Protein AF-0000000072196802 (afdb_homodimer)

Solvent-accessible surface area (backbone atoms only — not comparable to full-atom values): 38436 Å² total; per-residue (Å²): 121,52,37,38,35,42,34,32,45,41,43,66,57,38,62,74,58,37,48,69,49,50,51,54,40,39,77,70,54,37,45,51,32,42,35,22,28,60,48,72,67,55,45,69,69,40,47,88,79,37,48,68,45,75,45,86,65,63,90,80,52,46,37,64,46,53,50,48,51,20,48,53,46,20,52,50,40,50,73,67,59,40,53,29,42,37,24,23,58,71,68,26,24,45,32,46,27,55,17,33,50,78,38,61,43,76,36,29,36,36,41,42,60,53,66,73,32,72,76,40,87,78,57,69,67,27,53,49,42,43,48,51,49,29,51,32,45,64,50,29,65,33,36,36,28,12,11,64,56,46,41,52,49,38,39,74,68,64,36,48,61,71,89,40,46,51,51,58,81,85,37,46,73,43,48,36,54,59,79,74,34,30,57,87,46,29,64,59,29,25,53,53,41,45,71,74,37,104,53,64,89,81,45,43,26,42,24,35,78,47,65,40,20,41,63,43,22,42,51,36,50,50,54,24,44,55,57,49,50,75,75,38,85,54,45,33,39,38,41,36,27,39,76,39,83,92,40,51,53,53,63,70,60,48,51,49,44,71,71,34,93,45,41,45,78,65,33,72,66,95,63,57,53,40,56,54,40,53,31,59,29,40,50,46,43,34,63,72,51,20,26,57,64,65,59,44,42,32,12,41,51,49,26,19,38,38,32,16,66,40,47,12,46,47,64,72,34,45,79,82,46,23,18,43,66,28,61,56,92,32,33,67,52,45,32,52,53,52,49,50,48,70,73,30,64,66,59,36,53,48,16,6,52,44,18,25,54,49,26,64,72,64,34,29,21,72,60,27,38,52,48,50,48,53,49,52,53,53,58,73,72,105,122,52,35,38,34,40,34,33,46,40,43,66,56,37,65,75,58,37,48,70,49,50,51,54,40,39,78,71,54,36,45,52,32,43,36,22,29,60,46,72,67,56,45,70,70,39,47,86,79,36,50,68,46,76,44,88,65,63,92,79,52,45,36,65,47,52,49,49,51,22,48,52,45,21,54,48,41,49,72,69,58,39,52,29,41,35,24,23,58,72,67,26,24,45,33,45,26,56,16,33,50,77,38,62,42,76,35,29,34,36,42,41,59,55,65,74,31,76,77,40,87,78,56,70,65,26,54,50,42,43,49,51,50,30,52,34,46,64,49,29,64,33,34,37,28,12,12,63,56,47,42,51,49,38,39,75,68,62,38,49,61,72,90,41,47,51,50,58,81,83,38,46,74,43,47,37,54,57,78,73,34,30,56,86,45,29,65,60,29,25,52,53,42,45,72,73,36,105,52,63,89,81,45,44,25,42,24,33,79,46,66,39,19,41,62,40,22,44,51,37,50,51,55,25,44,56,57,49,50,74,76,37,87,55,46,32,38,38,41,35,27,39,76,36,84,92,40,51,54,54,64,71,59,50,52,49,44,72,71,34,92,45,41,45,78,66,33,73,66,94,64,59,53,39,56,53,40,54,31,59,29,40,51,46,42,34,64,71,52,20,25,57,66,64,59,43,44,31,12,39,50,48,24,21,38,37,32,16,68,40,46,13,45,46,64,73,35,46,78,80,46,23,18,43,67,28,63,56,92,33,33,66,53,46,31,52,53,52,50,50,50,70,74,30,63,66,57,37,52,48,17,6,52,43,18,25,55,50,26,63,72,65,36,27,21,72,59,26,38,51,48,49,48,54,50,51,53,52,58,72,73,103

Structure (mmCIF, N/CA/C/O backbone):
data_AF-0000000072196802-model_v1
#
loop_
_entity.id
_entity.type
_entity.pdbx_description
1 polymer 'Glycosyl transferase family 1 domain-containing protein'
#
loop_
_atom_site.group_PDB
_atom_site.id
_atom_site.type_symbol
_atom_site.label_atom_id
_atom_site.label_alt_id
_atom_site.label_comp_id
_atom_site.label_asym_id
_atom_site.label_entity_id
_atom_site.label_seq_id
_atom_site.pdbx_PDB_ins_code
_atom_site.Cartn_x
_atom_site.Cartn_y
_atom_site.Cartn_z
_atom_site.occupancy
_atom_site.B_iso_or_equiv
_atom_site.auth_seq_id
_atom_site.auth_comp_id
_atom_site.auth_asym_id
_atom_site.auth_atom_id
_atom_site.pdbx_PDB_model_num
ATOM 1 N N . MET A 1 1 ? -14.414 -25.812 15.477 1 86.06 1 MET A N 1
ATOM 2 C CA . MET A 1 1 ? -14.375 -25.75 14.016 1 86.06 1 MET A CA 1
ATOM 3 C C . MET A 1 1 ? -13.438 -24.641 13.547 1 86.06 1 MET A C 1
ATOM 5 O O . MET A 1 1 ? -13.477 -23.531 14.07 1 86.06 1 MET A O 1
ATOM 9 N N . THR A 1 2 ? -12.43 -25.047 12.68 1 93.62 2 THR A N 1
ATOM 10 C CA . THR A 1 2 ? -11.453 -24.094 12.172 1 93.62 2 THR A CA 1
ATOM 11 C C . THR A 1 2 ? -12.055 -23.234 11.062 1 93.62 2 THR A C 1
ATOM 13 O O . THR A 1 2 ? -12.555 -23.766 10.062 1 93.62 2 THR A O 1
ATOM 16 N N . ASN A 1 3 ? -12.18 -21.938 11.281 1 98 3 ASN A N 1
ATOM 17 C CA . ASN A 1 3 ? -12.594 -21 10.234 1 98 3 ASN A CA 1
ATOM 18 C C . ASN A 1 3 ? -11.43 -20.672 9.305 1 98 3 ASN A C 1
ATOM 20 O O . ASN A 1 3 ? -10.492 -19.969 9.703 1 98 3 ASN A O 1
ATOM 24 N N . TYR A 1 4 ? -11.57 -21.203 8.094 1 98.38 4 TYR A N 1
ATOM 25 C CA . TYR A 1 4 ? -10.477 -21.172 7.117 1 98.38 4 TYR A CA 1
ATOM 26 C C . TYR A 1 4 ? -10.883 -20.406 5.867 1 98.38 4 TYR A C 1
ATOM 28 O O . TYR A 1 4 ? -11.789 -20.812 5.145 1 98.38 4 TYR A O 1
ATOM 36 N N . CYS A 1 5 ? -10.195 -19.219 5.617 1 98.75 5 CYS A N 1
ATOM 37 C CA . CYS A 1 5 ? -10.492 -18.375 4.461 1 98.75 5 CYS A CA 1
ATOM 38 C C . CYS A 1 5 ? -9.406 -18.516 3.396 1 98.75 5 CYS A C 1
ATOM 40 O O . CYS A 1 5 ? -8.219 -18.516 3.715 1 98.75 5 CYS A O 1
ATOM 42 N N . ILE A 1 6 ? -9.844 -18.609 2.148 1 98.75 6 ILE A N 1
ATOM 43 C CA . ILE A 1 6 ? -8.914 -18.734 1.032 1 98.75 6 ILE A CA 1
ATOM 44 C C . ILE A 1 6 ? -9.18 -17.625 0.019 1 98.75 6 ILE A C 1
ATOM 46 O O . ILE A 1 6 ? -10.305 -17.469 -0.465 1 98.75 6 ILE A O 1
ATOM 50 N N . VAL A 1 7 ? -8.094 -16.875 -0.334 1 98.5 7 VAL A N 1
ATOM 51 C CA . VAL A 1 7 ? -8.234 -15.688 -1.178 1 98.5 7 VAL A CA 1
ATOM 52 C C . VAL A 1 7 ? -7.375 -15.844 -2.432 1 98.5 7 VAL A C 1
ATOM 54 O O . VAL A 1 7 ? -6.188 -16.156 -2.344 1 98.5 7 VAL A O 1
ATOM 57 N N . THR A 1 8 ? -7.941 -15.68 -3.602 1 96.62 8 THR A N 1
ATOM 58 C CA . THR A 1 8 ? -7.234 -15.547 -4.871 1 96.62 8 THR A CA 1
ATOM 59 C C . THR A 1 8 ? -7.758 -14.344 -5.656 1 96.62 8 THR A C 1
ATOM 61 O O . THR A 1 8 ? -8.773 -13.742 -5.281 1 96.62 8 THR A O 1
ATOM 64 N N . THR A 1 9 ? -7.109 -13.977 -6.75 1 93.5 9 THR A N 1
ATOM 65 C CA . THR A 1 9 ? -7.512 -12.789 -7.504 1 93.5 9 THR A CA 1
ATOM 66 C C . THR A 1 9 ? -8.758 -13.078 -8.336 1 93.5 9 THR A C 1
ATOM 68 O O . THR A 1 9 ? -9.719 -12.305 -8.297 1 93.5 9 THR A O 1
ATOM 71 N N . VAL A 1 10 ? -8.727 -14.227 -9.031 1 92.75 10 VAL A N 1
ATOM 72 C CA . VAL A 1 10 ? -9.828 -14.547 -9.938 1 92.75 10 VAL A CA 1
ATOM 73 C C . VAL A 1 10 ? -10.367 -15.938 -9.617 1 92.75 10 VAL A C 1
ATOM 75 O O . VAL A 1 10 ? -9.68 -16.75 -8.992 1 92.75 10 VAL A O 1
ATOM 78 N N . ASP A 1 11 ? -11.555 -16.203 -10.109 1 94.38 11 ASP A N 1
ATOM 79 C CA . ASP A 1 11 ? -12.227 -17.453 -9.781 1 94.38 11 ASP A CA 1
ATOM 80 C C . ASP A 1 11 ? -11.656 -18.625 -10.586 1 94.38 11 ASP A C 1
ATOM 82 O O . ASP A 1 11 ? -11.75 -19.781 -10.164 1 94.38 11 ASP A O 1
ATOM 86 N N . MET A 1 12 ? -10.984 -18.328 -11.695 1 89.56 12 MET A N 1
ATOM 87 C CA . MET A 1 12 ? -10.359 -19.391 -12.477 1 89.56 12 MET A CA 1
ATOM 88 C C . MET A 1 12 ? -9.289 -20.109 -11.664 1 89.56 12 MET A C 1
ATOM 90 O O . MET A 1 12 ? -9.18 -21.328 -11.711 1 89.56 12 MET A O 1
ATOM 94 N N . THR A 1 13 ? -8.547 -19.297 -10.969 1 92.12 13 THR A N 1
ATOM 95 C CA . THR A 1 13 ? -7.516 -19.859 -10.109 1 92.12 13 THR A CA 1
ATOM 96 C C . THR A 1 13 ? -8.141 -20.672 -8.969 1 92.12 13 THR A C 1
ATOM 98 O O . THR A 1 13 ? -7.629 -21.734 -8.602 1 92.12 13 THR A O 1
ATOM 101 N N . MET A 1 14 ? -9.195 -20.203 -8.445 1 95 14 MET A N 1
ATOM 102 C CA . MET A 1 14 ? -9.914 -20.891 -7.383 1 95 14 MET A CA 1
ATOM 103 C C . MET A 1 14 ? -10.391 -22.266 -7.855 1 95 14 MET A C 1
ATOM 105 O O . MET A 1 14 ? -10.18 -23.266 -7.168 1 95 14 MET A O 1
ATOM 109 N N . SER A 1 15 ? -10.914 -22.297 -9 1 93.12 15 SER A N 1
ATOM 110 C CA . SER A 1 15 ? -11.445 -23.547 -9.562 1 93.12 15 SER A CA 1
ATOM 111 C C . SER A 1 15 ? -10.328 -24.547 -9.859 1 93.12 15 SER A C 1
ATOM 113 O O . SER A 1 15 ? -10.484 -25.734 -9.617 1 93.12 15 SER A O 1
ATOM 115 N N . ALA A 1 16 ? -9.227 -24.047 -10.297 1 89.38 16 ALA A N 1
ATOM 116 C CA . ALA A 1 16 ? -8.148 -24.906 -10.789 1 89.38 16 ALA A CA 1
ATOM 117 C C . ALA A 1 16 ? -7.309 -25.438 -9.633 1 89.38 16 ALA A C 1
ATOM 119 O O . ALA A 1 16 ? -6.844 -26.578 -9.664 1 89.38 16 ALA A O 1
ATOM 120 N N . PHE A 1 17 ? -7.23 -24.578 -8.523 1 93.88 17 PHE A N 1
ATOM 121 C CA . PHE A 1 17 ? -6.168 -24.938 -7.594 1 93.88 17 PHE A CA 1
ATOM 122 C C . PHE A 1 17 ? -6.707 -25.031 -6.168 1 93.88 17 PHE A C 1
ATOM 124 O O . PHE A 1 17 ? -6.012 -25.5 -5.266 1 93.88 17 PHE A O 1
ATOM 131 N N . ILE A 1 18 ? -7.926 -24.672 -5.938 1 96.81 18 ILE A N 1
ATOM 132 C CA . ILE A 1 18 ? -8.32 -24.484 -4.543 1 96.81 18 ILE A CA 1
ATOM 133 C C . ILE A 1 18 ? -9.531 -25.359 -4.227 1 96.81 18 ILE A C 1
ATOM 135 O O . ILE A 1 18 ? -9.617 -25.938 -3.146 1 96.81 18 ILE A O 1
ATOM 139 N N . ILE A 1 19 ? -10.469 -25.516 -5.121 1 97.12 19 ILE A N 1
ATOM 140 C CA . ILE A 1 19 ? -11.781 -26.078 -4.84 1 97.12 19 ILE A CA 1
ATOM 141 C C . ILE A 1 19 ? -11.641 -27.5 -4.305 1 97.12 19 ILE A C 1
ATOM 143 O O . ILE A 1 19 ? -12.25 -27.859 -3.297 1 97.12 19 ILE A O 1
ATOM 147 N N . ASP A 1 20 ? -10.805 -28.312 -4.934 1 96.75 20 ASP A N 1
ATOM 148 C CA . ASP A 1 20 ? -10.672 -29.703 -4.504 1 96.75 20 ASP A CA 1
ATOM 149 C C . ASP A 1 20 ? -10.07 -29.781 -3.104 1 96.75 20 ASP A C 1
ATOM 151 O O . ASP A 1 20 ? -10.492 -30.609 -2.289 1 96.75 20 ASP A O 1
ATOM 155 N N . ALA A 1 21 ? -9.117 -29 -2.863 1 97.56 21 ALA A N 1
ATOM 156 C CA . ALA A 1 21 ? -8.539 -28.953 -1.523 1 97.56 21 ALA A CA 1
ATOM 157 C C . ALA A 1 21 ? -9.555 -28.438 -0.502 1 97.56 21 ALA A C 1
ATOM 159 O O . ALA A 1 21 ? -9.633 -28.969 0.615 1 97.56 21 ALA A O 1
ATOM 160 N N . ALA A 1 22 ? -10.312 -27.406 -0.88 1 98.06 22 ALA A N 1
ATOM 161 C CA . ALA A 1 22 ? -11.344 -26.859 -0.01 1 98.06 22 ALA A CA 1
ATOM 162 C C . ALA A 1 22 ? -12.375 -27.906 0.373 1 98.06 22 ALA A C 1
ATOM 164 O O . ALA A 1 22 ? -12.789 -28 1.532 1 98.06 22 ALA A O 1
ATOM 165 N N . ARG A 1 23 ? -12.75 -28.703 -0.602 1 97.81 23 ARG A N 1
ATOM 166 C CA . ARG A 1 23 ? -13.695 -29.797 -0.351 1 97.81 23 ARG A CA 1
ATOM 167 C C . ARG A 1 23 ? -13.117 -30.797 0.639 1 97.81 23 ARG A C 1
ATOM 169 O O . ARG A 1 23 ? -13.812 -31.25 1.547 1 97.81 23 ARG A O 1
ATOM 176 N N . PHE A 1 24 ? -11.891 -31.109 0.406 1 97.56 24 PHE A N 1
ATOM 177 C CA . PHE A 1 24 ? -11.219 -32.062 1.292 1 97.56 24 PHE A CA 1
ATOM 178 C C . PHE A 1 24 ? -11.164 -31.516 2.717 1 97.56 24 PHE A C 1
ATOM 180 O O . PHE A 1 24 ? -11.461 -32.25 3.672 1 97.56 24 PHE A O 1
ATOM 187 N N . HIS A 1 25 ? -10.805 -30.234 2.889 1 97.94 25 HIS A N 1
ATOM 188 C CA . HIS A 1 25 ? -10.758 -29.594 4.195 1 97.94 25 HIS A CA 1
ATOM 189 C C . HIS A 1 25 ? -12.133 -29.594 4.855 1 97.94 25 HIS A C 1
ATOM 191 O O . HIS A 1 25 ? -12.25 -29.891 6.051 1 97.94 25 HIS A O 1
ATOM 197 N N . LYS A 1 26 ? -13.109 -29.234 4.062 1 97.69 26 LYS A N 1
ATOM 198 C CA . LYS A 1 26 ? -14.469 -29.188 4.578 1 97.69 26 LYS A CA 1
ATOM 199 C C . LYS A 1 26 ? -14.93 -30.547 5.09 1 97.69 26 LYS A C 1
ATOM 201 O O . LYS A 1 26 ? -15.523 -30.641 6.168 1 97.69 26 LYS A O 1
ATOM 206 N N . LYS A 1 27 ? -14.648 -31.578 4.352 1 96.88 27 LYS A N 1
ATOM 207 C CA . LYS A 1 27 ? -15 -32.938 4.734 1 96.88 27 LYS A CA 1
ATOM 208 C C . LYS A 1 27 ? -14.336 -33.344 6.047 1 96.88 27 LYS A C 1
ATOM 210 O O . LYS A 1 27 ? -14.836 -34.188 6.766 1 96.88 27 LYS A O 1
ATOM 215 N N . ASN A 1 28 ? -13.281 -32.656 6.316 1 96.81 28 ASN A N 1
ATOM 216 C CA . ASN A 1 28 ? -12.539 -33 7.527 1 96.81 28 ASN A CA 1
ATOM 217 C C . ASN A 1 28 ? -12.781 -31.953 8.625 1 96.81 28 ASN A C 1
ATOM 219 O O . ASN A 1 28 ? -11.938 -31.766 9.5 1 96.81 28 ASN A O 1
ATOM 223 N N . GLY A 1 29 ? -13.789 -31.109 8.508 1 96.06 29 GLY A N 1
ATOM 224 C CA . GLY A 1 29 ? -14.281 -30.359 9.648 1 96.06 29 GLY A CA 1
ATOM 225 C C . GLY A 1 29 ? -13.969 -28.875 9.57 1 96.06 29 GLY A C 1
ATOM 226 O O . GLY A 1 29 ? -14.242 -28.125 10.516 1 96.06 29 GLY A O 1
ATOM 227 N N . PHE A 1 30 ? -13.422 -28.391 8.516 1 97.75 30 PHE A N 1
ATOM 228 C CA . PHE A 1 30 ? -13.141 -26.953 8.391 1 97.75 30 PHE A CA 1
ATOM 229 C C . PHE A 1 30 ? -14.367 -26.203 7.891 1 97.75 30 PHE A C 1
ATOM 231 O O . PHE A 1 30 ? -15.164 -26.75 7.125 1 97.75 30 PHE A O 1
ATOM 238 N N . ASN A 1 31 ? -14.539 -25.016 8.391 1 98.19 31 ASN A N 1
ATOM 239 C CA . ASN A 1 31 ? -15.477 -24.062 7.816 1 98.19 31 ASN A CA 1
ATOM 240 C C . ASN A 1 31 ? -14.797 -23.141 6.801 1 98.19 31 ASN A C 1
ATOM 242 O O . ASN A 1 31 ? -14.016 -22.266 7.176 1 98.19 31 ASN A O 1
ATOM 246 N N . ILE A 1 32 ? -15.195 -23.344 5.488 1 98.44 32 ILE A N 1
ATOM 247 C CA . ILE A 1 32 ? -14.398 -22.75 4.414 1 98.44 32 ILE A CA 1
ATOM 248 C C . ILE A 1 32 ? -15.094 -21.5 3.881 1 98.44 32 ILE A C 1
ATOM 250 O O . ILE A 1 32 ? -16.281 -21.531 3.562 1 98.44 32 ILE A O 1
ATOM 254 N N . THR A 1 33 ? -14.359 -20.406 3.775 1 98.69 33 THR A N 1
ATOM 255 C CA . THR A 1 33 ? -14.773 -19.203 3.074 1 98.69 33 THR A CA 1
ATOM 256 C C . THR A 1 33 ? -13.859 -18.922 1.88 1 98.69 33 THR A C 1
ATOM 258 O O . THR A 1 33 ? -12.633 -18.984 2.002 1 98.69 33 THR A O 1
ATOM 261 N N . LEU A 1 34 ? -14.469 -18.703 0.727 1 98.62 34 LEU A N 1
ATOM 262 C CA . LEU A 1 34 ? -13.727 -18.406 -0.498 1 98.62 34 LEU A CA 1
ATOM 263 C C . LEU A 1 34 ? -13.922 -16.953 -0.909 1 98.62 34 LEU A C 1
ATOM 265 O O . LEU A 1 34 ? -15.047 -16.453 -0.967 1 98.62 34 LEU A O 1
ATOM 269 N N . ILE A 1 35 ? -12.773 -16.234 -1.16 1 98.25 35 ILE A N 1
ATOM 270 C CA . ILE A 1 35 ? -12.844 -14.836 -1.584 1 98.25 35 ILE A CA 1
ATOM 271 C C . ILE A 1 35 ? -12.07 -14.648 -2.885 1 98.25 35 ILE A C 1
ATOM 273 O O . ILE A 1 35 ? -10.891 -15.016 -2.971 1 98.25 35 ILE A O 1
ATOM 277 N N . CYS A 1 36 ? -12.641 -14.094 -3.896 1 96.62 36 CYS A N 1
ATOM 278 C CA . CYS A 1 36 ? -12.016 -13.727 -5.16 1 96.62 36 CYS A CA 1
ATOM 279 C C . CYS A 1 36 ? -12.938 -12.836 -5.988 1 96.62 36 CYS A C 1
ATOM 281 O O . CYS A 1 36 ? -14.016 -12.461 -5.535 1 96.62 36 CYS A O 1
ATOM 283 N N . ASN A 1 37 ? -12.391 -12.305 -7.086 1 94.75 37 ASN A N 1
ATOM 284 C CA . ASN A 1 37 ? -13.289 -11.75 -8.102 1 94.75 37 ASN A CA 1
ATOM 285 C C . ASN A 1 37 ? -14.133 -12.844 -8.75 1 94.75 37 ASN A C 1
ATOM 287 O O . ASN A 1 37 ? -13.672 -13.547 -9.648 1 94.75 37 ASN A O 1
ATOM 291 N N . MET A 1 38 ? -15.367 -12.875 -8.359 1 94.44 38 MET A N 1
ATOM 292 C CA . MET A 1 38 ? -16.203 -14.047 -8.641 1 94.44 38 MET A CA 1
ATOM 293 C C . MET A 1 38 ? -17.156 -13.766 -9.805 1 94.44 38 MET A C 1
ATOM 295 O O . MET A 1 38 ? -17.828 -12.734 -9.82 1 94.44 38 MET A O 1
ATOM 299 N N . SER A 1 39 ? -17.188 -14.711 -10.734 1 93.44 39 SER A N 1
ATOM 300 C CA . SER A 1 39 ? -18.234 -14.672 -11.75 1 93.44 39 SER A CA 1
ATOM 301 C C . SER A 1 39 ? -19.562 -15.211 -11.211 1 93.44 39 SER A C 1
ATOM 303 O O . SER A 1 39 ? -19.578 -15.906 -10.195 1 93.44 39 SER A O 1
ATOM 305 N N . ASP A 1 40 ? -20.609 -14.891 -11.938 1 93.94 40 ASP A N 1
ATOM 306 C CA . ASP A 1 40 ? -21.906 -15.422 -11.562 1 93.94 40 ASP A CA 1
ATOM 307 C C . ASP A 1 40 ? -21.938 -16.938 -11.641 1 93.94 40 ASP A C 1
ATOM 309 O O . ASP A 1 40 ? -22.578 -17.609 -10.82 1 93.94 40 ASP A O 1
ATOM 313 N N . GLY A 1 41 ? -21.281 -17.438 -12.625 1 94.88 41 GLY A N 1
ATOM 314 C CA . GLY A 1 41 ? -21.188 -18.891 -12.781 1 94.88 41 GLY A CA 1
ATOM 315 C C . GLY A 1 41 ? -20.5 -19.578 -11.617 1 94.88 41 GLY A C 1
ATOM 316 O O . GLY A 1 41 ? -20.984 -20.578 -11.109 1 94.88 41 GLY A O 1
ATOM 317 N N . PHE A 1 42 ? -19.438 -19 -11.219 1 95.88 42 PHE A N 1
ATOM 318 C CA . PHE A 1 42 ? -18.703 -19.547 -10.086 1 95.88 42 PHE A CA 1
ATOM 319 C C . PHE A 1 42 ? -19.547 -19.484 -8.82 1 95.88 42 PHE A C 1
ATOM 321 O O . PHE A 1 42 ? -19.641 -20.469 -8.078 1 95.88 42 PHE A O 1
ATOM 328 N N . TYR A 1 43 ? -20.109 -18.391 -8.555 1 96.12 43 TYR A N 1
ATOM 329 C CA . TYR A 1 43 ? -20.938 -18.188 -7.359 1 96.12 43 TYR A CA 1
ATOM 330 C C . TYR A 1 43 ? -22.078 -19.188 -7.32 1 96.12 43 TYR A C 1
ATOM 332 O O . TYR A 1 43 ? -22.344 -19.812 -6.285 1 96.12 43 TYR A O 1
ATOM 340 N N . SER A 1 44 ? -22.734 -19.312 -8.398 1 96.38 44 SER A N 1
ATOM 341 C CA . SER A 1 44 ? -23.875 -20.219 -8.469 1 96.38 44 SER A CA 1
ATOM 342 C C . SER A 1 44 ? -23.453 -21.656 -8.219 1 96.38 44 SER A C 1
ATOM 344 O O . SER A 1 44 ? -24.188 -22.438 -7.609 1 96.38 44 SER A O 1
ATOM 346 N N . GLU A 1 45 ? -22.297 -21.953 -8.672 1 96.44 45 GLU A N 1
ATOM 347 C CA . GLU A 1 45 ? -21.812 -23.328 -8.586 1 96.44 45 GLU A CA 1
ATOM 348 C C . GLU A 1 45 ? -21.406 -23.688 -7.164 1 96.44 45 GLU A C 1
ATOM 350 O O . GLU A 1 45 ? -21.625 -24.812 -6.711 1 96.44 45 GLU A O 1
ATOM 355 N N . TYR A 1 46 ? -20.859 -22.703 -6.441 1 97.44 46 TYR A N 1
ATOM 356 C CA . TYR A 1 46 ? -20.172 -23.109 -5.219 1 97.44 46 TYR A CA 1
ATOM 357 C C . TYR A 1 46 ? -20.797 -22.453 -3.996 1 97.44 46 TYR A C 1
ATOM 359 O O . TYR A 1 46 ? -20.453 -22.781 -2.859 1 97.44 46 TYR A O 1
ATOM 367 N N . ARG A 1 47 ? -21.797 -21.578 -4.125 1 95.81 47 ARG A N 1
ATOM 368 C CA . ARG A 1 47 ? -22.391 -20.828 -3.029 1 95.81 47 ARG A CA 1
ATOM 369 C C . ARG A 1 47 ? -23.062 -21.75 -2.02 1 95.81 47 ARG A C 1
ATOM 371 O O . ARG A 1 47 ? -23.188 -21.406 -0.841 1 95.81 47 ARG A O 1
ATOM 378 N N . ASP A 1 48 ? -23.547 -22.859 -2.418 1 96.69 48 ASP A N 1
ATOM 379 C CA . ASP A 1 48 ? -24.219 -23.781 -1.513 1 96.69 48 ASP A CA 1
ATOM 380 C C . ASP A 1 48 ? -23.219 -24.688 -0.802 1 96.69 48 ASP A C 1
ATOM 382 O O . ASP A 1 48 ? -23.562 -25.328 0.199 1 96.69 48 ASP A O 1
ATOM 386 N N . GLU A 1 49 ? -22.047 -24.781 -1.312 1 97 49 GLU A N 1
ATOM 387 C CA . GLU A 1 49 ? -21.031 -25.672 -0.764 1 97 49 GLU A CA 1
ATOM 388 C C . GLU A 1 49 ? -20.094 -24.922 0.189 1 97 49 GLU A C 1
ATOM 390 O O . GLU A 1 49 ? -19.656 -25.484 1.201 1 97 49 GLU A O 1
ATOM 395 N N . PHE A 1 50 ? -19.766 -23.688 -0.106 1 98.12 50 PHE A N 1
ATOM 396 C CA . PHE A 1 50 ? -18.828 -22.875 0.663 1 98.12 50 PHE A CA 1
ATOM 397 C C . PHE A 1 50 ? -19.406 -21.5 0.941 1 98.12 50 PHE A C 1
ATOM 399 O O . PHE A 1 50 ? -20.422 -21.109 0.339 1 98.12 50 PHE A O 1
ATOM 406 N N . ASN A 1 51 ? -18.859 -20.781 1.983 1 98 51 ASN A N 1
ATOM 407 C CA . ASN A 1 51 ? -19.109 -19.359 2.117 1 98 51 ASN A CA 1
ATOM 408 C C . ASN A 1 51 ? -18.359 -18.547 1.068 1 98 51 ASN A C 1
ATOM 410 O O . ASN A 1 51 ? -17.141 -18.391 1.165 1 98 51 ASN A O 1
ATOM 414 N N . CYS A 1 52 ? -19.125 -18.031 0.072 1 98.06 52 CYS A N 1
ATOM 415 C CA . CYS A 1 52 ? -18.5 -17.328 -1.05 1 98.06 52 CYS A CA 1
ATOM 416 C C . CYS A 1 52 ? -18.688 -15.828 -0.931 1 98.06 52 CYS A C 1
ATOM 418 O O . CYS A 1 52 ? -19.812 -15.352 -0.758 1 98.06 52 CYS A O 1
ATOM 420 N N . ILE A 1 53 ? -17.594 -15.078 -0.994 1 97.81 53 ILE A N 1
ATOM 421 C CA . ILE A 1 53 ? -17.641 -13.617 -0.946 1 97.81 53 ILE A CA 1
ATOM 422 C C . ILE A 1 53 ? -16.969 -13.047 -2.191 1 97.81 53 ILE A C 1
ATOM 424 O O . ILE A 1 53 ? -15.805 -13.344 -2.475 1 97.81 53 ILE A O 1
ATOM 428 N N . ASN A 1 54 ? -17.672 -12.242 -2.941 1 96.5 54 ASN A N 1
ATOM 429 C CA . ASN A 1 54 ? -17.156 -11.617 -4.152 1 96.5 54 ASN A CA 1
ATOM 430 C C . ASN A 1 54 ? -16.5 -10.266 -3.852 1 96.5 54 ASN A C 1
ATOM 432 O O . ASN A 1 54 ? -17.125 -9.406 -3.23 1 96.5 54 ASN A O 1
ATOM 436 N N . ILE A 1 55 ? -15.258 -10.094 -4.215 1 94 55 ILE A N 1
ATOM 437 C CA . ILE A 1 55 ? -14.57 -8.812 -4.172 1 94 55 ILE A CA 1
ATOM 438 C C . ILE A 1 55 ? -14.023 -8.469 -5.559 1 94 55 ILE A C 1
ATOM 440 O O . ILE A 1 55 ? -13.352 -9.297 -6.188 1 94 55 ILE A O 1
ATOM 444 N N . ASP A 1 56 ? -14.25 -7.285 -6.031 1 86.62 56 ASP A N 1
ATOM 445 C CA . ASP A 1 56 ? -13.82 -6.863 -7.363 1 86.62 56 ASP A CA 1
ATOM 446 C C . ASP A 1 56 ? -12.359 -6.441 -7.363 1 86.62 56 ASP A C 1
ATOM 448 O O . ASP A 1 56 ? -12.047 -5.254 -7.258 1 86.62 56 ASP A O 1
ATOM 452 N N . MET A 1 57 ? -11.461 -7.312 -7.488 1 79.19 57 MET A N 1
ATOM 453 C CA . MET A 1 57 ? -10.031 -7.023 -7.516 1 79.19 57 MET A CA 1
ATOM 454 C C . MET A 1 57 ? -9.555 -6.766 -8.945 1 79.19 57 MET A C 1
ATOM 456 O O . MET A 1 57 ? -8.359 -6.828 -9.227 1 79.19 57 MET A O 1
ATOM 460 N N . ASN A 1 58 ? -10.211 -5.844 -9.734 1 62.84 58 ASN A N 1
ATOM 461 C CA . ASN A 1 58 ? -9.883 -5.66 -11.141 1 62.84 58 ASN A CA 1
ATOM 462 C C . ASN A 1 58 ? -8.406 -5.316 -11.336 1 62.84 58 ASN A C 1
ATOM 464 O O . ASN A 1 58 ? -7.789 -4.711 -10.453 1 62.84 58 ASN A O 1
ATOM 468 N N . ARG A 1 59 ? -7.867 -5.875 -12.516 1 54.88 59 ARG A N 1
ATOM 469 C CA . ARG A 1 59 ? -6.516 -5.598 -12.992 1 54.88 59 ARG A CA 1
ATOM 470 C C . ARG A 1 59 ? -6.383 -4.152 -13.461 1 54.88 59 ARG A C 1
ATOM 472 O O . ARG A 1 59 ? -7.309 -3.602 -14.055 1 54.88 59 ARG A O 1
ATOM 479 N N . GLY A 1 60 ? -5.492 -3.328 -13.031 1 53.88 60 GLY A N 1
ATOM 480 C CA . GLY A 1 60 ? -5.094 -1.967 -13.344 1 53.88 60 GLY A CA 1
ATOM 481 C C . GLY A 1 60 ? -5.336 -0.993 -12.211 1 53.88 60 GLY A C 1
ATOM 482 O O . GLY A 1 60 ? -6.285 -0.207 -12.25 1 53.88 60 GLY A O 1
ATOM 483 N N . SER A 1 61 ? -4.891 -1.386 -11.156 1 56.66 61 SER A N 1
ATOM 484 C CA . SER A 1 61 ? -5.387 -0.91 -9.867 1 56.66 61 SER A CA 1
ATOM 485 C C . SER A 1 61 ? -4.797 0.452 -9.516 1 56.66 61 SER A C 1
ATOM 487 O O . SER A 1 61 ? -3.58 0.637 -9.562 1 56.66 61 SER A O 1
ATOM 489 N N . SER A 1 62 ? -5.73 1.533 -9.789 1 63.56 62 SER A N 1
ATOM 490 C CA . SER A 1 62 ? -5.43 2.807 -9.141 1 63.56 62 SER A CA 1
ATOM 491 C C . SER A 1 62 ? -5.121 2.613 -7.66 1 63.56 62 SER A C 1
ATOM 493 O O . SER A 1 62 ? -5.406 1.556 -7.094 1 63.56 62 SER A O 1
ATOM 495 N N . VAL A 1 63 ? -4.316 3.348 -7.148 1 66.88 63 VAL A N 1
ATOM 496 C CA . VAL A 1 63 ? -3.996 3.35 -5.723 1 66.88 63 VAL A CA 1
ATOM 497 C C . VAL A 1 63 ? -5.273 3.18 -4.906 1 66.88 63 VAL A C 1
ATOM 499 O O . VAL A 1 63 ? -5.289 2.449 -3.912 1 66.88 63 VAL A O 1
ATOM 502 N N . LEU A 1 64 ? -6.23 3.75 -5.496 1 73.69 64 LEU A N 1
ATOM 503 C CA . LEU A 1 64 ? -7.5 3.713 -4.785 1 73.69 64 LEU A CA 1
ATOM 504 C C . LEU A 1 64 ? -8.078 2.299 -4.77 1 73.69 64 LEU A C 1
ATOM 506 O O . LEU A 1 64 ? -8.688 1.884 -3.783 1 73.69 64 LEU A O 1
ATOM 510 N N . ASP A 1 65 ? -7.77 1.583 -5.836 1 76.31 65 ASP A N 1
ATOM 511 C CA . ASP A 1 65 ? -8.289 0.222 -5.914 1 76.31 65 ASP A CA 1
ATOM 512 C C . ASP A 1 65 ? -7.551 -0.703 -4.945 1 76.31 65 ASP A C 1
ATOM 514 O O . ASP A 1 65 ? -8.164 -1.567 -4.316 1 76.31 65 ASP A O 1
ATOM 518 N N . VAL A 1 66 ? -6.27 -0.511 -4.887 1 83.5 66 VAL A N 1
ATOM 519 C CA . VAL A 1 66 ? -5.457 -1.304 -3.971 1 83.5 66 VAL A CA 1
ATOM 520 C C . VAL A 1 66 ? -5.918 -1.062 -2.535 1 83.5 66 VAL A C 1
ATOM 522 O O . VAL A 1 66 ? -6.133 -2.012 -1.777 1 83.5 66 VAL A O 1
ATOM 525 N N . LEU A 1 67 ? -6.164 0.134 -2.223 1 86.19 67 LEU A N 1
ATOM 526 C CA . LEU A 1 67 ? -6.574 0.495 -0.87 1 86.19 67 LEU A CA 1
ATOM 527 C C . LEU A 1 67 ? -7.992 0.009 -0.585 1 86.19 67 LEU A C 1
ATOM 529 O O . LEU A 1 67 ? -8.289 -0.443 0.524 1 86.19 67 LEU A O 1
ATOM 533 N N . LYS A 1 68 ? -8.82 0.185 -1.55 1 90 68 LYS A N 1
ATOM 534 C CA . LYS A 1 68 ? -10.211 -0.225 -1.393 1 90 68 LYS A CA 1
ATOM 535 C C . LYS A 1 68 ? -10.32 -1.728 -1.148 1 90 68 LYS A C 1
ATOM 537 O O . LYS A 1 68 ? -11.031 -2.166 -0.24 1 90 68 LYS A O 1
ATOM 542 N N . ASN A 1 69 ? -9.602 -2.475 -1.945 1 92.75 69 ASN A N 1
ATOM 543 C CA . ASN A 1 69 ? -9.656 -3.926 -1.802 1 92.75 69 ASN A CA 1
ATOM 544 C C . ASN A 1 69 ? -9.031 -4.383 -0.486 1 92.75 69 ASN A C 1
ATOM 546 O O . ASN A 1 69 ? -9.555 -5.281 0.175 1 92.75 69 ASN A O 1
ATOM 550 N N . THR A 1 70 ? -7.938 -3.795 -0.161 1 94.75 70 THR A N 1
ATOM 551 C CA . THR A 1 70 ? -7.289 -4.125 1.104 1 94.75 70 THR A CA 1
ATOM 552 C C . THR A 1 70 ? -8.203 -3.803 2.281 1 94.75 70 THR A C 1
ATOM 554 O O . THR A 1 70 ? -8.336 -4.602 3.211 1 94.75 70 THR A O 1
ATOM 557 N N . TYR A 1 71 ? -8.93 -2.709 2.195 1 94.69 71 TYR A N 1
ATOM 558 C CA . TYR A 1 71 ? -9.844 -2.293 3.252 1 94.69 71 TYR A CA 1
ATOM 559 C C . TYR A 1 71 ? -11.039 -3.238 3.342 1 94.69 71 TYR A C 1
ATOM 561 O O . TYR A 1 71 ? -11.477 -3.594 4.441 1 94.69 71 TYR A O 1
ATOM 569 N N . GLU A 1 72 ? -11.539 -3.576 2.225 1 95.56 72 GLU A N 1
ATOM 570 C CA . GLU A 1 72 ? -12.664 -4.504 2.207 1 95.56 72 GLU A CA 1
ATOM 571 C C . GLU A 1 72 ? -12.289 -5.844 2.834 1 95.56 72 GLU A C 1
ATOM 573 O O . GLU A 1 72 ? -13.055 -6.41 3.609 1 95.56 72 GLU A O 1
ATOM 578 N N . LEU A 1 73 ? -11.141 -6.32 2.477 1 97.69 73 LEU A N 1
ATOM 579 C CA . LEU A 1 73 ? -10.648 -7.562 3.062 1 97.69 73 LEU A CA 1
ATOM 580 C C . LEU A 1 73 ? -10.438 -7.41 4.562 1 97.69 73 LEU A C 1
ATOM 582 O O . LEU A 1 73 ? -10.781 -8.305 5.34 1 97.69 73 LEU A O 1
ATOM 586 N N . TYR A 1 74 ? -9.891 -6.316 4.949 1 97.62 74 TYR A N 1
ATOM 587 C CA . TYR A 1 74 ? -9.664 -6.035 6.359 1 97.62 74 TYR A CA 1
ATOM 588 C C . TYR A 1 74 ? -10.961 -6.117 7.152 1 97.62 74 TYR A C 1
ATOM 590 O O . TYR A 1 74 ? -11.016 -6.758 8.203 1 97.62 74 TYR A O 1
ATOM 598 N N . LYS A 1 75 ? -11.977 -5.449 6.645 1 96.75 75 LYS A N 1
ATOM 599 C CA . LYS A 1 75 ? -13.281 -5.453 7.309 1 96.75 75 LYS A CA 1
ATOM 600 C C . LYS A 1 75 ? -13.812 -6.871 7.457 1 96.75 75 LYS A C 1
ATOM 602 O O . LYS A 1 75 ? -14.328 -7.238 8.516 1 96.75 75 LYS A O 1
ATOM 607 N N . ILE A 1 76 ? -13.656 -7.652 6.43 1 97.62 76 ILE A N 1
ATOM 608 C CA . ILE A 1 76 ? -14.156 -9.023 6.43 1 97.62 76 ILE A CA 1
ATOM 609 C C . ILE A 1 76 ? -13.383 -9.852 7.461 1 97.62 76 ILE A C 1
ATOM 611 O O . ILE A 1 76 ? -13.992 -10.562 8.266 1 97.62 76 ILE A O 1
ATOM 615 N N . PHE A 1 77 ? -12.078 -9.75 7.445 1 98.38 77 PHE A N 1
ATOM 616 C CA . PHE A 1 77 ? -11.234 -10.531 8.344 1 98.38 77 PHE A CA 1
ATOM 617 C C . PHE A 1 77 ? -11.492 -10.148 9.797 1 98.38 77 PHE A C 1
ATOM 619 O O . PHE A 1 77 ? -11.508 -11.008 10.68 1 98.38 77 PHE A O 1
ATOM 626 N N . LYS A 1 78 ? -11.648 -8.828 10.023 1 96.25 78 LYS A N 1
ATOM 627 C CA . LYS A 1 78 ? -11.891 -8.344 11.383 1 96.25 78 LYS A CA 1
ATOM 628 C C . LYS A 1 78 ? -13.242 -8.836 11.906 1 96.25 78 LYS A C 1
ATOM 630 O O . LYS A 1 78 ? -13.359 -9.18 13.086 1 96.25 78 LYS A O 1
ATOM 635 N N . ASN A 1 79 ? -14.219 -8.867 11.078 1 96.69 79 ASN A N 1
ATOM 636 C CA . ASN A 1 79 ? -15.57 -9.227 11.477 1 96.69 79 ASN A CA 1
ATOM 637 C C . ASN A 1 79 ? -15.734 -10.734 11.633 1 96.69 79 ASN A C 1
ATOM 639 O O . ASN A 1 79 ? -16.359 -11.203 12.586 1 96.69 79 ASN A O 1
ATOM 643 N N . LYS A 1 80 ? -15.156 -11.547 10.742 1 96.62 80 LYS A N 1
ATOM 644 C CA . LYS A 1 80 ? -15.398 -12.992 10.711 1 96.62 80 LYS A CA 1
ATOM 645 C C . LYS A 1 80 ? -14.414 -13.727 11.609 1 96.62 80 LYS A C 1
ATOM 647 O O . LYS A 1 80 ? -14.656 -14.883 11.977 1 96.62 80 LYS A O 1
ATOM 652 N N . LYS A 1 81 ? -13.344 -13.133 11.93 1 95.5 81 LYS A N 1
ATOM 653 C CA . LYS A 1 81 ? -12.359 -13.664 12.867 1 95.5 81 LYS A CA 1
ATOM 654 C C . LYS A 1 81 ? -11.875 -15.047 12.445 1 95.5 81 LYS A C 1
ATOM 656 O O . LYS A 1 81 ? -11.992 -16.016 13.203 1 95.5 81 LYS A O 1
ATOM 661 N N . PHE A 1 82 ? -11.258 -15.188 11.391 1 98.06 82 PHE A N 1
ATOM 662 C CA . PHE A 1 82 ? -10.727 -16.438 10.852 1 98.06 82 PHE A CA 1
ATOM 663 C C . PHE A 1 82 ? -9.555 -16.922 11.68 1 98.06 82 PHE A C 1
ATOM 665 O O . PHE A 1 82 ? -8.758 -16.125 12.18 1 98.06 82 PHE A O 1
ATOM 672 N N . ASP A 1 83 ? -9.492 -18.234 11.773 1 98.19 83 ASP A N 1
ATOM 673 C CA . ASP A 1 83 ? -8.32 -18.844 12.398 1 98.19 83 ASP A CA 1
ATOM 674 C C . ASP A 1 83 ? -7.121 -18.812 11.453 1 98.19 83 ASP A C 1
ATOM 676 O O . ASP A 1 83 ? -5.977 -18.719 11.898 1 98.19 83 ASP A O 1
ATOM 680 N N . MET A 1 84 ? -7.457 -18.922 10.188 1 98.5 84 MET A N 1
ATOM 681 C CA . MET A 1 84 ? -6.414 -18.953 9.164 1 98.5 84 MET A CA 1
ATOM 682 C C . MET A 1 84 ? -6.91 -18.328 7.863 1 98.5 84 MET A C 1
ATOM 684 O O . MET A 1 84 ? -8.055 -18.547 7.457 1 98.5 84 MET A O 1
ATOM 688 N N . VAL A 1 85 ? -6.07 -17.516 7.262 1 98.81 85 VAL A N 1
ATOM 689 C CA . VAL A 1 85 ? -6.305 -16.969 5.934 1 98.81 85 VAL A CA 1
ATOM 690 C C . VAL A 1 85 ? -5.172 -17.375 4.996 1 98.81 85 VAL A C 1
ATOM 692 O O . VAL A 1 85 ? -4 -17.109 5.277 1 98.81 85 VAL A O 1
ATOM 695 N N . GLN A 1 86 ? -5.566 -18 3.943 1 98.81 86 GLN A N 1
ATOM 696 C CA . GLN A 1 86 ? -4.633 -18.375 2.887 1 98.81 86 GLN A CA 1
ATOM 697 C C . GLN A 1 86 ? -4.781 -17.469 1.671 1 98.81 86 GLN A C 1
ATOM 699 O O . GLN A 1 86 ? -5.898 -17.125 1.273 1 98.81 86 GLN A O 1
ATOM 704 N N . TYR A 1 87 ? -3.73 -17.047 1.156 1 98.38 87 TYR A N 1
ATOM 705 C CA . TYR A 1 87 ? -3.789 -16.25 -0.063 1 98.38 87 TYR A CA 1
ATOM 706 C C . TYR A 1 87 ? -2.684 -16.656 -1.032 1 98.38 87 TYR A C 1
ATOM 708 O O . TYR A 1 87 ? -1.646 -17.172 -0.618 1 98.38 87 TYR A O 1
ATOM 716 N N . ALA A 1 88 ? -3.111 -16.406 -2.273 1 95.75 88 ALA A N 1
ATOM 717 C CA . ALA A 1 88 ? -2.217 -16.703 -3.389 1 95.75 88 ALA A CA 1
ATOM 718 C C . ALA A 1 88 ? -2.426 -15.727 -4.539 1 95.75 88 ALA A C 1
ATOM 720 O O . ALA A 1 88 ? -3.311 -14.867 -4.48 1 95.75 88 ALA A O 1
ATOM 721 N N . THR A 1 89 ? -1.594 -15.781 -5.574 1 91.94 89 THR A N 1
ATOM 722 C CA . THR A 1 89 ? -1.595 -14.883 -6.723 1 91.94 89 THR A CA 1
ATOM 723 C C . THR A 1 89 ? -1.164 -13.477 -6.312 1 91.94 89 THR A C 1
ATOM 725 O O . THR A 1 89 ? -1.382 -13.062 -5.172 1 91.94 89 THR A O 1
ATOM 728 N N . PRO A 1 90 ? -0.625 -12.781 -7.109 1 87.69 90 PRO A N 1
ATOM 729 C CA . PRO A 1 90 ? 0.092 -11.562 -6.727 1 87.69 90 PRO A CA 1
ATOM 730 C C . PRO A 1 90 ? -0.818 -10.516 -6.078 1 87.69 90 PRO A C 1
ATOM 732 O O . PRO A 1 90 ? -0.549 -10.062 -4.961 1 87.69 90 PRO A O 1
ATOM 735 N N . ASN A 1 91 ? -1.954 -10.141 -6.719 1 89.88 91 ASN A N 1
ATOM 736 C CA . ASN A 1 91 ? -2.814 -9.086 -6.195 1 89.88 91 ASN A CA 1
ATOM 737 C C . ASN A 1 91 ? -3.484 -9.5 -4.887 1 89.88 91 ASN A C 1
ATOM 739 O O . ASN A 1 91 ? -3.414 -8.781 -3.891 1 89.88 91 ASN A O 1
ATOM 743 N N . ALA A 1 92 ? -4.047 -10.633 -4.945 1 94.56 92 ALA A N 1
ATOM 744 C CA . ALA A 1 92 ? -4.766 -11.133 -3.775 1 94.56 92 ALA A CA 1
ATOM 745 C C . ALA A 1 92 ? -3.822 -11.305 -2.586 1 94.56 92 ALA A C 1
ATOM 747 O O . ALA A 1 92 ? -4.168 -10.961 -1.455 1 94.56 92 ALA A O 1
ATOM 748 N N . ALA A 1 93 ? -2.666 -11.82 -2.9 1 96.31 93 ALA A N 1
ATOM 749 C CA . ALA A 1 93 ? -1.706 -12.062 -1.827 1 96.31 93 ALA A CA 1
ATOM 750 C C . ALA A 1 93 ? -1.263 -10.75 -1.183 1 96.31 93 ALA A C 1
ATOM 752 O O . ALA A 1 93 ? -1.14 -10.664 0.042 1 96.31 93 ALA A O 1
ATOM 753 N N . PHE A 1 94 ? -1.073 -9.797 -2.023 1 94.12 94 PHE A N 1
ATOM 754 C CA . PHE A 1 94 ? -0.616 -8.508 -1.521 1 94.12 94 PHE A CA 1
ATOM 755 C C . PHE A 1 94 ? -1.685 -7.855 -0.653 1 94.12 94 PHE A C 1
ATOM 757 O O . PHE A 1 94 ? -1.417 -7.469 0.486 1 94.12 94 PHE A O 1
ATOM 764 N N . TYR A 1 95 ? -2.91 -7.793 -1.149 1 95.38 95 TYR A N 1
ATOM 765 C CA . TYR A 1 95 ? -4.012 -7.176 -0.422 1 95.38 95 TYR A CA 1
ATOM 766 C C . TYR A 1 95 ? -4.32 -7.945 0.858 1 95.38 95 TYR A C 1
ATOM 768 O O . TYR A 1 95 ? -4.461 -7.348 1.929 1 95.38 95 TYR A O 1
ATOM 776 N N . ALA A 1 96 ? -4.359 -9.234 0.76 1 98 96 ALA A N 1
ATOM 777 C CA . ALA A 1 96 ? -4.824 -10.07 1.863 1 98 96 ALA A CA 1
ATOM 778 C C . ALA A 1 96 ? -3.777 -10.141 2.973 1 98 96 ALA A C 1
ATOM 780 O O . ALA A 1 96 ? -4.121 -10.227 4.152 1 98 96 ALA A O 1
ATOM 781 N N . SER A 1 97 ? -2.475 -10.125 2.59 1 98.31 97 SER A N 1
ATOM 782 C CA . SER A 1 97 ? -1.433 -10.164 3.611 1 98.31 97 SER A CA 1
ATOM 783 C C . SER A 1 97 ? -1.488 -8.922 4.504 1 98.31 97 SER A C 1
ATOM 785 O O . SER A 1 97 ? -1.432 -9.039 5.73 1 98.31 97 SER A O 1
ATOM 787 N N . ILE A 1 98 ? -1.705 -7.789 3.902 1 97.12 98 ILE A N 1
ATOM 788 C CA . ILE A 1 98 ? -1.797 -6.543 4.652 1 97.12 98 ILE A CA 1
ATOM 789 C C . ILE A 1 98 ? -3.074 -6.539 5.488 1 97.12 98 ILE A C 1
ATOM 791 O O . ILE A 1 98 ? -3.037 -6.262 6.691 1 97.12 98 ILE A O 1
ATOM 795 N N . ALA A 1 99 ? -4.176 -6.871 4.879 1 98 99 ALA A N 1
ATOM 796 C CA . ALA A 1 99 ? -5.477 -6.855 5.539 1 98 99 ALA A CA 1
ATOM 797 C C . ALA A 1 99 ? -5.496 -7.805 6.734 1 98 99 ALA A C 1
ATOM 799 O O . ALA A 1 99 ? -5.977 -7.449 7.812 1 98 99 ALA A O 1
ATOM 800 N N . SER A 1 100 ? -4.945 -8.984 6.52 1 98.62 100 SER A N 1
ATOM 801 C CA . SER A 1 100 ? -4.992 -9.984 7.578 1 98.62 100 SER A CA 1
ATOM 802 C C . SER A 1 100 ? -4.043 -9.625 8.719 1 98.62 100 SER A C 1
ATOM 804 O O . SER A 1 100 ? -4.316 -9.93 9.883 1 98.62 100 SER A O 1
ATOM 806 N N . TYR A 1 101 ? -2.908 -9.031 8.406 1 98.19 101 TYR A N 1
ATOM 807 C CA . TYR A 1 101 ? -1.979 -8.578 9.438 1 98.19 101 TYR A CA 1
ATOM 808 C C . TYR A 1 101 ? -2.652 -7.59 10.375 1 98.19 101 TYR A C 1
ATOM 810 O O . TYR A 1 101 ? -2.623 -7.77 11.602 1 98.19 101 TYR A O 1
ATOM 818 N N . PHE A 1 102 ? -3.367 -6.613 9.844 1 97.12 102 PHE A N 1
ATOM 819 C CA . PHE A 1 102 ? -3.959 -5.551 10.648 1 97.12 102 PHE A CA 1
ATOM 820 C C . PHE A 1 102 ? -5.25 -6.027 11.305 1 97.12 102 PHE A C 1
ATOM 822 O O . PHE A 1 102 ? -5.695 -5.453 12.297 1 97.12 102 PHE A O 1
ATOM 829 N N . ALA A 1 103 ? -5.84 -7.07 10.727 1 97.62 103 ALA A N 1
ATOM 830 C CA . ALA A 1 103 ? -7.02 -7.66 11.352 1 97.62 103 ALA A CA 1
ATOM 831 C C . ALA A 1 103 ? -6.625 -8.641 12.453 1 97.62 103 ALA A C 1
ATOM 833 O O . ALA A 1 103 ? -7.488 -9.234 13.109 1 97.62 103 ALA A O 1
ATOM 834 N N . LEU A 1 104 ? -5.297 -8.859 12.602 1 97.19 104 LEU A N 1
ATOM 835 C CA . LEU A 1 104 ? -4.715 -9.695 13.648 1 97.19 104 LEU A CA 1
ATOM 836 C C . LEU A 1 104 ? -5.145 -11.148 13.484 1 97.19 104 LEU A C 1
ATOM 838 O O . LEU A 1 104 ? -5.465 -11.82 14.469 1 97.19 104 LEU A O 1
ATOM 842 N N . VAL A 1 105 ? -5.219 -11.609 12.25 1 98.19 105 VAL A N 1
ATOM 843 C CA . VAL A 1 105 ? -5.465 -13.023 11.984 1 98.19 105 VAL A CA 1
ATOM 844 C C . VAL A 1 105 ? -4.297 -13.859 12.516 1 98.19 105 VAL A C 1
ATOM 846 O O . VAL A 1 105 ? -3.139 -13.57 12.211 1 98.19 105 VAL A O 1
ATOM 849 N N . PRO A 1 106 ? -4.578 -14.844 13.234 1 98.19 106 PRO A N 1
ATOM 850 C CA . PRO A 1 106 ? -3.494 -15.586 13.883 1 98.19 106 PRO A CA 1
ATOM 851 C C . PRO A 1 106 ? -2.572 -16.281 12.891 1 98.19 106 PRO A C 1
ATOM 853 O O . PRO A 1 106 ? -1.348 -16.234 13.039 1 98.19 106 PRO A O 1
ATOM 856 N N . LYS A 1 107 ? -3.146 -17.016 11.898 1 98.69 107 LYS A N 1
ATOM 857 C CA . LYS A 1 107 ? -2.354 -17.719 10.898 1 98.69 107 LYS A CA 1
ATOM 858 C C . LYS A 1 107 ? -2.572 -17.141 9.5 1 98.69 107 LYS A C 1
ATOM 860 O O . LYS A 1 107 ? -3.684 -17.188 8.969 1 98.69 107 LYS A O 1
ATOM 865 N N . ARG A 1 108 ? -1.55 -16.562 8.945 1 98.75 108 ARG A N 1
ATOM 866 C CA . ARG A 1 108 ? -1.536 -15.961 7.613 1 98.75 108 ARG A CA 1
ATOM 867 C C . ARG A 1 108 ? -0.624 -16.734 6.672 1 98.75 108 ARG A C 1
ATOM 869 O O . ARG A 1 108 ? 0.6 -16.594 6.727 1 98.75 108 ARG A O 1
ATOM 876 N N . LEU A 1 109 ? -1.284 -17.531 5.816 1 98.81 109 LEU A N 1
ATOM 877 C CA . LEU A 1 109 ? -0.565 -18.5 4.988 1 98.81 109 LEU A CA 1
ATOM 878 C C . LEU A 1 109 ? -0.444 -18 3.553 1 98.81 109 LEU A C 1
ATOM 880 O O . LEU A 1 109 ? -1.451 -17.828 2.861 1 98.81 109 LEU A O 1
ATOM 884 N N . TYR A 1 110 ? 0.781 -17.766 3.152 1 98.75 110 TYR A N 1
ATOM 885 C CA . TYR A 1 110 ? 1.049 -17.391 1.769 1 98.75 110 TYR A CA 1
ATOM 886 C C . TYR A 1 110 ? 1.455 -18.594 0.94 1 98.75 110 TYR A C 1
ATOM 888 O O . TYR A 1 110 ? 2.514 -19.188 1.169 1 98.75 110 TYR A O 1
ATOM 896 N N . CYS A 1 111 ? 0.57 -18.938 0.019 1 98.25 111 CYS A N 1
ATOM 897 C CA . CYS A 1 111 ? 0.944 -19.938 -0.972 1 98.25 111 CYS A CA 1
ATOM 898 C C . CYS A 1 111 ? 1.645 -19.297 -2.162 1 98.25 111 CYS A C 1
ATOM 900 O O . CYS A 1 111 ? 0.988 -18.766 -3.062 1 98.25 111 CYS A O 1
ATOM 902 N N . GLN A 1 112 ? 2.947 -19.406 -2.193 1 96.94 112 GLN A N 1
ATOM 903 C CA . GLN A 1 112 ? 3.781 -18.766 -3.201 1 96.94 112 GLN A CA 1
ATOM 904 C C . GLN A 1 112 ? 3.893 -19.625 -4.457 1 96.94 112 GLN A C 1
ATOM 906 O O . GLN A 1 112 ? 4.855 -20.375 -4.617 1 96.94 112 GLN A O 1
ATOM 911 N N . TRP A 1 113 ? 2.943 -19.469 -5.352 1 94.06 113 TRP A N 1
ATOM 912 C CA . TRP A 1 113 ? 2.836 -20.328 -6.535 1 94.06 113 TRP A CA 1
ATOM 913 C C . TRP A 1 113 ? 3.568 -19.703 -7.719 1 94.06 113 TRP A C 1
ATOM 915 O O . TRP A 1 113 ? 3.471 -20.188 -8.844 1 94.06 113 TRP A O 1
ATOM 925 N N . GLY A 1 114 ? 4.27 -18.75 -7.492 1 89.56 114 GLY A N 1
ATOM 926 C CA . GLY A 1 114 ? 5.074 -18.047 -8.469 1 89.56 114 GLY A CA 1
ATOM 927 C C . GLY A 1 114 ? 5.684 -16.766 -7.934 1 89.56 114 GLY A C 1
ATOM 928 O O . GLY A 1 114 ? 5.156 -16.172 -6.996 1 89.56 114 GLY A O 1
ATOM 929 N N . ILE A 1 115 ? 6.812 -16.438 -8.531 1 91.25 115 ILE A N 1
ATOM 930 C CA . ILE A 1 115 ? 7.504 -15.211 -8.141 1 91.25 115 ILE A CA 1
ATOM 931 C C . ILE A 1 115 ? 7.539 -14.234 -9.312 1 91.25 115 ILE A C 1
ATOM 933 O O . ILE A 1 115 ? 8.359 -14.383 -10.227 1 91.25 115 ILE A O 1
ATOM 937 N N . ARG A 1 116 ? 6.754 -13.289 -9.281 1 85.06 116 ARG A N 1
ATOM 938 C CA . ARG A 1 116 ? 6.453 -12.406 -10.406 1 85.06 116 ARG A CA 1
ATOM 939 C C . ARG A 1 116 ? 7.699 -11.656 -10.867 1 85.06 116 ARG A C 1
ATOM 941 O O . ARG A 1 116 ? 7.91 -11.461 -12.062 1 85.06 116 ARG A O 1
ATOM 948 N N . TYR A 1 117 ? 8.523 -11.164 -9.914 1 88.5 117 TYR A N 1
ATOM 949 C CA . TYR A 1 117 ? 9.602 -10.258 -10.289 1 88.5 117 TYR A CA 1
ATOM 950 C C . TYR A 1 117 ? 10.711 -11.008 -11.031 1 88.5 117 TYR A C 1
ATOM 952 O O . TYR A 1 117 ? 11.562 -10.391 -11.672 1 88.5 117 TYR A O 1
ATOM 960 N N . VAL A 1 118 ? 10.641 -12.336 -10.953 1 86.88 118 VAL A N 1
ATOM 961 C CA . VAL A 1 118 ? 11.617 -13.156 -11.664 1 86.88 118 VAL A CA 1
ATOM 962 C C . VAL A 1 118 ? 11.398 -13.023 -13.172 1 86.88 118 VAL A C 1
ATOM 964 O O . VAL A 1 118 ? 12.32 -13.258 -13.961 1 86.88 118 VAL A O 1
ATOM 967 N N . GLY A 1 119 ? 10.273 -12.641 -13.531 1 81.06 119 GLY A N 1
ATOM 968 C CA . GLY A 1 119 ? 9.953 -12.477 -14.938 1 81.06 119 GLY A CA 1
ATOM 969 C C . GLY A 1 119 ? 10.523 -11.203 -15.539 1 81.06 119 GLY A C 1
ATOM 970 O O . GLY A 1 119 ? 10.523 -11.031 -16.75 1 81.06 119 GLY A O 1
ATOM 971 N N . PHE A 1 120 ? 11.023 -10.305 -14.656 1 81.31 120 PHE A N 1
ATOM 972 C CA . PHE A 1 120 ? 11.625 -9.062 -15.109 1 81.31 120 PHE A CA 1
ATOM 973 C C . PHE A 1 120 ? 13.141 -9.164 -15.125 1 81.31 120 PHE A C 1
ATOM 975 O O . PHE A 1 120 ? 13.742 -9.656 -14.164 1 81.31 120 PHE A O 1
ATOM 982 N N . ASP A 1 121 ? 13.688 -8.891 -16.234 1 77.06 121 ASP A N 1
ATOM 983 C CA . ASP A 1 121 ? 15.133 -9 -16.344 1 77.06 121 ASP A CA 1
ATOM 984 C C . ASP A 1 121 ? 15.836 -7.992 -15.43 1 77.06 121 ASP A C 1
ATOM 986 O O . ASP A 1 121 ? 16.578 -8.375 -14.523 1 77.06 121 ASP A O 1
ATOM 990 N N . VAL A 1 122 ? 15.859 -6.676 -15.773 1 75.5 122 VAL A N 1
ATOM 991 C CA . VAL A 1 122 ? 16.5 -5.645 -14.969 1 75.5 122 VAL A CA 1
ATOM 992 C C . VAL A 1 122 ? 15.633 -4.391 -14.938 1 75.5 122 VAL A C 1
ATOM 994 O O . VAL A 1 122 ? 14.688 -4.266 -15.719 1 75.5 122 VAL A O 1
ATOM 997 N N . GLY A 1 123 ? 15.781 -3.646 -13.789 1 84.12 123 GLY A N 1
ATOM 998 C CA . GLY A 1 123 ? 15.109 -2.355 -13.805 1 84.12 123 GLY A CA 1
ATOM 999 C C . GLY A 1 123 ? 14.32 -2.084 -12.539 1 84.12 123 GLY A C 1
ATOM 1000 O O . GLY A 1 123 ? 14.328 -2.891 -11.609 1 84.12 123 GLY A O 1
ATOM 1001 N N . ILE A 1 124 ? 13.656 -1.012 -12.523 1 83.31 124 ILE A N 1
ATOM 1002 C CA . ILE A 1 124 ? 12.945 -0.512 -11.352 1 83.31 124 ILE A CA 1
ATOM 1003 C C . ILE A 1 124 ? 11.695 -1.361 -11.102 1 83.31 124 ILE A C 1
ATOM 1005 O O . ILE A 1 124 ? 11.305 -1.581 -9.953 1 83.31 124 ILE A O 1
ATOM 1009 N N . LYS A 1 125 ? 11.188 -1.889 -12.203 1 86.12 125 LYS A N 1
ATOM 1010 C CA . LYS A 1 125 ? 10.008 -2.732 -12.055 1 86.12 125 LYS A CA 1
ATOM 1011 C C . LYS A 1 125 ? 10.328 -4 -11.273 1 86.12 125 LYS A C 1
ATOM 1013 O O . LYS A 1 125 ? 9.555 -4.422 -10.414 1 86.12 125 LYS A O 1
ATOM 1018 N N . ARG A 1 126 ? 11.453 -4.637 -11.57 1 90.06 126 ARG A N 1
ATOM 1019 C CA . ARG A 1 126 ? 11.875 -5.832 -10.852 1 90.06 126 ARG A CA 1
ATOM 1020 C C . ARG A 1 126 ? 12.055 -5.539 -9.359 1 90.06 126 ARG A C 1
ATOM 1022 O O . ARG A 1 126 ? 11.609 -6.316 -8.516 1 90.06 126 ARG A O 1
ATOM 1029 N N . LYS A 1 127 ? 12.664 -4.414 -9.102 1 91.25 127 LYS A N 1
ATOM 1030 C CA . LYS A 1 127 ? 12.914 -4.043 -7.711 1 91.25 127 LYS A CA 1
ATOM 1031 C C . LYS A 1 127 ? 11.609 -3.797 -6.965 1 91.25 127 LYS A C 1
ATOM 1033 O O . LYS A 1 127 ? 11.461 -4.203 -5.809 1 91.25 127 LYS A O 1
ATOM 1038 N N . LEU A 1 128 ? 10.656 -3.182 -7.59 1 89.75 128 LEU A N 1
ATOM 1039 C CA . LEU A 1 128 ? 9.383 -2.857 -6.973 1 89.75 128 LEU A CA 1
ATOM 1040 C C . LEU A 1 128 ? 8.57 -4.121 -6.703 1 89.75 128 LEU A C 1
ATOM 1042 O O . LEU A 1 128 ? 7.992 -4.273 -5.621 1 89.75 128 LEU A O 1
ATOM 1046 N N . PHE A 1 129 ? 8.57 -5 -7.625 1 91.62 129 PHE A N 1
ATOM 1047 C CA . PHE A 1 129 ? 7.809 -6.23 -7.449 1 91.62 129 PHE A CA 1
ATOM 1048 C C . PHE A 1 129 ? 8.477 -7.141 -6.426 1 91.62 129 PHE A C 1
ATOM 1050 O O . PHE A 1 129 ? 7.797 -7.875 -5.703 1 91.62 129 PHE A O 1
ATOM 1057 N N . LYS A 1 130 ? 9.797 -7.059 -6.414 1 94.25 130 LYS A N 1
ATOM 1058 C CA . LYS A 1 130 ? 10.484 -7.781 -5.355 1 94.25 130 LYS A CA 1
ATOM 1059 C C . LYS A 1 130 ? 10.117 -7.227 -3.98 1 94.25 130 LYS A C 1
ATOM 1061 O O . LYS A 1 130 ? 9.961 -7.984 -3.021 1 94.25 130 LYS A O 1
ATOM 1066 N N . PHE A 1 131 ? 9.992 -5.945 -3.902 1 93.69 131 PHE A N 1
ATOM 1067 C CA . PHE A 1 131 ? 9.617 -5.297 -2.652 1 93.69 131 PHE A CA 1
ATOM 1068 C C . PHE A 1 131 ? 8.203 -5.703 -2.236 1 93.69 131 PHE A C 1
ATOM 1070 O O . PHE A 1 131 ? 7.949 -5.957 -1.059 1 93.69 131 PHE A O 1
ATOM 1077 N N . ILE A 1 132 ? 7.301 -5.754 -3.188 1 93.81 132 ILE A N 1
ATOM 1078 C CA . ILE A 1 132 ? 5.938 -6.207 -2.93 1 93.81 132 ILE A CA 1
ATOM 1079 C C . ILE A 1 132 ? 5.965 -7.637 -2.389 1 93.81 132 ILE A C 1
ATOM 1081 O O . ILE A 1 132 ? 5.301 -7.941 -1.397 1 93.81 132 ILE A O 1
ATOM 1085 N N . GLU A 1 133 ? 6.77 -8.43 -3.039 1 96.25 133 GLU A N 1
ATOM 1086 C CA . GLU A 1 133 ? 6.934 -9.812 -2.604 1 96.25 133 GLU A CA 1
ATOM 1087 C C . GLU A 1 133 ? 7.5 -9.883 -1.188 1 96.25 133 GLU A C 1
ATOM 1089 O O . GLU A 1 133 ? 7.051 -10.695 -0.375 1 96.25 133 GLU A O 1
ATOM 1094 N N . PHE A 1 134 ? 8.438 -9.055 -0.937 1 96.81 134 PHE A N 1
ATOM 1095 C CA . PHE A 1 134 ? 9.07 -8.992 0.376 1 96.81 134 PHE A CA 1
ATOM 1096 C C . PHE A 1 134 ? 8.047 -8.625 1.449 1 96.81 134 PHE A C 1
ATOM 1098 O O . PHE A 1 134 ? 8.016 -9.242 2.516 1 96.81 134 PHE A O 1
ATOM 1105 N N . ILE A 1 135 ? 7.203 -7.68 1.198 1 96.5 135 ILE A N 1
ATOM 1106 C CA . ILE A 1 135 ? 6.18 -7.246 2.145 1 96.5 135 ILE A CA 1
ATOM 1107 C C . ILE A 1 135 ? 5.203 -8.391 2.408 1 96.5 135 ILE A C 1
ATOM 1109 O O . ILE A 1 135 ? 4.895 -8.695 3.562 1 96.5 135 ILE A O 1
ATOM 1113 N N . THR A 1 136 ? 4.738 -9.039 1.33 1 97.81 136 THR A N 1
ATOM 1114 C CA . THR A 1 136 ? 3.801 -10.148 1.442 1 97.81 136 THR A CA 1
ATOM 1115 C C . THR A 1 136 ? 4.387 -11.266 2.297 1 97.81 136 THR A C 1
ATOM 1117 O O . THR A 1 136 ? 3.721 -11.781 3.201 1 97.81 136 THR A O 1
ATOM 1120 N N . CYS A 1 137 ? 5.641 -11.578 2.012 1 98.44 137 CYS A N 1
ATOM 1121 C CA . CYS A 1 137 ? 6.328 -12.625 2.752 1 98.44 137 CYS A CA 1
ATOM 1122 C C . CYS A 1 137 ? 6.504 -12.234 4.215 1 98.44 137 CYS A C 1
ATOM 1124 O O . CYS A 1 137 ? 6.277 -13.047 5.113 1 98.44 137 CYS A O 1
ATOM 1126 N N . SER A 1 138 ? 6.848 -10.992 4.469 1 97.75 138 SER A N 1
ATOM 1127 C CA . SER A 1 138 ? 7.141 -10.523 5.82 1 97.75 138 SER A CA 1
ATOM 1128 C C . SER A 1 138 ? 5.887 -10.539 6.691 1 97.75 138 SER A C 1
ATOM 1130 O O . SER A 1 138 ? 5.961 -10.82 7.891 1 97.75 138 SER A O 1
ATOM 1132 N N . LEU A 1 139 ? 4.738 -10.281 6.105 1 98 139 LEU A N 1
ATOM 1133 C CA . LEU A 1 139 ? 3.498 -10.164 6.863 1 98 139 LEU A CA 1
ATOM 1134 C C . LEU A 1 139 ? 2.824 -11.523 7.02 1 98 139 LEU A C 1
ATOM 1136 O O . LEU A 1 139 ? 1.821 -11.648 7.727 1 98 139 LEU A O 1
ATOM 1140 N N . SER A 1 140 ? 3.359 -12.531 6.359 1 98.56 140 SER A N 1
ATOM 1141 C CA . SER A 1 140 ? 2.828 -13.883 6.461 1 98.56 140 SER A CA 1
ATOM 1142 C C . SER A 1 140 ? 3.473 -14.641 7.617 1 98.56 140 SER A C 1
ATOM 1144 O O . SER A 1 140 ? 4.664 -14.477 7.887 1 98.56 140 SER A O 1
ATOM 1146 N N . THR A 1 141 ? 2.66 -15.445 8.32 1 98.38 141 THR A N 1
ATOM 1147 C CA . THR A 1 141 ? 3.203 -16.266 9.391 1 98.38 141 THR A CA 1
ATOM 1148 C C . THR A 1 141 ? 3.842 -17.531 8.828 1 98.38 141 THR A C 1
ATOM 1150 O O . THR A 1 141 ? 4.793 -18.062 9.406 1 98.38 141 THR A O 1
ATOM 1153 N N . ASP A 1 142 ? 3.258 -18 7.711 1 98.56 142 ASP A N 1
ATOM 1154 C CA . ASP A 1 142 ? 3.693 -19.219 7.051 1 98.56 142 ASP A CA 1
ATOM 1155 C C . ASP A 1 142 ? 3.717 -19.047 5.535 1 98.56 142 ASP A C 1
ATOM 1157 O O . ASP A 1 142 ? 2.838 -18.406 4.961 1 98.56 142 ASP A O 1
ATOM 1161 N N . ILE A 1 143 ? 4.707 -19.656 4.934 1 98.69 143 ILE A N 1
ATOM 1162 C CA . ILE A 1 143 ? 4.84 -19.578 3.482 1 98.69 143 ILE A CA 1
ATOM 1163 C C . ILE A 1 143 ? 5.039 -20.969 2.9 1 98.69 143 ILE A C 1
ATOM 1165 O O . ILE A 1 143 ? 5.836 -21.75 3.418 1 98.69 143 ILE A O 1
ATOM 1169 N N . ARG A 1 144 ? 4.305 -21.25 1.888 1 98.38 144 ARG A N 1
ATOM 1170 C CA . ARG A 1 144 ? 4.414 -22.531 1.191 1 98.38 144 ARG A CA 1
ATOM 1171 C C . ARG A 1 144 ? 4.691 -22.328 -0.294 1 98.38 144 ARG A C 1
ATOM 1173 O O . ARG A 1 144 ? 3.762 -22.266 -1.102 1 98.38 144 ARG A O 1
ATOM 1180 N N . PRO A 1 145 ? 5.988 -22.297 -0.651 1 97.69 145 PRO A N 1
ATOM 1181 C CA . PRO A 1 145 ? 6.336 -22.25 -2.072 1 97.69 145 PRO A CA 1
ATOM 1182 C C . PRO A 1 145 ? 5.973 -23.531 -2.814 1 97.69 145 PRO A C 1
ATOM 1184 O O . PRO A 1 145 ? 5.914 -24.609 -2.209 1 97.69 145 PRO A O 1
ATOM 1187 N N . ALA A 1 146 ? 5.836 -23.375 -4.094 1 96.19 146 ALA A N 1
ATOM 1188 C CA . ALA A 1 146 ? 5.371 -24.5 -4.914 1 96.19 146 ALA A CA 1
ATOM 1189 C C . ALA A 1 146 ? 6.488 -25.516 -5.133 1 96.19 146 ALA A C 1
ATOM 1191 O O . ALA A 1 146 ? 6.227 -26.641 -5.551 1 96.19 146 ALA A O 1
ATOM 1192 N N . SER A 1 147 ? 7.746 -25.141 -4.883 1 97 147 SER A N 1
ATOM 1193 C CA . SER A 1 147 ? 8.859 -26.062 -5.102 1 97 147 SER A CA 1
ATOM 1194 C C . SER A 1 147 ? 10.039 -25.734 -4.188 1 97 147 SER A C 1
ATOM 1196 O O . SER A 1 147 ? 10.133 -24.609 -3.666 1 97 147 SER A O 1
ATOM 1198 N N . GLU A 1 148 ? 10.875 -26.719 -3.98 1 97.44 148 GLU A N 1
ATOM 1199 C CA . GLU A 1 148 ? 12.031 -26.531 -3.111 1 97.44 148 GLU A CA 1
ATOM 1200 C C . GLU A 1 148 ? 13.023 -25.547 -3.717 1 97.44 148 GLU A C 1
ATOM 1202 O O . GLU A 1 148 ? 13.609 -24.734 -3.002 1 97.44 148 GLU A O 1
ATOM 1207 N N . LYS A 1 149 ? 13.227 -25.656 -4.969 1 97.06 149 LYS A N 1
ATOM 1208 C CA . LYS A 1 149 ? 14.148 -24.719 -5.605 1 97.06 149 LYS A CA 1
ATOM 1209 C C . LYS A 1 149 ? 13.641 -23.281 -5.508 1 97.06 149 LYS A C 1
ATOM 1211 O O . LYS A 1 149 ? 14.43 -22.359 -5.336 1 97.06 149 LYS A O 1
ATOM 1216 N N . ASN A 1 150 ? 12.344 -23.094 -5.672 1 97 150 ASN A N 1
ATOM 1217 C CA . ASN A 1 150 ? 11.781 -21.766 -5.453 1 97 150 ASN A CA 1
ATOM 1218 C C . ASN A 1 150 ? 11.961 -21.312 -4.004 1 97 150 ASN A C 1
ATOM 1220 O O . ASN A 1 150 ? 12.195 -20.141 -3.744 1 97 150 ASN A O 1
ATOM 1224 N N . ARG A 1 151 ? 11.781 -22.219 -3.08 1 97.75 151 ARG A N 1
ATOM 1225 C CA . ARG A 1 151 ? 11.992 -21.922 -1.668 1 97.75 151 ARG A CA 1
ATOM 1226 C C . ARG A 1 151 ? 13.422 -21.453 -1.422 1 97.75 151 ARG A C 1
ATOM 1228 O O . ARG A 1 151 ? 13.641 -20.406 -0.798 1 97.75 151 ARG A O 1
ATOM 1235 N N . GLN A 1 152 ? 14.352 -22.219 -1.938 1 97.5 152 GLN A N 1
ATOM 1236 C CA . GLN A 1 152 ? 15.766 -21.875 -1.761 1 97.5 152 GLN A CA 1
ATOM 1237 C C . GLN A 1 152 ? 16.094 -20.531 -2.406 1 97.5 152 GLN A C 1
ATOM 1239 O O . GLN A 1 152 ? 16.844 -19.734 -1.844 1 97.5 152 GLN A O 1
ATOM 1244 N N . PHE A 1 153 ? 15.57 -20.359 -3.551 1 96.38 153 PHE A N 1
ATOM 1245 C CA . PHE A 1 153 ? 15.758 -19.094 -4.242 1 96.38 153 PHE A CA 1
ATOM 1246 C C . PHE A 1 153 ? 15.258 -17.938 -3.391 1 96.38 153 PHE A C 1
ATOM 1248 O O . PHE A 1 153 ? 15.961 -16.938 -3.213 1 96.38 153 PHE A O 1
ATOM 1255 N N . SER A 1 154 ? 14.078 -18.062 -2.891 1 97.56 154 SER A N 1
ATOM 1256 C CA . SER A 1 154 ? 13.453 -17 -2.098 1 97.56 154 SER A CA 1
ATOM 1257 C C . SER A 1 154 ? 14.258 -16.719 -0.832 1 97.56 154 SER A C 1
ATOM 1259 O O . SER A 1 154 ? 14.406 -15.562 -0.431 1 97.56 154 SER A O 1
ATOM 1261 N N . ILE A 1 155 ? 14.766 -17.75 -0.185 1 97.69 155 ILE A N 1
ATOM 1262 C CA . ILE A 1 155 ? 15.594 -17.594 1.006 1 97.69 155 ILE A CA 1
ATOM 1263 C C . ILE A 1 155 ? 16.875 -16.859 0.648 1 97.69 155 ILE A C 1
ATOM 1265 O O . ILE A 1 155 ? 17.297 -15.945 1.359 1 97.69 155 ILE A O 1
ATOM 1269 N N . SER A 1 156 ? 17.484 -17.281 -0.452 1 97.19 156 SER A N 1
ATOM 1270 C CA . SER A 1 156 ? 18.734 -16.641 -0.89 1 97.19 156 SER A CA 1
ATOM 1271 C C . SER A 1 156 ? 18.5 -15.164 -1.193 1 97.19 156 SER A C 1
ATOM 1273 O O . SER A 1 156 ? 19.406 -14.344 -0.996 1 97.19 156 SER A O 1
ATOM 1275 N N . GLU A 1 157 ? 17.328 -14.875 -1.66 1 96.25 157 GLU A N 1
ATOM 1276 C CA . GLU A 1 157 ? 16.969 -13.5 -1.982 1 96.25 157 GLU A CA 1
ATOM 1277 C C . GLU A 1 157 ? 16.547 -12.734 -0.733 1 96.25 157 GLU A C 1
ATOM 1279 O O . GLU A 1 157 ? 16.141 -11.57 -0.818 1 96.25 157 GLU A O 1
ATOM 1284 N N . LYS A 1 158 ? 16.5 -13.391 0.374 1 95.94 158 LYS A N 1
ATOM 1285 C CA . LYS A 1 158 ? 16.188 -12.805 1.677 1 95.94 158 LYS A CA 1
ATOM 1286 C C . LYS A 1 158 ? 14.742 -12.344 1.741 1 95.94 158 LYS A C 1
ATOM 1288 O O . LYS A 1 158 ? 14.438 -11.32 2.355 1 95.94 158 LYS A O 1
ATOM 1293 N N . LEU A 1 159 ? 13.867 -13.055 1.018 1 96.88 159 LEU A N 1
ATOM 1294 C CA . LEU A 1 159 ? 12.445 -12.742 1.085 1 96.88 159 LEU A CA 1
ATOM 1295 C C . LEU A 1 159 ? 11.852 -13.195 2.414 1 96.88 159 LEU A C 1
ATOM 1297 O O . LEU A 1 159 ? 10.906 -12.586 2.918 1 96.88 159 LEU A O 1
ATOM 1301 N N . TYR A 1 160 ? 12.328 -14.281 2.936 1 97.25 160 TYR A N 1
ATOM 1302 C CA . TYR A 1 160 ? 11.914 -14.797 4.234 1 97.25 160 TYR A CA 1
ATOM 1303 C C . TYR A 1 160 ? 12.953 -15.758 4.797 1 97.25 160 TYR A C 1
ATOM 1305 O O . TYR A 1 160 ? 13.828 -16.234 4.066 1 97.25 160 TYR A O 1
ATOM 1313 N N . LYS A 1 161 ? 12.883 -16.109 6.078 1 95.44 161 LYS A N 1
ATOM 1314 C CA . LYS A 1 161 ? 13.781 -17.047 6.746 1 95.44 161 LYS A CA 1
ATOM 1315 C C . LYS A 1 161 ? 13.352 -18.484 6.492 1 95.44 161 LYS A C 1
ATOM 1317 O O . LYS A 1 161 ? 12.18 -18.75 6.215 1 95.44 161 LYS A O 1
ATOM 1322 N N . LYS A 1 162 ? 14.219 -19.375 6.613 1 96.12 162 LYS A N 1
ATOM 1323 C CA . LYS A 1 162 ? 14 -20.797 6.355 1 96.12 162 LYS A CA 1
ATOM 1324 C C . LYS A 1 162 ? 12.883 -21.344 7.234 1 96.12 162 LYS A C 1
ATOM 1326 O O . LYS A 1 162 ? 12.062 -22.141 6.773 1 96.12 162 LYS A O 1
ATOM 1331 N N . GLU A 1 163 ? 12.719 -20.859 8.438 1 95.81 163 GLU A N 1
ATOM 1332 C CA . GLU A 1 163 ? 11.781 -21.406 9.414 1 95.81 163 GLU A CA 1
ATOM 1333 C C . GLU A 1 163 ? 10.344 -21.047 9.062 1 95.81 163 GLU A C 1
ATOM 1335 O O . GLU A 1 163 ? 9.406 -21.719 9.508 1 95.81 163 GLU A O 1
ATOM 1340 N N . LYS A 1 164 ? 10.164 -20.078 8.219 1 95.75 164 LYS A N 1
ATOM 1341 C CA . LYS A 1 164 ? 8.828 -19.578 7.875 1 95.75 164 LYS A CA 1
ATOM 1342 C C . LYS A 1 164 ? 8.25 -20.344 6.688 1 95.75 164 LYS A C 1
ATOM 1344 O O . LYS A 1 164 ? 7.07 -20.203 6.367 1 95.75 164 LYS A O 1
ATOM 1349 N N . SER A 1 165 ? 9.07 -21.172 6.051 1 97.88 165 SER A N 1
ATOM 1350 C CA . SER A 1 165 ? 8.625 -21.75 4.789 1 97.88 165 SER A CA 1
ATOM 1351 C C . SER A 1 165 ? 8.867 -23.266 4.754 1 97.88 165 SER A C 1
ATOM 1353 O O . SER A 1 165 ? 9.773 -23.766 5.422 1 97.88 165 SER A O 1
ATOM 1355 N N . ASP A 1 166 ? 8.016 -23.859 4.059 1 97.69 166 ASP A N 1
ATOM 1356 C CA . ASP A 1 166 ? 8.133 -25.281 3.768 1 97.69 166 ASP A CA 1
ATOM 1357 C C . ASP A 1 166 ? 7.441 -25.641 2.451 1 97.69 166 ASP A C 1
ATOM 1359 O O . ASP A 1 166 ? 6.664 -24.844 1.92 1 97.69 166 ASP A O 1
ATOM 1363 N N . VAL A 1 167 ? 7.809 -26.797 1.902 1 97.94 167 VAL A N 1
ATOM 1364 C CA . VAL A 1 167 ? 7.184 -27.266 0.671 1 97.94 167 VAL A CA 1
ATOM 1365 C C . VAL A 1 167 ? 6.32 -28.5 0.966 1 97.94 167 VAL A C 1
ATOM 1367 O O . VAL A 1 167 ? 6.742 -29.391 1.696 1 97.94 167 VAL A O 1
ATOM 1370 N N . VAL A 1 168 ? 5.121 -28.516 0.467 1 97.31 168 VAL A N 1
ATOM 1371 C CA . VAL A 1 168 ? 4.227 -29.641 0.663 1 97.31 168 VAL A CA 1
ATOM 1372 C C . VAL A 1 168 ? 4.609 -30.781 -0.288 1 97.31 168 VAL A C 1
ATOM 1374 O O . VAL A 1 168 ? 4.641 -30.594 -1.506 1 97.31 168 VAL A O 1
ATOM 1377 N N . GLY A 1 169 ? 4.891 -31.938 0.282 1 95.94 169 GLY A N 1
ATOM 1378 C CA . GLY A 1 169 ? 5.328 -33.062 -0.55 1 95.94 169 GLY A CA 1
ATOM 1379 C C . GLY A 1 169 ? 6.578 -32.75 -1.353 1 95.94 169 GLY A C 1
ATOM 1380 O O . GLY A 1 169 ? 7.535 -32.156 -0.824 1 95.94 169 GLY A O 1
ATOM 1381 N N . LYS A 1 170 ? 6.605 -33.156 -2.639 1 95.69 170 LYS A N 1
ATOM 1382 C CA . LYS A 1 170 ? 7.738 -32.875 -3.52 1 95.69 170 LYS A CA 1
ATOM 1383 C C . LYS A 1 170 ? 7.52 -31.594 -4.301 1 95.69 170 LYS A C 1
ATOM 1385 O O . LYS A 1 170 ? 8.297 -31.266 -5.199 1 95.69 170 LYS A O 1
ATOM 1390 N N . GLY A 1 171 ? 6.477 -30.938 -3.918 1 94.94 171 GLY A N 1
ATOM 1391 C CA . GLY A 1 171 ? 6.133 -29.703 -4.605 1 94.94 171 GLY A CA 1
ATOM 139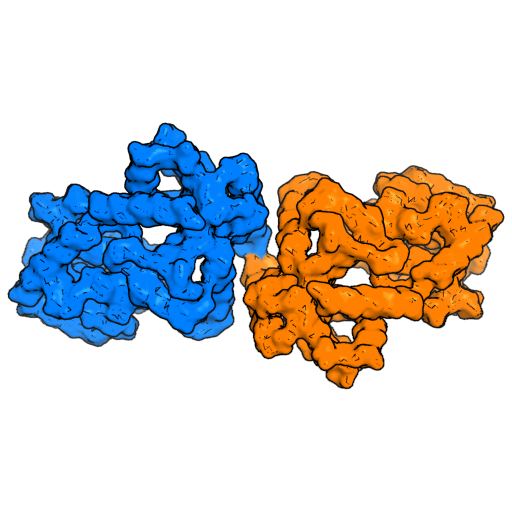2 C C . GLY A 1 171 ? 4.789 -29.766 -5.312 1 94.94 171 GLY A C 1
ATOM 1393 O O . GLY A 1 171 ? 4.129 -30.812 -5.305 1 94.94 171 GLY A O 1
ATOM 1394 N N . GLY A 1 172 ? 4.379 -28.531 -5.738 1 92.81 172 GLY A N 1
ATOM 1395 C CA . GLY A 1 172 ? 3.105 -28.438 -6.438 1 92.81 172 GLY A CA 1
ATOM 1396 C C . GLY A 1 172 ? 2.018 -27.781 -5.617 1 92.81 172 GLY A C 1
ATOM 1397 O O . GLY A 1 172 ? 2.311 -27.047 -4.664 1 92.81 172 GLY A O 1
ATOM 1398 N N . THR A 1 173 ? 0.776 -27.984 -6.105 1 91.88 173 THR A N 1
ATOM 1399 C CA . THR A 1 173 ? -0.386 -27.422 -5.426 1 91.88 173 THR A CA 1
ATOM 1400 C C . THR A 1 173 ? -1.356 -28.516 -5.012 1 91.88 173 THR A C 1
ATOM 1402 O O . THR A 1 173 ? -1.172 -29.156 -3.971 1 91.88 173 THR A O 1
ATOM 1405 N N . ILE A 1 174 ? -2.24 -28.938 -5.98 1 92.56 174 ILE A N 1
ATOM 1406 C CA . ILE A 1 174 ? -3.25 -29.906 -5.582 1 92.56 174 ILE A CA 1
ATOM 1407 C C . ILE A 1 174 ? -3.025 -31.219 -6.336 1 92.56 174 ILE A C 1
ATOM 1409 O O . ILE A 1 174 ? -3.787 -32.188 -6.172 1 92.56 174 ILE A O 1
ATOM 1413 N N . GLY A 1 175 ? -1.979 -31.25 -7.109 1 94.62 175 GLY A N 1
ATOM 1414 C CA . GLY A 1 175 ? -1.646 -32.469 -7.832 1 94.62 175 GLY A CA 1
ATOM 1415 C C . GLY A 1 175 ? -2.508 -32.688 -9.055 1 94.62 175 GLY A C 1
ATOM 1416 O O . GLY A 1 175 ? -3.473 -31.969 -9.289 1 94.62 175 GLY A O 1
ATOM 1417 N N . VAL A 1 176 ? -2.176 -33.75 -9.82 1 96.12 176 VAL A N 1
ATOM 1418 C CA . VAL A 1 176 ? -2.869 -34.062 -11.07 1 96.12 176 VAL A CA 1
ATOM 1419 C C . VAL A 1 176 ? -4.027 -35 -10.812 1 96.12 176 VAL A C 1
ATOM 1421 O O . VAL A 1 176 ? -3.904 -35.938 -10 1 96.12 176 VAL A O 1
ATOM 1424 N N . ASP A 1 177 ? -5.164 -34.75 -11.445 1 96 177 ASP A N 1
ATOM 1425 C CA . ASP A 1 177 ? -6.328 -35.625 -11.391 1 96 177 ASP A CA 1
ATOM 1426 C C . ASP A 1 177 ? -6.148 -36.844 -12.297 1 96 177 ASP A C 1
ATOM 1428 O O . ASP A 1 177 ? -6.469 -36.781 -13.484 1 96 177 ASP A O 1
ATOM 1432 N N . LEU A 1 178 ? -5.848 -37.906 -11.703 1 96 178 LEU A N 1
ATOM 1433 C CA . LEU A 1 178 ? -5.523 -39.094 -12.469 1 96 178 LEU A CA 1
ATOM 1434 C C . LEU A 1 178 ? -6.781 -39.719 -13.078 1 96 178 LEU A C 1
ATOM 1436 O O . LEU A 1 178 ? -6.695 -40.562 -13.992 1 96 178 LEU A O 1
ATOM 1440 N N . GLU A 1 179 ? -7.902 -39.312 -12.555 1 94.56 179 GLU A N 1
ATOM 1441 C CA . GLU A 1 179 ? -9.148 -39.75 -13.164 1 94.56 179 GLU A CA 1
ATOM 1442 C C . GLU A 1 179 ? -9.461 -38.969 -14.438 1 94.56 179 GLU A C 1
ATOM 1444 O O . GLU A 1 179 ? -10.008 -39.531 -15.391 1 94.56 179 GLU A O 1
ATOM 1449 N N . LYS A 1 180 ? -9.133 -37.719 -14.375 1 94.25 180 LYS A N 1
ATOM 1450 C CA . LYS A 1 180 ? -9.328 -36.906 -15.562 1 94.25 180 LYS A CA 1
ATOM 1451 C C . LYS A 1 180 ? -8.266 -37.188 -16.625 1 94.25 180 LYS A C 1
ATOM 1453 O O . LYS A 1 180 ? -8.586 -37.344 -17.797 1 94.25 180 LYS A O 1
ATOM 1458 N N . PHE A 1 181 ? -7.043 -37.25 -16.156 1 96.81 181 PHE A N 1
ATOM 1459 C CA . PHE A 1 181 ? -5.934 -37.625 -17.016 1 96.81 181 PHE A CA 1
ATOM 1460 C C . PHE A 1 181 ? -5.625 -39.125 -16.891 1 96.81 181 PHE A C 1
ATOM 1462 O O . PHE A 1 181 ? -4.551 -39.5 -16.422 1 96.81 181 PHE A O 1
ATOM 1469 N N . ASN A 1 182 ? -6.57 -39.844 -17.453 1 95.75 182 ASN A N 1
ATOM 1470 C CA . ASN A 1 182 ? -6.613 -41.281 -17.297 1 95.75 182 ASN A CA 1
ATOM 1471 C C . ASN A 1 182 ? -5.91 -42 -18.438 1 95.75 182 ASN A C 1
ATOM 1473 O O . ASN A 1 182 ? -6.359 -41.938 -19.594 1 95.75 182 ASN A O 1
ATOM 1477 N N . ILE A 1 183 ? -4.918 -42.781 -18.109 1 95.5 183 ILE A N 1
ATOM 1478 C CA . ILE A 1 183 ? -4.102 -43.5 -19.094 1 95.5 183 ILE A CA 1
ATOM 1479 C C . ILE A 1 183 ? -4.961 -44.469 -19.891 1 95.5 183 ILE A C 1
ATOM 1481 O O . ILE A 1 183 ? -4.715 -44.719 -21.062 1 95.5 183 ILE A O 1
ATOM 1485 N N . GLU A 1 184 ? -5.996 -44.938 -19.297 1 95.56 184 GLU A N 1
ATOM 1486 C CA . GLU A 1 184 ? -6.867 -45.906 -19.953 1 95.56 184 GLU A CA 1
ATOM 1487 C C . GLU A 1 184 ? -7.703 -45.25 -21.047 1 95.56 184 GLU A C 1
ATOM 1489 O O . GLU A 1 184 ? -8.18 -45.938 -21.969 1 95.56 184 GLU A O 1
ATOM 1494 N N . MET A 1 185 ? -7.859 -43.969 -20.953 1 95.62 185 MET A N 1
ATOM 1495 C CA . MET A 1 185 ? -8.68 -43.25 -21.922 1 95.62 185 MET A CA 1
ATOM 1496 C C . MET A 1 185 ? -7.82 -42.625 -23.016 1 95.62 185 MET A C 1
ATOM 1498 O O . MET A 1 185 ? -8.336 -42 -23.938 1 95.62 185 MET A O 1
ATOM 1502 N N . LYS A 1 186 ? -6.578 -42.781 -22.906 1 95.88 186 LYS A N 1
ATOM 1503 C CA . LYS A 1 186 ? -5.641 -42.094 -23.797 1 95.88 186 LYS A CA 1
ATOM 1504 C C . LYS A 1 186 ? -5.945 -42.406 -25.266 1 95.88 186 LYS A C 1
ATOM 1506 O O . LYS A 1 186 ? -6.047 -41.5 -26.094 1 95.88 186 LYS A O 1
ATOM 1511 N N . GLU A 1 187 ? -6.16 -43.656 -25.562 1 94.44 187 GLU A N 1
ATOM 1512 C CA . GLU A 1 187 ? -6.367 -44.062 -26.953 1 94.44 187 GLU A CA 1
ATOM 1513 C C . GLU A 1 187 ? -7.691 -43.531 -27.484 1 94.44 187 GLU A C 1
ATOM 1515 O O . GLU A 1 187 ? -7.777 -43.125 -28.656 1 94.44 187 GLU A O 1
ATOM 1520 N N . SER A 1 188 ? -8.672 -43.562 -26.656 1 95 188 SER A N 1
ATOM 1521 C CA . SER A 1 188 ? -9.969 -43.031 -27.078 1 95 188 SER A CA 1
ATOM 1522 C C . SER A 1 188 ? -9.891 -41.5 -27.312 1 95 188 SER A C 1
ATOM 1524 O O . SER A 1 188 ? -10.469 -41 -28.266 1 95 188 SER A O 1
ATOM 1526 N N . HIS A 1 189 ? -9.234 -40.844 -26.453 1 94.38 189 HIS A N 1
ATOM 1527 C CA . HIS A 1 189 ? -9.047 -39.406 -26.609 1 94.38 189 HIS A CA 1
ATOM 1528 C C . HIS A 1 189 ? -8.258 -39.094 -27.859 1 94.38 189 HIS A C 1
ATOM 1530 O O . HIS A 1 189 ? -8.594 -38.156 -28.594 1 94.38 189 HIS A O 1
ATOM 1536 N N . LYS A 1 190 ? -7.219 -39.875 -28.062 1 93.44 190 LYS A N 1
ATOM 1537 C CA . LYS A 1 190 ? -6.398 -39.719 -29.266 1 93.44 190 LYS A CA 1
ATOM 1538 C C . LYS A 1 190 ? -7.238 -39.875 -30.531 1 93.44 190 LYS A C 1
ATOM 1540 O O . LYS A 1 190 ? -7.113 -39.094 -31.469 1 93.44 190 LYS A O 1
ATOM 1545 N N . ALA A 1 191 ? -8.047 -40.844 -30.547 1 91.81 191 ALA A N 1
ATOM 1546 C CA . ALA A 1 191 ? -8.922 -41.094 -31.688 1 91.81 191 ALA A CA 1
ATOM 1547 C C . ALA A 1 191 ? -9.859 -39.906 -31.922 1 91.81 191 ALA A C 1
ATOM 1549 O O . ALA A 1 191 ? -10.062 -39.469 -33.062 1 91.81 191 ALA A O 1
ATOM 1550 N N . SER A 1 192 ? -10.453 -39.438 -30.875 1 92.12 192 SER A N 1
ATOM 1551 C CA . SER A 1 192 ? -11.352 -38.281 -30.953 1 92.12 192 SER A CA 1
ATOM 1552 C C . SER A 1 192 ? -10.641 -37.062 -31.484 1 92.12 192 SER A C 1
ATOM 1554 O O . SER A 1 192 ? -11.219 -36.281 -32.25 1 92.12 192 SER A O 1
ATOM 1556 N N . PHE A 1 193 ? -9.391 -36.844 -31.078 1 93.12 193 PHE A N 1
ATOM 1557 C CA . PHE A 1 193 ? -8.586 -35.719 -31.531 1 93.12 193 PHE A CA 1
ATOM 1558 C C . PHE A 1 193 ? -8.391 -35.781 -33.031 1 93.12 193 PHE A C 1
ATOM 1560 O O . PHE A 1 193 ? -8.609 -34.781 -33.75 1 93.12 193 PHE A O 1
ATOM 1567 N N . TYR A 1 194 ? -8.07 -36.938 -33.562 1 91.5 194 TYR A N 1
ATOM 1568 C CA . TYR A 1 194 ? -7.781 -37.094 -34.969 1 91.5 194 TYR A CA 1
ATOM 1569 C C . TYR A 1 194 ? -9.047 -36.938 -35.812 1 91.5 194 TYR A C 1
ATOM 1571 O O . TYR A 1 194 ? -8.992 -36.5 -36.969 1 91.5 194 TYR A O 1
ATOM 1579 N N . GLU A 1 195 ? -10.148 -37.219 -35.219 1 89.06 195 GLU A N 1
ATOM 1580 C CA . GLU A 1 195 ? -11.43 -37.062 -35.906 1 89.06 195 GLU A CA 1
ATOM 1581 C C . GLU A 1 195 ? -11.82 -35.594 -36 1 89.06 195 GLU A C 1
ATOM 1583 O O . GLU A 1 195 ? -12.438 -35.188 -36.969 1 89.06 195 GLU A O 1
ATOM 1588 N N . ASN A 1 196 ? -11.445 -34.875 -35.062 1 89.88 196 ASN A N 1
ATOM 1589 C CA . ASN A 1 196 ? -11.914 -33.5 -34.969 1 89.88 196 ASN A CA 1
ATOM 1590 C C . ASN A 1 196 ? -10.93 -32.531 -35.625 1 89.88 196 ASN A C 1
ATOM 1592 O O . ASN A 1 196 ? -11.305 -31.422 -36 1 89.88 196 ASN A O 1
ATOM 1596 N N . TYR A 1 197 ? -9.625 -33.031 -35.531 1 88.12 197 TYR A N 1
ATOM 1597 C CA . TYR A 1 197 ? -8.609 -32.125 -36.062 1 88.12 197 TYR A CA 1
ATOM 1598 C C . TYR A 1 197 ? -7.898 -32.719 -37.25 1 88.12 197 TYR A C 1
ATOM 1600 O O . TYR A 1 197 ? -7.812 -33.938 -37.406 1 88.12 197 TYR A O 1
ATOM 1608 N N . ARG A 1 198 ? -7.988 -32.156 -38.5 1 75.5 198 ARG A N 1
ATOM 1609 C CA . ARG A 1 198 ? -7.434 -32.594 -39.781 1 75.5 198 ARG A CA 1
ATOM 1610 C C . ARG A 1 198 ? -5.93 -32.844 -39.688 1 75.5 198 ARG A C 1
ATOM 1612 O O . ARG A 1 198 ? -5.152 -32.188 -40.375 1 75.5 198 ARG A O 1
ATOM 1619 N N . ILE A 1 199 ? -5.559 -33.812 -38.594 1 84.75 199 ILE A N 1
ATOM 1620 C CA . ILE A 1 199 ? -4.168 -34.25 -38.438 1 84.75 199 ILE A CA 1
ATOM 1621 C C . ILE A 1 199 ? -4.035 -35.719 -38.781 1 84.75 199 ILE A C 1
ATOM 1623 O O . ILE A 1 199 ? -4.914 -36.531 -38.469 1 84.75 199 ILE A O 1
ATOM 1627 N N . ASN A 1 200 ? -2.975 -36 -39.5 1 87.69 200 ASN A N 1
ATOM 1628 C CA . ASN A 1 200 ? -2.734 -37.375 -39.906 1 87.69 200 ASN A CA 1
ATOM 1629 C C . ASN A 1 200 ? -2.258 -38.219 -38.719 1 87.69 200 ASN A C 1
ATOM 1631 O O . ASN A 1 200 ? -1.418 -37.781 -37.938 1 87.69 200 ASN A O 1
ATOM 1635 N N . LYS A 1 201 ? -2.717 -39.406 -38.594 1 88.44 201 LYS A N 1
ATOM 1636 C CA . LYS A 1 201 ? -2.396 -40.312 -37.5 1 88.44 201 LYS A CA 1
ATOM 1637 C C . LYS A 1 201 ? -0.903 -40.625 -37.438 1 88.44 201 LYS A C 1
ATOM 1639 O O . LYS A 1 201 ? -0.367 -41 -36.406 1 88.44 201 LYS A O 1
ATOM 1644 N N . ASN A 1 202 ? -0.277 -40.469 -38.594 1 90 202 ASN A N 1
ATOM 1645 C CA . ASN A 1 202 ? 1.144 -40.781 -38.656 1 90 202 ASN A CA 1
ATOM 1646 C C . ASN A 1 202 ? 2.014 -39.594 -38.344 1 90 202 ASN A C 1
ATOM 1648 O O . ASN A 1 202 ? 3.238 -39.688 -38.281 1 90 202 ASN A O 1
ATOM 1652 N N . ASP A 1 203 ? 1.367 -38.5 -38.062 1 95.06 203 ASP A N 1
ATOM 1653 C CA . ASP A 1 203 ? 2.135 -37.281 -37.781 1 95.06 203 ASP A CA 1
ATOM 1654 C C . ASP A 1 203 ? 2.742 -37.375 -36.375 1 95.06 203 ASP A C 1
ATOM 1656 O O . ASP A 1 203 ? 2.127 -37.906 -35.438 1 95.06 203 ASP A O 1
ATOM 1660 N N . PHE A 1 204 ? 3.988 -36.875 -36.281 1 97.88 204 PHE A N 1
ATOM 1661 C CA . PHE A 1 204 ? 4.637 -36.688 -34.969 1 97.88 204 PHE A CA 1
ATOM 1662 C C . PHE A 1 204 ? 4.258 -35.312 -34.406 1 97.88 204 PHE A C 1
ATOM 1664 O O . PHE A 1 204 ? 4.613 -34.281 -34.938 1 97.88 204 PHE A O 1
ATOM 1671 N N . ILE A 1 205 ? 3.613 -35.312 -33.25 1 98.31 205 ILE A N 1
ATOM 1672 C CA . ILE A 1 205 ? 3.023 -34.062 -32.75 1 98.31 205 ILE A CA 1
ATOM 1673 C C . ILE A 1 205 ? 3.844 -33.531 -31.594 1 98.31 205 ILE A C 1
ATOM 1675 O O . ILE A 1 205 ? 3.947 -34.188 -30.547 1 98.31 205 ILE A O 1
ATOM 1679 N N . PHE A 1 206 ? 4.465 -32.406 -31.781 1 98.75 206 PHE A N 1
ATOM 1680 C CA . PHE A 1 206 ? 4.938 -31.609 -30.656 1 98.75 206 PHE A CA 1
ATOM 1681 C C . PHE A 1 206 ? 3.809 -30.75 -30.078 1 98.75 206 PHE A C 1
ATOM 1683 O O . PHE A 1 206 ? 3.195 -29.969 -30.812 1 98.75 206 PHE A O 1
ATOM 1690 N N . GLY A 1 207 ? 3.551 -30.938 -28.781 1 98.62 207 GLY A N 1
ATOM 1691 C CA . GLY A 1 207 ? 2.412 -30.25 -28.203 1 98.62 207 GLY A CA 1
ATOM 1692 C C . GLY A 1 207 ? 2.797 -29.281 -27.094 1 98.62 207 GLY A C 1
ATOM 1693 O O . GLY A 1 207 ? 3.742 -29.547 -26.344 1 98.62 207 GLY A O 1
ATOM 1694 N N . TYR A 1 208 ? 2.082 -28.234 -27.016 1 98.44 208 TYR A N 1
ATOM 1695 C CA . TYR A 1 208 ? 2.195 -27.234 -25.953 1 98.44 208 TYR A CA 1
ATOM 1696 C C . TYR A 1 208 ? 0.828 -26.891 -25.391 1 98.44 208 TYR A C 1
ATOM 1698 O O . TYR A 1 208 ? -0.153 -26.781 -26.125 1 98.44 208 TYR A O 1
ATOM 1706 N N . VAL A 1 209 ? 0.78 -26.797 -24.031 1 97.62 209 VAL A N 1
ATOM 1707 C CA . VAL A 1 209 ? -0.443 -26.391 -23.359 1 97.62 209 VAL A CA 1
ATOM 1708 C C . VAL A 1 209 ? -0.139 -25.219 -22.422 1 97.62 209 VAL A C 1
ATOM 1710 O O . VAL A 1 209 ? 0.714 -25.344 -21.531 1 97.62 209 VAL A O 1
ATOM 1713 N N . GLY A 1 210 ? -0.81 -24.109 -22.578 1 94.81 210 GLY A N 1
ATOM 1714 C CA . GLY A 1 210 ? -0.659 -22.922 -21.734 1 94.81 210 GLY A CA 1
ATOM 1715 C C . GLY A 1 210 ? -0.892 -21.625 -22.5 1 94.81 210 GLY A C 1
ATOM 1716 O O . GLY A 1 210 ? -1.127 -21.641 -23.703 1 94.81 210 GLY A O 1
ATOM 1717 N N . SER A 1 211 ? -0.843 -20.562 -21.781 1 93.31 211 SER A N 1
ATOM 1718 C CA . SER A 1 211 ? -0.942 -19.266 -22.438 1 93.31 211 SER A CA 1
ATOM 1719 C C . SER A 1 211 ? 0.211 -19.047 -23.406 1 93.31 211 SER A C 1
ATOM 1721 O O . SER A 1 211 ? 1.357 -19.391 -23.109 1 93.31 211 SER A O 1
ATOM 1723 N N . LEU A 1 212 ? -0.177 -18.547 -24.516 1 95.5 212 LEU A N 1
ATOM 1724 C CA . LEU A 1 212 ? 0.83 -18.25 -25.531 1 95.5 212 LEU A CA 1
ATOM 1725 C C . LEU A 1 212 ? 1.438 -16.875 -25.328 1 95.5 212 LEU A C 1
ATOM 1727 O O . LEU A 1 212 ? 0.875 -15.867 -25.766 1 95.5 212 LEU A O 1
ATOM 1731 N N . ARG A 1 213 ? 2.566 -16.875 -24.641 1 93.44 213 ARG A N 1
ATOM 1732 C CA . ARG A 1 213 ? 3.207 -15.609 -24.312 1 93.44 213 ARG A CA 1
ATOM 1733 C C . ARG A 1 213 ? 4.727 -15.758 -24.281 1 93.44 213 ARG A C 1
ATOM 1735 O O . ARG A 1 213 ? 5.246 -16.875 -24.312 1 93.44 213 ARG A O 1
ATOM 1742 N N . GLY A 1 214 ? 5.332 -14.648 -24.234 1 91.5 214 GLY A N 1
ATOM 1743 C CA . GLY A 1 214 ? 6.785 -14.625 -24.281 1 91.5 214 GLY A CA 1
ATOM 1744 C C . GLY A 1 214 ? 7.438 -15.383 -23.141 1 91.5 214 GLY A C 1
ATOM 1745 O O . GLY A 1 214 ? 8.312 -16.219 -23.375 1 91.5 214 GLY A O 1
ATOM 1746 N N . ASP A 1 215 ? 7.035 -15.203 -21.922 1 91.69 215 ASP A N 1
ATOM 1747 C CA . ASP A 1 215 ? 7.699 -15.789 -20.75 1 91.69 215 ASP A CA 1
ATOM 1748 C C . ASP A 1 215 ? 7.391 -17.281 -20.641 1 91.69 215 ASP A C 1
ATOM 1750 O O . ASP A 1 215 ? 7.98 -17.984 -19.812 1 91.69 215 ASP A O 1
ATOM 1754 N N . LYS A 1 216 ? 6.547 -17.75 -21.484 1 95.25 216 LYS A N 1
ATOM 1755 C CA . LYS A 1 216 ? 6.246 -19.188 -21.516 1 95.25 216 LYS A CA 1
ATOM 1756 C C . LYS A 1 216 ? 7.105 -19.891 -22.562 1 95.25 216 LYS A C 1
ATOM 1758 O O . LYS A 1 216 ? 7.047 -21.125 -22.688 1 95.25 216 LYS A O 1
ATOM 1763 N N . GLY A 1 217 ? 7.895 -19.109 -23.266 1 96.5 217 GLY A N 1
ATOM 1764 C CA . GLY A 1 217 ? 8.867 -19.688 -24.172 1 96.5 217 GLY A CA 1
ATOM 1765 C C . GLY A 1 217 ? 8.289 -20.047 -25.531 1 96.5 217 GLY A C 1
ATOM 1766 O O . GLY A 1 217 ? 8.836 -20.891 -26.234 1 96.5 217 GLY A O 1
ATOM 1767 N N . THR A 1 218 ? 7.184 -19.422 -25.812 1 97.56 218 THR A N 1
ATOM 1768 C CA . THR A 1 218 ? 6.496 -19.734 -27.047 1 97.56 218 THR A CA 1
ATOM 1769 C C . THR A 1 218 ? 7.328 -19.297 -28.25 1 97.56 218 THR A C 1
ATOM 1771 O O . THR A 1 218 ? 7.301 -19.953 -29.297 1 97.56 218 THR A O 1
ATOM 1774 N N . ASN A 1 219 ? 8.078 -18.219 -28.156 1 97.75 219 ASN A N 1
ATOM 1775 C CA . ASN A 1 219 ? 8.969 -17.797 -29.219 1 97.75 219 ASN A CA 1
ATOM 1776 C C . ASN A 1 219 ? 10.008 -18.859 -29.547 1 97.75 219 ASN A C 1
ATOM 1778 O O . ASN A 1 219 ? 10.195 -19.219 -30.719 1 97.75 219 ASN A O 1
ATOM 1782 N N . GLU A 1 220 ? 10.656 -19.328 -28.5 1 98.38 220 GLU A N 1
ATOM 1783 C CA . GLU A 1 220 ? 11.672 -20.359 -28.688 1 98.38 220 GLU A CA 1
ATOM 1784 C C . GLU A 1 220 ? 11.07 -21.625 -29.297 1 98.38 220 GLU A C 1
ATOM 1786 O O . GLU A 1 220 ? 11.688 -22.266 -30.156 1 98.38 220 GLU A O 1
ATOM 1791 N N . LEU A 1 221 ? 9.859 -21.969 -28.891 1 98.69 221 LEU A N 1
ATOM 1792 C CA . LEU A 1 221 ? 9.188 -23.172 -29.375 1 98.69 221 LEU A CA 1
ATOM 1793 C C . LEU A 1 221 ? 8.875 -23.062 -30.859 1 98.69 221 LEU A C 1
ATOM 1795 O O . LEU A 1 221 ? 9.164 -23.984 -31.641 1 98.69 221 LEU A O 1
ATOM 1799 N N . ILE A 1 222 ? 8.281 -21.922 -31.234 1 98.56 222 ILE A N 1
ATOM 1800 C CA . ILE A 1 222 ? 7.906 -21.719 -32.625 1 98.56 222 ILE A CA 1
ATOM 1801 C C . ILE A 1 222 ? 9.164 -21.656 -33.5 1 98.56 222 ILE A C 1
ATOM 1803 O O . ILE A 1 222 ? 9.211 -22.234 -34.562 1 98.56 222 ILE A O 1
ATOM 1807 N N . ASP A 1 223 ? 10.125 -20.969 -33 1 98.56 223 ASP A N 1
ATOM 1808 C CA . ASP A 1 223 ? 11.383 -20.859 -33.75 1 98.56 223 ASP A CA 1
ATOM 1809 C C . ASP A 1 223 ? 12.008 -22.234 -33.969 1 98.56 223 ASP A C 1
ATOM 1811 O O . ASP A 1 223 ? 12.438 -22.547 -35.062 1 98.56 223 ASP A O 1
ATOM 1815 N N . ALA A 1 224 ? 12.117 -23 -32.906 1 98.75 224 ALA A N 1
ATOM 1816 C CA . ALA A 1 224 ? 12.664 -24.359 -33 1 98.75 224 ALA A CA 1
ATOM 1817 C C . ALA A 1 224 ? 11.867 -25.203 -33.969 1 98.75 224 ALA A C 1
ATOM 1819 O O . ALA A 1 224 ? 12.445 -25.891 -34.812 1 98.75 224 ALA A O 1
ATOM 1820 N N . PHE A 1 225 ? 10.562 -25.141 -33.938 1 98.75 225 PHE A N 1
ATOM 1821 C CA . PHE A 1 225 ? 9.711 -25.969 -34.781 1 98.75 225 PHE A CA 1
ATOM 1822 C C . PHE A 1 225 ? 9.82 -25.547 -36.219 1 98.75 225 PHE A C 1
ATOM 1824 O O . PHE A 1 225 ? 9.758 -26.391 -37.125 1 98.75 225 PHE A O 1
ATOM 1831 N N . LYS A 1 226 ? 9.883 -24.219 -36.406 1 98.44 226 LYS A N 1
ATOM 1832 C CA . LYS A 1 226 ? 10.039 -23.719 -37.781 1 98.44 226 LYS A CA 1
ATOM 1833 C C . LYS A 1 226 ? 11.203 -24.406 -38.5 1 98.44 226 LYS A C 1
ATOM 1835 O O . LYS A 1 226 ? 11.062 -24.844 -39.625 1 98.44 226 LYS A O 1
ATOM 1840 N N . THR A 1 227 ? 12.258 -24.5 -37.844 1 98.25 227 THR A N 1
ATOM 1841 C CA . THR A 1 227 ? 13.43 -25.172 -38.375 1 98.25 227 THR A CA 1
ATOM 1842 C C . THR A 1 227 ? 13.172 -26.656 -38.562 1 98.25 227 THR A C 1
ATOM 1844 O O . THR A 1 227 ? 13.484 -27.234 -39.625 1 98.25 227 THR A O 1
ATOM 1847 N N . ILE A 1 228 ? 12.594 -27.312 -37.594 1 98.56 228 ILE A N 1
ATOM 1848 C CA . ILE A 1 228 ? 12.336 -28.75 -37.625 1 98.56 228 ILE A CA 1
ATOM 1849 C C . ILE A 1 228 ? 11.391 -29.094 -38.781 1 98.56 228 ILE A C 1
ATOM 1851 O O . ILE A 1 228 ? 11.602 -30.062 -39.5 1 98.56 228 ILE A O 1
ATOM 1855 N N . SER A 1 229 ? 10.375 -28.266 -38.906 1 97.88 229 SER A N 1
ATOM 1856 C CA . SER A 1 229 ? 9.344 -28.531 -39.906 1 97.88 229 SER A CA 1
ATOM 1857 C C . SER A 1 229 ? 9.891 -28.375 -41.344 1 97.88 229 SER A C 1
ATOM 1859 O O . SER A 1 229 ? 9.32 -28.906 -42.281 1 97.88 229 SER A O 1
ATOM 1861 N N . SER A 1 230 ? 10.914 -27.625 -41.5 1 97.44 230 SER A N 1
ATOM 1862 C CA . SER A 1 230 ? 11.555 -27.5 -42.812 1 97.44 230 SER A CA 1
ATOM 1863 C C . SER A 1 230 ? 12.359 -28.75 -43.156 1 97.44 230 SER A C 1
ATOM 1865 O O . SER A 1 230 ? 12.609 -29.016 -44.344 1 97.44 230 SER A O 1
ATOM 1867 N N . LEU A 1 231 ? 12.688 -29.547 -42.188 1 97.44 231 LEU A N 1
ATOM 1868 C CA . LEU A 1 231 ? 13.555 -30.703 -42.406 1 97.44 231 LEU A CA 1
ATOM 1869 C C . LEU A 1 231 ? 12.734 -32 -42.438 1 97.44 231 LEU A C 1
ATOM 1871 O O . LEU A 1 231 ? 13.164 -33 -43.031 1 97.44 231 LEU A O 1
ATOM 1875 N N . TYR A 1 232 ? 11.648 -31.984 -41.75 1 96.81 232 TYR A N 1
ATOM 1876 C CA . TYR A 1 232 ? 10.82 -33.188 -41.625 1 96.81 232 TYR A CA 1
ATOM 1877 C C . TYR A 1 232 ? 9.383 -32.906 -42.031 1 96.81 232 TYR A C 1
ATOM 1879 O O . TYR A 1 232 ? 8.773 -31.938 -41.531 1 96.81 232 TYR A O 1
ATOM 1887 N N . ASP A 1 233 ? 8.805 -33.781 -42.75 1 94.5 233 ASP A N 1
ATOM 1888 C CA . ASP A 1 233 ? 7.492 -33.531 -43.344 1 94.5 233 ASP A CA 1
ATOM 1889 C C . ASP A 1 233 ? 6.375 -34.031 -42.438 1 94.5 233 ASP A C 1
ATOM 1891 O O . ASP A 1 233 ? 5.238 -33.562 -42.5 1 94.5 233 ASP A O 1
ATOM 1895 N N . ASN A 1 234 ? 6.684 -34.938 -41.594 1 96.81 234 ASN A N 1
ATOM 1896 C CA . ASN A 1 234 ? 5.641 -35.625 -40.812 1 96.81 234 ASN A CA 1
ATOM 1897 C C . ASN A 1 234 ? 5.547 -35.062 -39.406 1 96.81 234 ASN A C 1
ATOM 1899 O O . ASN A 1 234 ? 5.246 -35.781 -38.469 1 96.81 234 ASN A O 1
ATOM 1903 N N . VAL A 1 235 ? 5.902 -33.812 -39.188 1 97.88 235 VAL A N 1
ATOM 1904 C CA . VAL A 1 235 ? 5.863 -33.219 -37.875 1 97.88 235 VAL A CA 1
ATOM 1905 C C . VAL A 1 235 ? 4.766 -32.156 -37.812 1 97.88 235 VAL A C 1
ATOM 1907 O O . VAL A 1 235 ? 4.496 -31.469 -38.812 1 97.88 235 VAL A O 1
ATOM 1910 N N . LYS A 1 236 ? 4.113 -31.984 -36.656 1 98.12 236 LYS A N 1
ATOM 1911 C CA . LYS A 1 236 ? 3.107 -30.969 -36.375 1 98.12 236 LYS A CA 1
ATOM 1912 C C . LYS A 1 236 ? 3.35 -30.312 -35.031 1 98.12 236 LYS A C 1
ATOM 1914 O O . LYS A 1 236 ? 3.893 -30.938 -34.094 1 98.12 236 LYS A O 1
ATOM 1919 N N . LEU A 1 237 ? 3.041 -29.094 -34.969 1 98.5 237 LEU A N 1
ATOM 1920 C CA . LEU A 1 237 ? 3.031 -28.359 -33.688 1 98.5 237 LEU A CA 1
ATOM 1921 C C . LEU A 1 237 ? 1.607 -27.984 -33.281 1 98.5 237 LEU A C 1
ATOM 1923 O O . LEU A 1 237 ? 0.895 -27.328 -34.062 1 98.5 237 LEU A O 1
ATOM 1927 N N . VAL A 1 238 ? 1.174 -28.469 -32.156 1 98.06 238 VAL A N 1
ATOM 1928 C CA . VAL A 1 238 ? -0.151 -28.141 -31.641 1 98.06 238 VAL A CA 1
ATOM 1929 C C . VAL A 1 238 ? -0.019 -27.203 -30.438 1 98.06 238 VAL A C 1
ATOM 1931 O O . VAL A 1 238 ? 0.594 -27.562 -29.438 1 98.06 238 VAL A O 1
ATOM 1934 N N . LEU A 1 239 ? -0.534 -26.031 -30.578 1 97.94 239 LEU A N 1
ATOM 1935 C CA . LEU A 1 239 ? -0.514 -25.016 -29.531 1 97.94 239 LEU A CA 1
ATOM 1936 C C . LEU A 1 239 ? -1.894 -24.875 -28.906 1 97.94 239 LEU A C 1
ATOM 1938 O O . LEU A 1 239 ? -2.793 -24.281 -29.5 1 97.94 239 LEU A O 1
ATOM 1942 N N . VAL A 1 240 ? -1.979 -25.359 -27.625 1 97.38 240 VAL A N 1
ATOM 1943 C CA . VAL A 1 240 ? -3.244 -25.297 -26.906 1 97.38 240 VAL A CA 1
ATOM 1944 C C . VAL A 1 240 ? -3.223 -24.125 -25.922 1 97.38 240 VAL A C 1
ATOM 1946 O O . VAL A 1 240 ? -2.453 -24.125 -24.969 1 97.38 240 VAL A O 1
ATOM 1949 N N . GLY A 1 241 ? -4.098 -23.141 -26.125 1 95.12 241 GLY A N 1
ATOM 1950 C CA . GLY A 1 241 ? -4.152 -21.938 -25.297 1 95.12 241 GLY A CA 1
ATOM 1951 C C . GLY A 1 241 ? -4.328 -20.672 -26.109 1 95.12 241 GLY A C 1
ATOM 1952 O O . GLY A 1 241 ? -4.34 -20.703 -27.328 1 95.12 241 GLY A O 1
ATOM 1953 N N . SER A 1 242 ? -4.457 -19.531 -25.391 1 92.62 242 SER A N 1
ATOM 1954 C CA . SER A 1 242 ? -4.699 -18.266 -26.047 1 92.62 242 SER A CA 1
ATOM 1955 C C . SER A 1 242 ? -3.482 -17.344 -25.953 1 92.62 242 SER A C 1
ATOM 1957 O O . SER A 1 242 ? -2.664 -17.484 -25.047 1 92.62 242 SER A O 1
ATOM 1959 N N . THR A 1 243 ? -3.477 -16.438 -26.875 1 89 243 THR A N 1
ATOM 1960 C CA . THR A 1 243 ? -2.432 -15.414 -26.844 1 89 243 THR A CA 1
ATOM 1961 C C . THR A 1 243 ? -2.711 -14.391 -25.734 1 89 243 THR A C 1
ATOM 1963 O O . THR A 1 243 ? -3.838 -14.289 -25.25 1 89 243 THR A O 1
ATOM 1966 N N . PHE A 1 244 ? -1.672 -13.766 -25.422 1 85.19 244 PHE A N 1
ATOM 1967 C CA . PHE A 1 244 ? -1.758 -12.742 -24.375 1 85.19 244 PHE A CA 1
ATOM 1968 C C . PHE A 1 244 ? -1.086 -11.453 -24.828 1 85.19 244 PHE A C 1
ATOM 1970 O O . PHE A 1 244 ? 0.108 -11.445 -25.141 1 85.19 244 PHE A O 1
ATOM 1977 N N . ASP A 1 245 ? -1.769 -10.352 -24.703 1 82.88 245 ASP A N 1
ATOM 1978 C CA . ASP A 1 245 ? -1.299 -9.086 -25.234 1 82.88 245 ASP A CA 1
ATOM 1979 C C . ASP A 1 245 ? -0.225 -8.469 -24.344 1 82.88 245 ASP A C 1
ATOM 1981 O O . ASP A 1 245 ? 0.617 -7.699 -24.812 1 82.88 245 ASP A O 1
ATOM 1985 N N . GLY A 1 246 ? -0.217 -8.797 -23.125 1 79.56 246 GLY A N 1
ATOM 1986 C CA . GLY A 1 246 ? 0.713 -8.172 -22.188 1 79.56 246 GLY A CA 1
ATOM 1987 C C . GLY A 1 246 ? 2.145 -8.641 -22.375 1 79.56 246 GLY A C 1
ATOM 1988 O O . GLY A 1 246 ? 3.082 -7.984 -21.922 1 79.56 246 GLY A O 1
ATOM 1989 N N . ASP A 1 247 ? 2.318 -9.719 -22.969 1 85.31 247 ASP A N 1
ATOM 1990 C CA . ASP A 1 247 ? 3.607 -10.297 -23.312 1 85.31 247 ASP A CA 1
ATOM 1991 C C . ASP A 1 247 ? 3.508 -11.102 -24.609 1 85.31 247 ASP A C 1
ATOM 1993 O O . ASP A 1 247 ? 3.592 -12.336 -24.594 1 85.31 247 ASP A O 1
ATOM 1997 N N . PRO A 1 248 ? 3.461 -10.406 -25.641 1 87.69 248 PRO A N 1
ATOM 1998 C CA . PRO A 1 248 ? 3.111 -11.039 -26.906 1 87.69 248 PRO A CA 1
ATOM 1999 C C . PRO A 1 248 ? 4.277 -11.82 -27.516 1 87.69 248 PRO A C 1
ATOM 2001 O O . PRO A 1 248 ? 5.441 -11.516 -27.25 1 87.69 248 PRO A O 1
ATOM 2004 N N . ILE A 1 249 ? 3.873 -12.766 -28.328 1 93.19 249 ILE A N 1
ATOM 2005 C CA . ILE A 1 249 ? 4.809 -13.477 -29.203 1 93.19 249 ILE A CA 1
ATOM 2006 C C . ILE A 1 249 ? 5.32 -12.539 -30.281 1 93.19 249 ILE A C 1
ATOM 2008 O O . ILE A 1 249 ? 4.602 -11.641 -30.734 1 93.19 249 ILE A O 1
ATOM 2012 N N . GLN A 1 250 ? 6.586 -12.781 -30.672 1 95.62 250 GLN A N 1
ATOM 2013 C CA . GLN A 1 250 ? 7.141 -12 -31.766 1 95.62 250 GLN A CA 1
ATOM 2014 C C . GLN A 1 250 ? 6.277 -12.117 -33.031 1 95.62 250 GLN A C 1
ATOM 2016 O O . GLN A 1 250 ? 5.902 -13.227 -33.406 1 95.62 250 GLN A O 1
ATOM 2021 N N . LYS A 1 251 ? 6.02 -10.961 -33.625 1 95.31 251 LYS A N 1
ATOM 2022 C CA . LYS A 1 251 ? 5.07 -10.883 -34.719 1 95.31 251 LYS A CA 1
ATOM 2023 C C . LYS A 1 251 ? 5.5 -11.781 -35.875 1 95.31 251 LYS A C 1
ATOM 2025 O O . LYS A 1 251 ? 4.676 -12.492 -36.469 1 95.31 251 LYS A O 1
ATOM 2030 N N . ASP A 1 252 ? 6.723 -11.797 -36.25 1 96.88 252 ASP A N 1
ATOM 2031 C CA . ASP A 1 252 ? 7.219 -12.57 -37.375 1 96.88 252 ASP A CA 1
ATOM 2032 C C . ASP A 1 252 ? 7.027 -14.062 -37.156 1 96.88 252 ASP A C 1
ATOM 2034 O O . ASP A 1 252 ? 6.648 -14.797 -38.062 1 96.88 252 ASP A O 1
ATOM 2038 N N . LEU A 1 253 ? 7.293 -14.492 -35.969 1 97.25 253 LEU A N 1
ATOM 2039 C CA . LEU A 1 253 ? 7.129 -15.898 -35.625 1 97.25 253 LEU A CA 1
ATOM 2040 C C . LEU A 1 253 ? 5.652 -16.281 -35.594 1 97.25 253 LEU A C 1
ATOM 2042 O O . LEU A 1 253 ? 5.285 -17.359 -36.094 1 97.25 253 LEU A O 1
ATOM 2046 N N . LEU A 1 254 ? 4.914 -15.43 -35.031 1 96.31 254 LEU A N 1
ATOM 2047 C CA . LEU A 1 254 ? 3.479 -15.672 -34.969 1 96.31 254 LEU A CA 1
ATOM 2048 C C . LEU A 1 254 ? 2.881 -15.75 -36.375 1 96.31 254 LEU A C 1
ATOM 2050 O O . LEU A 1 254 ? 2.057 -16.625 -36.656 1 96.31 254 LEU A O 1
ATOM 2054 N N . ASP A 1 255 ? 3.25 -14.805 -37.188 1 96.81 255 ASP A N 1
ATOM 2055 C CA . ASP A 1 255 ? 2.764 -14.789 -38.562 1 96.81 255 ASP A CA 1
ATOM 2056 C C . ASP A 1 255 ? 3.152 -16.062 -39.312 1 96.81 255 ASP A C 1
ATOM 2058 O O . ASP A 1 255 ? 2.336 -16.641 -40.031 1 96.81 255 ASP A O 1
ATOM 2062 N N . TRP A 1 256 ? 4.312 -16.422 -39.156 1 97.69 256 TRP A N 1
ATOM 2063 C CA . TRP A 1 256 ? 4.758 -17.656 -39.781 1 97.69 256 TRP A CA 1
ATOM 2064 C C . TRP A 1 256 ? 3.926 -18.844 -39.312 1 97.69 256 TRP A C 1
ATOM 2066 O O . TRP A 1 256 ? 3.461 -19.656 -40.125 1 97.69 256 TRP A O 1
ATOM 2076 N N . ALA A 1 257 ? 3.803 -18.984 -38 1 97.88 257 ALA A N 1
ATOM 2077 C CA . ALA A 1 257 ? 3.084 -20.109 -37.406 1 97.88 257 ALA A CA 1
ATOM 2078 C C . ALA A 1 257 ? 1.642 -20.156 -37.906 1 97.88 257 ALA A C 1
ATOM 2080 O O . ALA A 1 257 ? 1.113 -21.234 -38.188 1 97.88 257 ALA A O 1
ATOM 2081 N N . LYS A 1 258 ? 1.046 -19.047 -38 1 96.62 258 LYS A N 1
ATOM 2082 C CA . LYS A 1 258 ? -0.347 -18.969 -38.438 1 96.62 258 LYS A CA 1
ATOM 2083 C C . LYS A 1 258 ? -0.492 -19.344 -39.906 1 96.62 258 LYS A C 1
ATOM 2085 O O . LYS A 1 258 ? -1.543 -19.828 -40.312 1 96.62 258 LYS A O 1
ATOM 2090 N N . SER A 1 259 ? 0.521 -19.109 -40.656 1 97.06 259 SER A N 1
ATOM 2091 C CA . SER A 1 259 ? 0.466 -19.375 -42.094 1 97.06 259 SER A CA 1
ATOM 2092 C C . SER A 1 259 ? 0.899 -20.812 -42.406 1 97.06 259 SER A C 1
ATOM 2094 O O . SER A 1 259 ? 0.664 -21.312 -43.5 1 97.06 259 SER A O 1
ATOM 2096 N N . SER A 1 260 ? 1.454 -21.453 -41.469 1 96.75 260 SER A N 1
ATOM 2097 C CA . SER A 1 260 ? 1.972 -22.797 -41.688 1 96.75 260 SER A CA 1
ATOM 2098 C C . SER A 1 260 ? 0.871 -23.844 -41.531 1 96.75 260 SER A C 1
ATOM 2100 O O . SER A 1 260 ? 0.09 -23.812 -40.594 1 96.75 260 SER A O 1
ATOM 2102 N N . ASP A 1 261 ? 0.808 -24.812 -42.406 1 95.12 261 ASP A N 1
ATOM 2103 C CA . ASP A 1 261 ? -0.161 -25.891 -42.344 1 95.12 261 ASP A CA 1
ATOM 2104 C C . ASP A 1 261 ? 0.287 -26.953 -41.344 1 95.12 261 ASP A C 1
ATOM 2106 O O . ASP A 1 261 ? -0.45 -27.906 -41.031 1 95.12 261 ASP A O 1
ATOM 2110 N N . LYS A 1 262 ? 1.456 -26.75 -40.719 1 97.25 262 LYS A N 1
ATOM 2111 C CA . LYS A 1 262 ? 1.994 -27.719 -39.781 1 97.25 262 LYS A CA 1
ATOM 2112 C C . LYS A 1 262 ? 1.787 -27.25 -38.344 1 97.25 262 LYS A C 1
ATOM 2114 O O . LYS A 1 262 ? 2.193 -27.938 -37.406 1 97.25 262 LYS A O 1
ATOM 2119 N N . VAL A 1 263 ? 1.239 -26.094 -38.188 1 97.88 263 VAL A N 1
ATOM 2120 C CA . VAL A 1 263 ? 0.981 -25.562 -36.875 1 97.88 263 VAL A CA 1
ATOM 2121 C C . VAL A 1 263 ? -0.524 -25.422 -36.625 1 97.88 263 VAL A C 1
ATOM 2123 O O . VAL A 1 263 ? -1.233 -24.844 -37.469 1 97.88 263 VAL A O 1
ATOM 2126 N N . LEU A 1 264 ? -1.005 -25.969 -35.562 1 96.88 264 LEU A N 1
ATOM 2127 C CA . LEU A 1 264 ? -2.416 -25.891 -35.219 1 96.88 264 LEU A CA 1
ATOM 2128 C C . LEU A 1 264 ? -2.602 -25.047 -33.938 1 96.88 264 LEU A C 1
ATOM 2130 O O . LEU A 1 264 ? -2.045 -25.359 -32.906 1 96.88 264 LEU A O 1
ATOM 2134 N N . PHE A 1 265 ? -3.352 -24 -34.062 1 96.38 265 PHE A N 1
ATOM 2135 C CA . PHE A 1 265 ? -3.797 -23.203 -32.938 1 96.38 265 PHE A CA 1
ATOM 2136 C C . PHE A 1 265 ? -5.199 -23.609 -32.5 1 96.38 265 PHE A C 1
ATOM 2138 O O . PHE A 1 265 ? -6.148 -23.531 -33.281 1 96.38 265 PHE A O 1
ATOM 2145 N N . THR A 1 266 ? -5.309 -24.016 -31.234 1 95.12 266 THR A N 1
ATOM 2146 C CA . THR A 1 266 ? -6.621 -24.5 -30.812 1 95.12 266 THR A CA 1
ATOM 2147 C C . THR A 1 266 ? -7.355 -23.422 -30.016 1 95.12 266 THR A C 1
ATOM 2149 O O . THR A 1 266 ? -8.562 -23.516 -29.797 1 95.12 266 THR A O 1
ATOM 2152 N N . GLY A 1 267 ? -6.609 -22.375 -29.609 1 94.12 267 GLY A N 1
ATOM 2153 C CA . GLY A 1 267 ? -7.18 -21.453 -28.641 1 94.12 267 GLY A CA 1
ATOM 2154 C C . GLY A 1 267 ? -7.383 -22.094 -27.281 1 94.12 267 GLY A C 1
ATOM 2155 O O . GLY A 1 267 ? -6.793 -23.141 -26.969 1 94.12 267 GLY A O 1
ATOM 2156 N N . ARG A 1 268 ? -8.258 -21.469 -26.5 1 90 268 ARG A N 1
ATOM 2157 C CA . ARG A 1 268 ? -8.547 -21.969 -25.156 1 90 268 ARG A CA 1
ATOM 2158 C C . ARG A 1 268 ? -9.461 -23.188 -25.219 1 90 268 ARG A C 1
ATOM 2160 O O . ARG A 1 268 ? -10.469 -23.172 -25.938 1 90 268 ARG A O 1
ATOM 2167 N N . GLN A 1 269 ? -8.938 -24.156 -24.391 1 90.94 269 GLN A N 1
ATOM 2168 C CA . GLN A 1 269 ? -9.734 -25.391 -24.344 1 90.94 269 GLN A CA 1
ATOM 2169 C C . GLN A 1 269 ? -10.148 -25.719 -22.922 1 90.94 269 GLN A C 1
ATOM 2171 O O . GLN A 1 269 ? -9.375 -25.531 -21.984 1 90.94 269 GLN A O 1
ATOM 2176 N N . LYS A 1 270 ? -11.359 -26.234 -22.75 1 82.88 270 LYS A N 1
ATOM 2177 C CA . LYS A 1 270 ? -11.883 -26.609 -21.438 1 82.88 270 LYS A CA 1
ATOM 2178 C C . LYS A 1 270 ? -11.242 -27.906 -20.953 1 82.88 270 LYS A C 1
ATOM 2180 O O . LYS A 1 270 ? -10.945 -28.047 -19.75 1 82.88 270 LYS A O 1
ATOM 2185 N N . ASP A 1 271 ? -11.055 -28.828 -21.922 1 89.88 271 ASP A N 1
ATOM 2186 C CA . ASP A 1 271 ? -10.461 -30.109 -21.594 1 89.88 271 ASP A CA 1
ATOM 2187 C C . ASP A 1 271 ? -9.148 -30.328 -22.344 1 89.88 271 ASP A C 1
ATOM 2189 O O . ASP A 1 271 ? -9.148 -30.625 -23.547 1 89.88 271 ASP A O 1
ATOM 2193 N N . THR A 1 272 ? -8.078 -30.297 -21.594 1 94.5 272 THR A N 1
ATOM 2194 C CA . THR A 1 272 ? -6.766 -30.391 -22.219 1 94.5 272 THR A CA 1
ATOM 2195 C C . THR A 1 272 ? -6.324 -31.844 -22.344 1 94.5 272 THR A C 1
ATOM 2197 O O . THR A 1 272 ? -5.379 -32.156 -23.062 1 94.5 272 THR A O 1
ATOM 2200 N N . SER A 1 273 ? -7.047 -32.781 -21.609 1 95.25 273 SER A N 1
ATOM 2201 C CA . SER A 1 273 ? -6.656 -34.188 -21.641 1 95.25 273 SER A CA 1
ATOM 2202 C C . SER A 1 273 ? -6.77 -34.75 -23.047 1 95.25 273 SER A C 1
ATOM 2204 O O . SER A 1 273 ? -5.957 -35.594 -23.453 1 95.25 273 SER A O 1
ATOM 2206 N N . LEU A 1 274 ? -7.742 -34.25 -23.766 1 93.75 274 LEU A N 1
ATOM 2207 C CA . LEU A 1 274 ? -7.941 -34.688 -25.156 1 93.75 274 LEU A CA 1
ATOM 2208 C C . LEU A 1 274 ? -6.727 -34.344 -26 1 93.75 274 LEU A C 1
ATOM 2210 O O . LEU A 1 274 ? -6.262 -35.188 -26.781 1 93.75 274 LEU A O 1
ATOM 2214 N N . PHE A 1 275 ? -6.227 -33.25 -25.812 1 96.25 275 PHE A N 1
ATOM 2215 C CA . PHE A 1 275 ? -5.113 -32.75 -26.625 1 96.25 275 PHE A CA 1
ATOM 2216 C C . PHE A 1 275 ? -3.805 -33.406 -26.188 1 96.25 275 PHE A C 1
ATOM 2218 O O . PHE A 1 275 ? -3.039 -33.906 -27 1 96.25 275 PHE A O 1
ATOM 2225 N N . ILE A 1 276 ? -3.574 -33.469 -24.938 1 98 276 ILE A N 1
ATOM 2226 C CA . ILE A 1 276 ? -2.318 -34 -24.406 1 98 276 ILE A CA 1
ATOM 2227 C C . ILE A 1 276 ? -2.176 -35.469 -24.812 1 98 276 ILE A C 1
ATOM 2229 O O . ILE A 1 276 ? -1.075 -35.938 -25.125 1 98 276 ILE A O 1
ATOM 2233 N N . SER A 1 277 ? -3.303 -36.156 -24.859 1 96.88 277 SER A N 1
ATOM 2234 C CA . SER A 1 277 ? -3.303 -37.562 -25.219 1 96.88 277 SER A CA 1
ATOM 2235 C C . SER A 1 277 ? -2.783 -37.781 -26.641 1 96.88 277 SER A C 1
ATOM 2237 O O . SER A 1 277 ? -2.318 -38.875 -26.984 1 96.88 277 SER A O 1
ATOM 2239 N N . SER A 1 278 ? -2.871 -36.781 -27.438 1 95.75 278 SER A N 1
ATOM 2240 C CA . SER A 1 278 ? -2.52 -36.906 -28.859 1 95.75 278 SER A CA 1
ATOM 2241 C C . SER A 1 278 ? -1.066 -36.531 -29.094 1 95.75 278 SER A C 1
ATOM 2243 O O . SER A 1 278 ? -0.526 -36.781 -30.172 1 95.75 278 SER A O 1
ATOM 2245 N N . PHE A 1 279 ? -0.404 -35.969 -28.156 1 98.12 279 PHE A N 1
ATOM 2246 C CA . PHE A 1 279 ? 0.96 -35.5 -28.328 1 98.12 279 PHE A CA 1
ATOM 2247 C C . PHE A 1 279 ? 1.938 -36.656 -28.422 1 98.12 279 PHE A C 1
ATOM 2249 O O . PHE A 1 279 ? 1.762 -37.688 -27.75 1 98.12 279 PHE A O 1
ATOM 2256 N N . SER A 1 280 ? 2.936 -36.469 -29.297 1 98.19 280 SER A N 1
ATOM 2257 C CA . SER A 1 280 ? 4.09 -37.375 -29.25 1 98.19 280 SER A CA 1
ATOM 2258 C C . SER A 1 280 ? 5.086 -36.906 -28.188 1 98.19 280 SER A C 1
ATOM 2260 O O . SER A 1 280 ? 5.758 -37.75 -27.562 1 98.19 280 SER A O 1
ATOM 2262 N N . VAL A 1 281 ? 5.223 -35.688 -28.047 1 98.75 281 VAL A N 1
ATOM 2263 C CA . VAL A 1 281 ? 6.074 -35.031 -27.062 1 98.75 281 VAL A CA 1
ATOM 2264 C C . VAL A 1 281 ? 5.414 -33.75 -26.562 1 98.75 281 VAL A C 1
ATOM 2266 O O . VAL A 1 281 ? 4.852 -33 -27.344 1 98.75 281 VAL A O 1
ATOM 2269 N N . HIS A 1 282 ? 5.371 -33.594 -25.234 1 98.81 282 HIS A N 1
ATOM 2270 C CA . HIS A 1 282 ? 4.934 -32.344 -24.656 1 98.81 282 HIS A CA 1
ATOM 2271 C C . HIS A 1 282 ? 6.117 -31.391 -24.422 1 98.81 282 HIS A C 1
ATOM 2273 O O . HIS A 1 282 ? 7.082 -31.766 -23.75 1 98.81 282 HIS A O 1
ATOM 2279 N N . VAL A 1 283 ? 6.078 -30.203 -25 1 98.81 283 VAL A N 1
ATOM 2280 C CA . VAL A 1 283 ? 7.172 -29.25 -24.906 1 98.81 283 VAL A CA 1
ATOM 2281 C C . VAL A 1 283 ? 6.75 -28.047 -24.047 1 98.81 283 VAL A C 1
ATOM 2283 O O . VAL A 1 283 ? 5.766 -27.375 -24.359 1 98.81 283 VAL A O 1
ATOM 2286 N N . HIS A 1 284 ? 7.488 -27.797 -23 1 98.31 284 HIS A N 1
ATOM 2287 C CA . HIS A 1 284 ? 7.184 -26.781 -21.984 1 98.31 284 HIS A CA 1
ATOM 2288 C C . HIS A 1 284 ? 8.391 -25.891 -21.719 1 98.31 284 HIS A C 1
ATOM 2290 O O . HIS A 1 284 ? 9.023 -26 -20.656 1 98.31 284 HIS A O 1
ATOM 2296 N N . PRO A 1 285 ? 8.695 -24.922 -22.562 1 97.94 285 PRO A N 1
ATOM 2297 C CA . PRO A 1 285 ? 9.938 -24.156 -22.484 1 97.94 285 PRO A CA 1
ATOM 2298 C C . PRO A 1 285 ? 9.789 -22.875 -21.672 1 97.94 285 PRO A C 1
ATOM 2300 O O . PRO A 1 285 ? 10.336 -21.828 -22.047 1 97.94 285 PRO A O 1
ATOM 2303 N N . SER A 1 286 ? 9.141 -22.844 -20.578 1 96.12 286 SER A N 1
ATOM 2304 C CA . SER A 1 286 ? 8.797 -21.672 -19.781 1 96.12 286 SER A CA 1
ATOM 2305 C C . SER A 1 286 ? 10.031 -21.062 -19.141 1 96.12 286 SER A C 1
ATOM 2307 O O . SER A 1 286 ? 10.992 -21.766 -18.828 1 96.12 286 SER A O 1
ATOM 2309 N N . TYR A 1 287 ? 9.953 -19.672 -18.938 1 93.69 287 TYR A N 1
ATOM 2310 C CA . TYR A 1 287 ? 11.031 -18.922 -18.297 1 93.69 287 TYR A CA 1
ATOM 2311 C C . TYR A 1 287 ? 10.914 -19 -16.781 1 93.69 287 TYR A C 1
ATOM 2313 O O . TYR A 1 287 ? 11.914 -18.859 -16.062 1 93.69 287 TYR A O 1
ATOM 2321 N N . ARG A 1 288 ? 9.727 -19.109 -16.297 1 92.25 288 ARG A N 1
ATOM 2322 C CA . ARG A 1 288 ? 9.438 -19.078 -14.867 1 92.25 288 ARG A CA 1
ATOM 2323 C C . ARG A 1 288 ? 8.133 -19.797 -14.555 1 92.25 288 ARG A C 1
ATOM 2325 O O . ARG A 1 288 ? 7.156 -19.688 -15.297 1 92.25 288 ARG A O 1
ATOM 2332 N N . GLU A 1 289 ? 8.219 -20.594 -13.477 1 93.19 289 GLU A N 1
ATOM 2333 C CA . GLU A 1 289 ? 7.055 -21.344 -13.023 1 93.19 289 GLU A CA 1
ATOM 2334 C C . GLU A 1 289 ? 7.082 -21.531 -11.508 1 93.19 289 GLU A C 1
ATOM 2336 O O . GLU A 1 289 ? 8.109 -21.312 -10.867 1 93.19 289 GLU A O 1
ATOM 2341 N N . GLY A 1 290 ? 5.934 -21.891 -11.031 1 93.25 290 GLY A N 1
ATOM 2342 C CA . GLY A 1 290 ? 5.902 -22.438 -9.688 1 93.25 290 GLY A CA 1
ATOM 2343 C C . GLY A 1 290 ? 6.297 -23.906 -9.633 1 93.25 290 GLY A C 1
ATOM 2344 O O . GLY A 1 290 ? 7.328 -24.25 -9.055 1 93.25 290 GLY A O 1
ATOM 2345 N N . PHE A 1 291 ? 5.57 -24.672 -10.258 1 93.5 291 PHE A N 1
ATOM 2346 C CA . PHE A 1 291 ? 5.836 -26.109 -10.328 1 93.5 291 PHE A CA 1
ATOM 2347 C C . PHE A 1 291 ? 5.449 -26.656 -11.695 1 93.5 291 PHE A C 1
ATOM 2349 O O . PHE A 1 291 ? 6.195 -27.438 -12.289 1 93.5 291 PHE A O 1
ATOM 2356 N N . SER A 1 292 ? 4.293 -26.234 -12.281 1 92.12 292 SER A N 1
ATOM 2357 C CA . SER A 1 292 ? 3.781 -26.562 -13.609 1 92.12 292 SER A CA 1
ATOM 2358 C C . SER A 1 292 ? 2.979 -27.859 -13.586 1 92.12 292 SER A C 1
ATOM 2360 O O . SER A 1 292 ? 3.508 -28.938 -13.898 1 92.12 292 SER A O 1
ATOM 2362 N N . MET A 1 293 ? 1.798 -27.734 -13.523 1 92.56 293 MET A N 1
ATOM 2363 C CA . MET A 1 293 ? 0.898 -28.891 -13.438 1 92.56 293 MET A CA 1
ATOM 2364 C C . MET A 1 293 ? 0.779 -29.578 -14.789 1 92.56 293 MET A C 1
ATOM 2366 O O . MET A 1 293 ? 0.559 -30.797 -14.844 1 92.56 293 MET A O 1
ATOM 2370 N N . VAL A 1 294 ? 0.974 -28.859 -15.812 1 95.56 294 VAL A N 1
ATOM 2371 C CA . VAL A 1 294 ? 0.794 -29.391 -17.156 1 95.56 294 VAL A CA 1
ATOM 2372 C C . VAL A 1 294 ? 1.82 -30.484 -17.422 1 95.56 294 VAL A C 1
ATOM 2374 O O . VAL A 1 294 ? 1.539 -31.453 -18.141 1 95.56 294 VAL A O 1
ATOM 2377 N N . LEU A 1 295 ? 2.957 -30.344 -16.844 1 97.56 295 LEU A N 1
ATOM 2378 C CA . LEU A 1 295 ? 3.969 -31.391 -16.953 1 97.56 295 LEU A CA 1
ATOM 2379 C C . LEU A 1 295 ? 3.49 -32.688 -16.312 1 97.56 295 LEU A C 1
ATOM 2381 O O . LEU A 1 295 ? 3.662 -33.781 -16.891 1 97.56 295 LEU A O 1
ATOM 2385 N N . GLN A 1 296 ? 2.9 -32.531 -15.164 1 97.19 296 GLN A N 1
ATOM 2386 C CA . GLN A 1 296 ? 2.367 -33.688 -14.469 1 97.19 296 GLN A CA 1
ATOM 2387 C C . GLN A 1 296 ? 1.229 -34.344 -15.25 1 97.19 296 GLN A C 1
ATOM 2389 O O . GLN A 1 296 ? 1.108 -35.562 -15.289 1 97.19 296 GLN A O 1
ATOM 2394 N N . GLU A 1 297 ? 0.442 -33.531 -15.867 1 97.31 297 GLU A N 1
ATOM 2395 C CA . GLU A 1 297 ? -0.658 -34.031 -16.688 1 97.31 297 GLU A CA 1
ATOM 2396 C C . GLU A 1 297 ? -0.142 -34.844 -17.875 1 97.31 297 GLU A C 1
ATOM 2398 O O . GLU A 1 297 ? -0.675 -35.938 -18.172 1 97.31 297 GLU A O 1
ATOM 2403 N N . ALA A 1 298 ? 0.86 -34.375 -18.5 1 98.25 298 ALA A N 1
ATOM 2404 C CA . ALA A 1 298 ? 1.478 -35.094 -19.609 1 98.25 298 ALA A CA 1
ATOM 2405 C C . ALA A 1 298 ? 2.068 -36.438 -19.125 1 98.25 298 ALA A C 1
ATOM 2407 O O . ALA A 1 298 ? 1.897 -37.469 -19.766 1 98.25 298 ALA A O 1
ATOM 2408 N N . MET A 1 299 ? 2.727 -36.375 -18 1 98.31 299 MET A N 1
ATOM 2409 C CA . MET A 1 299 ? 3.328 -37.562 -17.422 1 98.31 299 MET A CA 1
ATOM 2410 C C . MET A 1 299 ? 2.26 -38.594 -17.078 1 98.31 299 MET A C 1
ATOM 2412 O O . MET A 1 299 ? 2.465 -39.812 -17.266 1 98.31 299 MET A O 1
ATOM 2416 N N . ALA A 1 300 ? 1.121 -38.125 -16.609 1 98.06 300 ALA A N 1
ATOM 2417 C CA . ALA A 1 300 ? 0.017 -39 -16.234 1 98.06 300 ALA A CA 1
ATOM 2418 C C . ALA A 1 300 ? -0.502 -39.781 -17.438 1 98.06 300 ALA A C 1
ATOM 2420 O O . ALA A 1 300 ? -1.094 -40.844 -17.297 1 98.06 300 ALA A O 1
ATOM 2421 N N . LEU A 1 301 ? -0.296 -39.281 -18.625 1 98.25 301 LEU A N 1
ATOM 2422 C CA . LEU A 1 301 ? -0.785 -39.875 -19.859 1 98.25 301 LEU A CA 1
ATOM 2423 C C . LEU A 1 301 ? 0.356 -40.531 -20.625 1 98.25 301 LEU A C 1
ATOM 2425 O O . LEU A 1 301 ? 0.206 -40.844 -21.812 1 98.25 301 LEU A O 1
ATOM 2429 N N . LYS A 1 302 ? 1.525 -40.625 -20.016 1 98.31 302 LYS A N 1
ATOM 2430 C CA . LYS A 1 302 ? 2.715 -41.281 -20.578 1 98.31 302 LYS A CA 1
ATOM 2431 C C . LYS A 1 302 ? 3.188 -40.531 -21.828 1 98.31 302 LYS A C 1
ATOM 2433 O O . LYS A 1 302 ? 3.498 -41.188 -22.844 1 98.31 302 LYS A O 1
ATOM 2438 N N . ILE A 1 303 ? 3.143 -39.281 -21.75 1 98.5 303 ILE A N 1
ATOM 2439 C CA . ILE A 1 303 ? 3.713 -38.469 -22.797 1 98.5 303 ILE A CA 1
ATOM 2440 C C . ILE A 1 303 ? 5.082 -37.938 -22.375 1 98.5 303 ILE A C 1
ATOM 2442 O O . ILE A 1 303 ? 5.211 -37.312 -21.312 1 98.5 303 ILE A O 1
ATOM 2446 N N . PRO A 1 304 ? 6.168 -38.25 -23.141 1 98.56 304 PRO A N 1
ATOM 2447 C CA . PRO A 1 304 ? 7.465 -37.688 -22.766 1 98.56 304 PRO A CA 1
ATOM 2448 C C . PRO A 1 304 ? 7.469 -36.156 -22.797 1 98.56 304 PRO A C 1
ATOM 2450 O O . PRO A 1 304 ? 6.785 -35.562 -23.609 1 98.56 304 PRO A O 1
ATOM 2453 N N . VAL A 1 305 ? 8.312 -35.531 -21.906 1 98.75 305 VAL A N 1
ATOM 2454 C CA . VAL A 1 305 ? 8.242 -34.094 -21.75 1 98.75 305 VAL A CA 1
ATOM 2455 C C . VAL A 1 305 ? 9.625 -33.469 -21.922 1 98.75 305 VAL A C 1
ATOM 2457 O O . VAL A 1 305 ? 10.633 -34.094 -21.578 1 98.75 305 VAL A O 1
ATOM 2460 N N . ILE A 1 306 ? 9.672 -32.344 -22.547 1 98.81 306 ILE A N 1
ATOM 2461 C CA . ILE A 1 306 ? 10.805 -31.438 -22.562 1 98.81 306 ILE A CA 1
ATOM 2462 C C . ILE A 1 306 ? 10.461 -30.172 -21.812 1 98.81 306 ILE A C 1
ATOM 2464 O O . ILE A 1 306 ? 9.438 -29.531 -22.078 1 98.81 306 ILE A O 1
ATOM 2468 N N . THR A 1 307 ? 11.227 -29.812 -20.844 1 98.5 307 THR A N 1
ATOM 2469 C CA . THR A 1 307 ? 10.992 -28.578 -20.109 1 98.5 307 THR A CA 1
ATOM 2470 C C . THR A 1 307 ? 12.305 -27.875 -19.797 1 98.5 307 THR A C 1
ATOM 2472 O O . THR A 1 307 ? 13.367 -28.312 -20.234 1 98.5 307 THR A O 1
ATOM 2475 N N . THR A 1 308 ? 12.211 -26.688 -19.188 1 97.81 308 THR A N 1
ATOM 2476 C CA . THR A 1 308 ? 13.398 -25.875 -18.922 1 97.81 308 THR A CA 1
ATOM 2477 C C . THR A 1 308 ? 13.969 -26.172 -17.547 1 97.81 308 THR A C 1
ATOM 2479 O O . THR A 1 308 ? 13.227 -26.516 -16.625 1 97.81 308 THR A O 1
ATOM 2482 N N . ASP A 1 309 ? 15.258 -25.969 -17.406 1 97.38 309 ASP A N 1
ATOM 2483 C CA . ASP A 1 309 ? 15.945 -26.141 -16.125 1 97.38 309 ASP A CA 1
ATOM 2484 C C . ASP A 1 309 ? 15.781 -24.922 -15.242 1 97.38 309 ASP A C 1
ATOM 2486 O O . ASP A 1 309 ? 16.75 -24.203 -14.961 1 97.38 309 ASP A O 1
ATOM 2490 N N . ILE A 1 310 ? 14.633 -24.703 -14.766 1 95.56 310 ILE A N 1
ATOM 2491 C CA . ILE A 1 310 ? 14.266 -23.594 -13.883 1 95.56 310 ILE A CA 1
ATOM 2492 C C . ILE A 1 310 ? 13.562 -24.141 -12.641 1 95.56 310 ILE A C 1
ATOM 2494 O O . ILE A 1 310 ? 13.141 -25.312 -12.625 1 95.56 310 ILE A O 1
ATOM 2498 N N . PRO A 1 311 ? 13.477 -23.359 -11.602 1 95.56 311 PRO A N 1
ATOM 2499 C CA . PRO A 1 311 ? 12.742 -23.812 -10.414 1 95.56 311 PRO A CA 1
ATOM 2500 C C . PRO A 1 311 ? 11.305 -24.234 -10.734 1 95.56 311 PRO A C 1
ATOM 2502 O O . PRO A 1 311 ? 10.602 -23.547 -11.469 1 95.56 311 PRO A O 1
ATOM 2505 N N . GLY A 1 312 ? 10.914 -25.359 -10.172 1 96.06 312 GLY A N 1
ATOM 2506 C CA . GLY A 1 312 ? 9.586 -25.875 -10.438 1 96.06 312 GLY A CA 1
ATOM 2507 C C . GLY A 1 312 ? 9.578 -26.984 -11.469 1 96.06 312 GLY A C 1
ATOM 2508 O O . GLY A 1 312 ? 9.648 -28.172 -11.117 1 96.06 312 GLY A O 1
ATOM 2509 N N . PRO A 1 313 ? 9.688 -26.594 -12.719 1 96.5 313 PRO A N 1
ATOM 2510 C CA . PRO A 1 313 ? 9.656 -27.594 -13.797 1 96.5 313 PRO A CA 1
ATOM 2511 C C . PRO A 1 313 ? 10.805 -28.594 -13.703 1 96.5 313 PRO A C 1
ATOM 2513 O O . PRO A 1 313 ? 10.602 -29.781 -13.953 1 96.5 313 PRO A O 1
ATOM 2516 N N . SER A 1 314 ? 11.953 -28.172 -13.32 1 97 314 SER A N 1
ATOM 2517 C CA . SER A 1 314 ? 13.109 -29.047 -13.234 1 97 314 SER A CA 1
ATOM 2518 C C . SER A 1 314 ? 12.992 -30.016 -12.062 1 97 314 SER A C 1
ATOM 2520 O O . SER A 1 314 ? 13.766 -30.969 -11.953 1 97 314 SER A O 1
ATOM 2522 N N . GLU A 1 315 ? 12.008 -29.75 -11.234 1 97.19 315 GLU A N 1
ATOM 2523 C CA . GLU A 1 315 ? 11.789 -30.625 -10.078 1 97.19 315 GLU A CA 1
ATOM 2524 C C . GLU A 1 315 ? 10.656 -31.625 -10.352 1 97.19 315 GLU A C 1
ATOM 2526 O O . GLU A 1 315 ? 10.477 -32.594 -9.594 1 97.19 315 GLU A O 1
ATOM 2531 N N . VAL A 1 316 ? 9.922 -31.391 -11.367 1 97.06 316 VAL A N 1
ATOM 2532 C CA . VAL A 1 316 ? 8.867 -32.312 -11.789 1 97.06 316 VAL A CA 1
ATOM 2533 C C . VAL A 1 316 ? 9.492 -33.531 -12.453 1 97.06 316 VAL A C 1
ATOM 2535 O O . VAL A 1 316 ? 9.016 -34.656 -12.266 1 97.06 316 VAL A O 1
ATOM 2538 N N . VAL A 1 317 ? 10.578 -33.312 -13.164 1 96.12 317 VAL A N 1
ATOM 2539 C CA . VAL A 1 317 ? 11.211 -34.406 -13.906 1 96.12 317 VAL A CA 1
ATOM 2540 C C . VAL A 1 317 ? 12.578 -34.719 -13.305 1 96.12 317 VAL A C 1
ATOM 2542 O O . VAL A 1 317 ? 13.133 -33.906 -12.562 1 96.12 317 VAL A O 1
ATOM 2545 N N . VAL A 1 318 ? 13.016 -35.906 -13.523 1 96.56 318 VAL A N 1
ATOM 2546 C CA . VAL A 1 318 ? 14.406 -36.281 -13.312 1 96.56 318 VAL A CA 1
ATOM 2547 C C . VAL A 1 318 ? 15.156 -36.25 -14.641 1 96.56 318 VAL A C 1
ATOM 2549 O O . VAL A 1 318 ? 14.781 -36.938 -15.578 1 96.56 318 VAL A O 1
ATOM 2552 N N . LYS A 1 319 ? 16.172 -35.438 -14.672 1 96.94 319 LYS A N 1
ATOM 2553 C CA . LYS A 1 319 ? 16.891 -35.188 -15.914 1 96.94 319 LYS A CA 1
ATOM 2554 C C . LYS A 1 319 ? 17.281 -36.469 -16.594 1 96.94 319 LYS A C 1
ATOM 2556 O O . LYS A 1 319 ? 17.953 -37.312 -16 1 96.94 319 LYS A O 1
ATOM 2561 N N . ASP A 1 320 ? 16.859 -36.656 -17.812 1 96.69 320 ASP A N 1
ATOM 2562 C CA . ASP A 1 320 ? 17.219 -37.75 -18.719 1 96.69 320 ASP A CA 1
ATOM 2563 C C . ASP A 1 320 ? 16.656 -39.094 -18.234 1 96.69 320 ASP A C 1
ATOM 2565 O O . ASP A 1 320 ? 17.031 -40.156 -18.734 1 96.69 320 ASP A O 1
ATOM 2569 N N . ILE A 1 321 ? 15.875 -39 -17.281 1 97.62 321 ILE A N 1
ATOM 2570 C CA . ILE A 1 321 ? 15.25 -40.219 -16.75 1 97.62 321 ILE A CA 1
ATOM 2571 C C . ILE A 1 321 ? 13.734 -40.156 -16.969 1 97.62 321 ILE A C 1
ATOM 2573 O O . ILE A 1 321 ? 13.141 -41.094 -17.5 1 97.62 321 ILE A O 1
ATOM 2577 N N . SER A 1 322 ? 13.125 -39.031 -16.609 1 98.25 322 SER A N 1
ATOM 2578 C CA . SER A 1 322 ? 11.672 -38.906 -16.75 1 98.25 322 SER A CA 1
ATOM 2579 C C . SER A 1 322 ? 11.312 -37.719 -17.609 1 98.25 322 SER A C 1
ATOM 2581 O O . SER A 1 322 ? 10.133 -37.375 -17.781 1 98.25 322 SER A O 1
ATOM 2583 N N . GLY A 1 323 ? 12.289 -37.031 -18.141 1 98 323 GLY A N 1
ATOM 2584 C CA . GLY A 1 323 ? 12.117 -35.906 -19.031 1 98 323 GLY A CA 1
ATOM 2585 C C . GLY A 1 323 ? 13.43 -35.25 -19.438 1 98 323 GLY A C 1
ATOM 2586 O O . GLY A 1 323 ? 14.477 -35.562 -18.859 1 98 323 GLY A O 1
ATOM 2587 N N . LEU A 1 324 ? 13.359 -34.406 -20.406 1 98.62 324 LEU A N 1
ATOM 2588 C CA . LEU A 1 324 ? 14.547 -33.688 -20.828 1 98.62 324 LEU A CA 1
ATOM 2589 C C . LEU A 1 324 ? 14.5 -32.25 -20.328 1 98.62 324 LEU A C 1
ATOM 2591 O O . LEU A 1 324 ? 13.438 -31.625 -20.297 1 98.62 324 LEU A O 1
ATOM 2595 N N . LEU A 1 325 ? 15.688 -31.781 -19.938 1 98.44 325 LEU A N 1
ATOM 2596 C CA . LEU A 1 325 ? 15.828 -30.391 -19.5 1 98.44 325 LEU A CA 1
ATOM 2597 C C . LEU A 1 325 ? 16.672 -29.594 -20.484 1 98.44 325 LEU A C 1
ATOM 2599 O O . LEU A 1 325 ? 17.672 -30.094 -21 1 98.44 325 LEU A O 1
ATOM 2603 N N . VAL A 1 326 ? 16.219 -28.406 -20.828 1 98.44 326 VAL A N 1
ATOM 2604 C CA . VAL A 1 326 ? 16.969 -27.469 -21.656 1 98.44 326 VAL A CA 1
ATOM 2605 C C . VAL A 1 326 ? 17.109 -26.125 -20.953 1 98.44 326 VAL A C 1
ATOM 2607 O O . VAL A 1 326 ? 16.391 -25.859 -19.984 1 98.44 326 VAL A O 1
ATOM 2610 N N . ALA A 1 327 ? 18.062 -25.312 -21.391 1 97.88 327 ALA A N 1
ATOM 2611 C CA . ALA A 1 327 ? 18.203 -23.969 -20.812 1 97.88 327 ALA A CA 1
ATOM 2612 C C . ALA A 1 327 ? 17.031 -23.078 -21.219 1 97.88 327 ALA A C 1
ATOM 2614 O O . ALA A 1 327 ? 16.531 -23.172 -22.359 1 97.88 327 ALA A O 1
ATOM 2615 N N . PRO A 1 328 ? 16.562 -22.219 -20.297 1 96.25 328 PRO A N 1
ATOM 2616 C CA . PRO A 1 328 ? 15.531 -21.266 -20.703 1 96.25 328 PRO A CA 1
ATOM 2617 C C . PRO A 1 328 ? 16.016 -20.281 -21.766 1 96.25 328 PRO A C 1
ATOM 2619 O O . PRO A 1 328 ? 17.203 -19.938 -21.797 1 96.25 328 PRO A O 1
ATOM 2622 N N . ARG A 1 329 ? 15.133 -19.812 -22.625 1 94.5 329 ARG A N 1
ATOM 2623 C CA . ARG A 1 329 ? 15.406 -18.812 -23.641 1 94.5 329 ARG A CA 1
ATOM 2624 C C . ARG A 1 329 ? 16.453 -19.312 -24.641 1 94.5 329 ARG A C 1
ATOM 2626 O O . ARG A 1 329 ? 17.297 -18.547 -25.094 1 94.5 329 ARG A O 1
ATOM 2633 N N . ASP A 1 330 ? 16.438 -20.625 -24.844 1 97.81 330 ASP A N 1
ATOM 2634 C CA . ASP A 1 330 ? 17.422 -21.219 -25.734 1 97.81 330 ASP A CA 1
ATOM 2635 C C . ASP A 1 330 ? 16.75 -22.062 -26.812 1 97.81 330 ASP A C 1
ATOM 2637 O O . ASP A 1 330 ? 16.578 -23.266 -26.656 1 97.81 330 ASP A O 1
ATOM 2641 N N . SER A 1 331 ? 16.531 -21.406 -27.938 1 98.06 331 SER A N 1
ATOM 2642 C CA . SER A 1 331 ? 15.844 -22.062 -29.047 1 98.06 331 SER A CA 1
ATOM 2643 C C . SER A 1 331 ? 16.672 -23.219 -29.609 1 98.06 331 SER A C 1
ATOM 2645 O O . SER A 1 331 ? 16.125 -24.234 -30.031 1 98.06 331 SER A O 1
ATOM 2647 N N . ALA A 1 332 ? 17.953 -23.062 -29.594 1 98.38 332 ALA A N 1
ATOM 2648 C CA . ALA A 1 332 ? 18.844 -24.062 -30.156 1 98.38 332 ALA A CA 1
ATOM 2649 C C . ALA A 1 332 ? 18.812 -25.344 -29.328 1 98.38 332 ALA A C 1
ATOM 2651 O O . ALA A 1 332 ? 18.688 -26.453 -29.875 1 98.38 332 ALA A O 1
ATOM 2652 N N . GLN A 1 333 ? 18.906 -25.172 -28.031 1 98.62 333 GLN A N 1
ATOM 2653 C CA . GLN A 1 333 ? 18.859 -26.344 -27.156 1 98.62 333 GLN A CA 1
ATOM 2654 C C . GLN A 1 333 ? 17.484 -27 -27.203 1 98.62 333 GLN A C 1
ATOM 2656 O O . GLN A 1 333 ? 17.375 -28.219 -27.141 1 98.62 333 GLN A O 1
ATOM 2661 N N . LEU A 1 334 ? 16.516 -26.172 -27.297 1 98.81 334 LEU A N 1
ATOM 2662 C CA . LEU A 1 334 ? 15.148 -26.688 -27.406 1 98.81 334 LEU A CA 1
ATOM 2663 C C . LEU A 1 334 ? 14.984 -27.516 -28.672 1 98.81 334 LEU A C 1
ATOM 2665 O O . LEU A 1 334 ? 14.438 -28.625 -28.641 1 98.81 334 LEU A O 1
ATOM 2669 N N . ARG A 1 335 ? 15.453 -26.953 -29.781 1 98.69 335 ARG A N 1
ATOM 2670 C CA . ARG A 1 335 ? 15.383 -27.641 -31.062 1 98.69 335 ARG A CA 1
ATOM 2671 C C . ARG A 1 335 ? 16.109 -28.984 -31 1 98.69 335 ARG A C 1
ATOM 2673 O O . ARG A 1 335 ? 15.586 -30 -31.469 1 98.69 335 ARG A O 1
ATOM 2680 N N . ALA A 1 336 ? 17.25 -28.969 -30.438 1 98.75 336 ALA A N 1
ATOM 2681 C CA . ALA A 1 336 ? 18.047 -30.188 -30.344 1 98.75 336 ALA A CA 1
ATOM 2682 C C . ALA A 1 336 ? 17.312 -31.25 -29.547 1 98.75 336 ALA A C 1
ATOM 2684 O O . ALA A 1 336 ? 17.312 -32.438 -29.922 1 98.75 336 ALA A O 1
ATOM 2685 N N . ALA A 1 337 ? 16.734 -30.891 -28.438 1 98.81 337 ALA A N 1
ATOM 2686 C CA . ALA A 1 337 ? 15.977 -31.828 -27.609 1 98.81 337 ALA A CA 1
ATOM 2687 C C . ALA A 1 337 ? 14.766 -32.375 -28.359 1 98.81 337 ALA A C 1
ATOM 2689 O O . ALA A 1 337 ? 14.469 -33.562 -28.281 1 98.81 337 ALA A O 1
ATOM 2690 N N . MET A 1 338 ? 14.062 -31.5 -29.078 1 98.88 338 MET A N 1
ATOM 2691 C CA . MET A 1 338 ? 12.891 -31.906 -29.859 1 98.88 338 MET A CA 1
ATOM 2692 C C . MET A 1 338 ? 13.281 -32.906 -30.938 1 98.88 338 MET A C 1
ATOM 2694 O O . MET A 1 338 ? 12.625 -33.938 -31.109 1 98.88 338 MET A O 1
ATOM 2698 N N . VAL A 1 339 ? 14.352 -32.625 -31.625 1 98.81 339 VAL A N 1
ATOM 2699 C CA . VAL A 1 339 ? 14.82 -33.531 -32.688 1 98.81 339 VAL A CA 1
ATOM 2700 C C . VAL A 1 339 ? 15.25 -34.875 -32.094 1 98.81 339 VAL A C 1
ATOM 2702 O O . VAL A 1 339 ? 14.969 -35.906 -32.656 1 98.81 339 VAL A O 1
ATOM 2705 N N . THR A 1 340 ? 15.945 -34.781 -30.984 1 98.56 340 THR A N 1
ATOM 2706 C CA . THR A 1 340 ? 16.375 -36 -30.312 1 98.56 340 THR A CA 1
ATOM 2707 C C . THR A 1 340 ? 15.195 -36.906 -30.031 1 98.56 340 THR A C 1
ATOM 2709 O O . THR A 1 340 ? 15.242 -38.094 -30.359 1 98.56 340 THR A O 1
ATOM 2712 N N . LEU A 1 341 ? 14.133 -36.406 -29.5 1 98.62 341 LEU A N 1
ATOM 2713 C CA . LEU A 1 341 ? 12.984 -37.25 -29.156 1 98.62 341 LEU A CA 1
ATOM 2714 C C . LEU A 1 341 ? 12.219 -37.656 -30.422 1 98.62 341 LEU A C 1
ATOM 2716 O O . LEU A 1 341 ? 11.602 -38.719 -30.453 1 98.62 341 LEU A O 1
ATOM 2720 N N . TYR A 1 342 ? 12.25 -36.781 -31.406 1 98.44 342 TYR A N 1
ATOM 2721 C CA . TYR A 1 342 ? 11.633 -37.156 -32.688 1 98.44 342 TYR A CA 1
ATOM 2722 C C . TYR A 1 342 ? 12.297 -38.375 -33.281 1 98.44 342 TYR A C 1
ATOM 2724 O O . TYR A 1 342 ? 11.609 -39.281 -33.781 1 98.44 342 TYR A O 1
ATOM 2732 N N . LEU A 1 343 ? 13.57 -38.5 -33.156 1 98.19 343 LEU A N 1
ATOM 2733 C CA . LEU A 1 343 ? 14.344 -39.531 -33.844 1 98.19 343 LEU A CA 1
ATOM 2734 C C . LEU A 1 343 ? 14.469 -40.781 -32.969 1 98.19 343 LEU A C 1
ATOM 2736 O O . LEU A 1 343 ? 14.695 -41.875 -33.5 1 98.19 343 LEU A O 1
ATOM 2740 N N . ASP A 1 344 ? 14.312 -40.625 -31.703 1 98.25 344 ASP A N 1
ATOM 2741 C CA . ASP A 1 344 ? 14.617 -41.719 -30.797 1 98.25 344 ASP A CA 1
ATOM 2742 C C . ASP A 1 344 ? 13.359 -42.25 -30.109 1 98.25 344 ASP A C 1
ATOM 2744 O O . ASP A 1 344 ? 13.062 -41.875 -28.969 1 98.25 344 ASP A O 1
ATOM 2748 N N . SER A 1 345 ? 12.727 -43.219 -30.672 1 97.5 345 SER A N 1
ATOM 2749 C CA . SER A 1 345 ? 11.477 -43.781 -30.156 1 97.5 345 SER A CA 1
ATOM 2750 C C . SER A 1 345 ? 11.711 -44.531 -28.844 1 97.5 345 SER A C 1
ATOM 2752 O O . SER A 1 345 ? 10.836 -44.562 -27.969 1 97.5 345 SER A O 1
ATOM 2754 N N . GLU A 1 346 ? 12.836 -45.094 -28.734 1 97.94 346 GLU A N 1
ATOM 2755 C CA . GLU A 1 346 ? 13.156 -45.812 -27.5 1 97.94 346 GLU A CA 1
ATOM 2756 C C . GLU A 1 346 ? 13.273 -44.844 -26.328 1 97.94 346 GLU A C 1
ATOM 2758 O O . GLU A 1 346 ? 12.758 -45.125 -25.234 1 97.94 346 GLU A O 1
ATOM 2763 N N . MET A 1 347 ? 13.953 -43.781 -26.547 1 98 347 MET A N 1
ATOM 2764 C CA . MET A 1 347 ? 14.086 -42.781 -25.5 1 98 347 MET A CA 1
ATOM 2765 C C . MET A 1 347 ? 12.719 -42.219 -25.094 1 98 347 MET A C 1
ATOM 2767 O O . MET A 1 347 ? 12.453 -42 -23.922 1 98 347 MET A O 1
ATOM 2771 N N . ARG A 1 348 ? 11.836 -42 -26.031 1 98.31 348 ARG A N 1
ATOM 2772 C CA . ARG A 1 348 ? 10.492 -41.531 -25.734 1 98.31 348 ARG A CA 1
ATOM 2773 C C . ARG A 1 348 ? 9.766 -42.5 -24.812 1 98.31 348 ARG A C 1
ATOM 2775 O O . ARG A 1 348 ? 9.125 -42.094 -23.828 1 98.31 348 ARG A O 1
ATOM 2782 N N . SER A 1 349 ? 9.891 -43.75 -25.156 1 98 349 SER A N 1
ATOM 2783 C CA . SER A 1 349 ? 9.211 -44.781 -24.375 1 98 349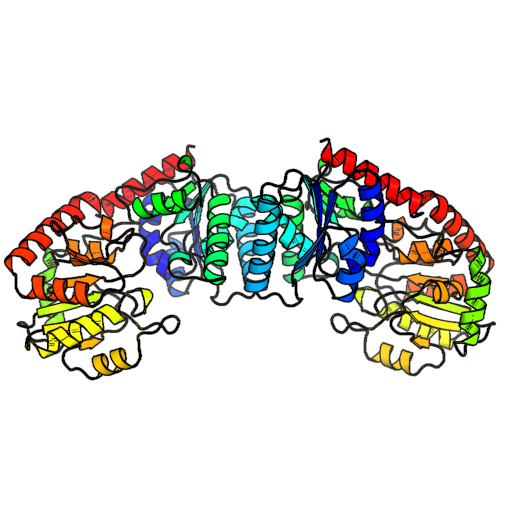 SER A CA 1
ATOM 2784 C C . SER A 1 349 ? 9.742 -44.812 -22.953 1 98 349 SER A C 1
ATOM 2786 O O . SER A 1 349 ? 8.961 -44.906 -22 1 98 349 SER A O 1
ATOM 2788 N N . VAL A 1 350 ? 11.023 -44.719 -22.781 1 98.12 350 VAL A N 1
ATOM 2789 C CA . VAL A 1 350 ? 11.656 -44.781 -21.469 1 98.12 350 VAL A CA 1
ATOM 2790 C C . VAL A 1 350 ? 11.273 -43.562 -20.641 1 98.12 350 VAL A C 1
ATOM 2792 O O . VAL A 1 350 ? 10.859 -43.719 -19.484 1 98.12 350 VAL A O 1
ATOM 2795 N N . LEU A 1 351 ? 11.383 -42.406 -21.219 1 98.5 351 LEU A N 1
ATOM 2796 C CA . LEU A 1 351 ? 11.039 -41.188 -20.516 1 98.5 351 LEU A CA 1
ATOM 2797 C C . LEU A 1 351 ? 9.578 -41.188 -20.094 1 98.5 351 LEU A C 1
ATOM 2799 O O . LEU A 1 351 ? 9.242 -40.781 -18.984 1 98.5 351 LEU A O 1
ATOM 2803 N N . SER A 1 352 ? 8.688 -41.625 -21 1 98.06 352 SER A N 1
ATOM 2804 C CA . SER A 1 352 ? 7.25 -41.625 -20.734 1 98.06 352 SER A CA 1
ATOM 2805 C C . SER A 1 352 ? 6.887 -42.562 -19.594 1 98.06 352 SER A C 1
ATOM 2807 O O . SER A 1 352 ? 6.074 -42.25 -18.734 1 98.06 352 SER A O 1
ATOM 2809 N N . GLU A 1 353 ? 7.48 -43.719 -19.641 1 98.38 353 GLU A N 1
ATOM 2810 C CA . GLU A 1 353 ? 7.203 -44.719 -18.594 1 98.38 353 GLU A CA 1
ATOM 2811 C C . GLU A 1 353 ? 7.707 -44.219 -17.234 1 98.38 353 GLU A C 1
ATOM 2813 O O . GLU A 1 353 ? 6.996 -44.344 -16.234 1 98.38 353 GLU A O 1
ATOM 2818 N N . ASN A 1 354 ? 8.891 -43.781 -17.219 1 98.56 354 ASN A N 1
ATOM 2819 C CA . ASN A 1 354 ? 9.461 -43.281 -15.977 1 98.56 354 ASN A CA 1
ATOM 2820 C C . ASN A 1 354 ? 8.703 -42.062 -15.469 1 98.56 354 ASN A C 1
ATOM 2822 O O . ASN A 1 354 ? 8.523 -41.906 -14.258 1 98.56 354 ASN A O 1
ATOM 2826 N N . GLY A 1 355 ? 8.352 -41.219 -16.375 1 98.38 355 GLY A N 1
ATOM 2827 C CA . GLY A 1 355 ? 7.551 -40.062 -16 1 98.38 355 GLY A CA 1
ATOM 2828 C C . GLY A 1 355 ? 6.219 -40.438 -15.383 1 98.38 355 GLY A C 1
ATOM 2829 O O . GLY A 1 355 ? 5.801 -39.844 -14.391 1 98.38 355 GLY A O 1
ATOM 2830 N N . PHE A 1 356 ? 5.57 -41.406 -15.977 1 98.31 356 PHE A N 1
ATOM 2831 C CA . PHE A 1 356 ? 4.293 -41.906 -15.469 1 98.31 356 PHE A CA 1
ATOM 2832 C C . PHE A 1 356 ? 4.445 -42.438 -14.055 1 98.31 356 PHE A C 1
ATOM 2834 O O . PHE A 1 356 ? 3.654 -42.125 -13.172 1 98.31 356 PHE A O 1
ATOM 2841 N N . LYS A 1 357 ? 5.453 -43.25 -13.836 1 98.19 357 LYS A N 1
ATOM 2842 C CA . LYS A 1 357 ? 5.703 -43.844 -12.516 1 98.19 357 LYS A CA 1
ATOM 2843 C C . LYS A 1 357 ? 5.938 -42.75 -11.477 1 98.19 357 LYS A C 1
ATOM 2845 O O . LYS A 1 357 ? 5.422 -42.844 -10.359 1 98.19 357 LYS A O 1
ATOM 2850 N N . ARG A 1 358 ? 6.684 -41.781 -11.836 1 97.62 358 ARG A N 1
ATOM 2851 C CA . ARG A 1 358 ? 6.98 -40.688 -10.93 1 97.62 358 ARG A CA 1
ATOM 2852 C C . ARG A 1 358 ? 5.719 -39.875 -10.609 1 97.62 358 ARG A C 1
ATOM 2854 O O . ARG A 1 358 ? 5.492 -39.5 -9.461 1 97.62 358 ARG A O 1
ATOM 2861 N N . CYS A 1 359 ? 4.953 -39.625 -11.609 1 97.44 359 CYS A N 1
ATOM 2862 C CA . CYS A 1 359 ? 3.717 -38.844 -11.453 1 97.44 359 CYS A CA 1
ATOM 2863 C C . CYS A 1 359 ? 2.762 -39.562 -10.492 1 97.44 359 CYS A C 1
ATOM 2865 O O . CYS A 1 359 ? 2.254 -38.938 -9.562 1 97.44 359 CYS A O 1
ATOM 2867 N N . VAL A 1 360 ? 2.592 -40.812 -10.672 1 96.88 360 VAL A N 1
ATOM 2868 C CA . VAL A 1 360 ? 1.675 -41.562 -9.852 1 96.88 360 VAL A CA 1
ATOM 2869 C C . VAL A 1 360 ? 2.197 -41.656 -8.414 1 96.88 360 VAL A C 1
ATOM 2871 O O . VAL A 1 360 ? 1.421 -41.594 -7.461 1 96.88 360 VAL A O 1
ATOM 2874 N N . LYS A 1 361 ? 3.471 -41.719 -8.312 1 97 361 LYS A N 1
ATOM 2875 C CA . LYS A 1 361 ? 4.09 -41.906 -7 1 97 361 LYS A CA 1
ATOM 2876 C C . LYS A 1 361 ? 4.008 -40.594 -6.191 1 97 361 LYS A C 1
ATOM 2878 O O . LYS A 1 361 ? 3.791 -40.625 -4.98 1 97 361 LYS A O 1
ATOM 2883 N N . TYR A 1 362 ? 4.121 -39.469 -6.859 1 97.06 362 TYR A N 1
ATOM 2884 C CA . TYR A 1 362 ? 4.375 -38.281 -6.066 1 97.06 362 TYR A CA 1
ATOM 2885 C C . TYR A 1 362 ? 3.299 -37.219 -6.312 1 97.06 362 TYR A C 1
ATOM 2887 O O . TYR A 1 362 ? 3.045 -36.375 -5.453 1 97.06 362 TYR A O 1
ATOM 2895 N N . PHE A 1 363 ? 2.625 -37.219 -7.469 1 97.38 363 PHE A N 1
ATOM 2896 C CA . PHE A 1 363 ? 1.94 -36 -7.859 1 97.38 363 PHE A CA 1
ATOM 2897 C C . PHE A 1 363 ? 0.443 -36.25 -8.016 1 97.38 363 PHE A C 1
ATOM 2899 O O . PHE A 1 363 ? -0.292 -35.344 -8.453 1 97.38 363 PHE A O 1
ATOM 2906 N N . GLY A 1 36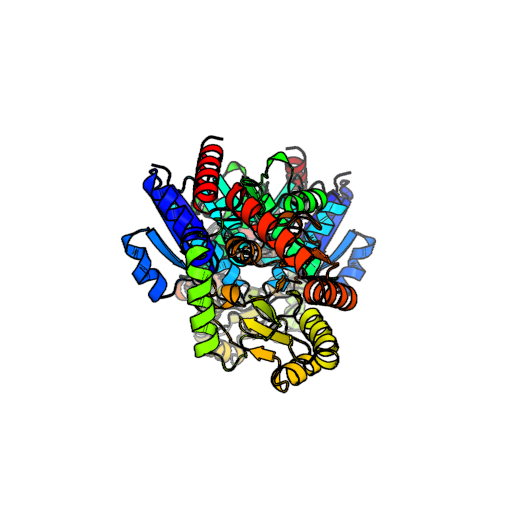4 ? -0.01 -37.375 -7.652 1 96.94 364 GLY A N 1
ATOM 2907 C CA . GLY A 1 364 ? -1.438 -37.625 -7.73 1 96.94 364 GLY A CA 1
ATOM 2908 C C . GLY A 1 364 ? -2.262 -36.75 -6.816 1 96.94 364 GLY A C 1
ATOM 2909 O O . GLY A 1 364 ? -1.84 -36.438 -5.699 1 96.94 364 GLY A O 1
ATOM 2910 N N . ARG A 1 365 ? -3.41 -36.375 -7.23 1 96.81 365 ARG A N 1
ATOM 2911 C CA . ARG A 1 365 ? -4.277 -35.438 -6.523 1 96.81 365 ARG A CA 1
ATOM 2912 C C . ARG A 1 365 ? -4.656 -35.969 -5.145 1 96.81 365 ARG A C 1
ATOM 2914 O O . ARG A 1 365 ? -4.613 -35.25 -4.156 1 96.81 365 ARG A O 1
ATOM 2921 N N . GLU A 1 366 ? -5.062 -37.156 -5.035 1 95.62 366 GLU A N 1
ATOM 2922 C CA . GLU A 1 366 ? -5.457 -37.75 -3.756 1 95.62 366 GLU A CA 1
ATOM 2923 C C . GLU A 1 366 ? -4.348 -37.594 -2.719 1 95.62 366 GLU A C 1
ATOM 2925 O O . GLU A 1 366 ? -4.602 -37.219 -1.58 1 95.62 366 GLU A O 1
ATOM 2930 N N . LYS A 1 367 ? -3.209 -37.938 -3.164 1 96.12 367 LYS A N 1
ATOM 2931 C CA . LYS A 1 367 ? -2.057 -37.844 -2.273 1 96.12 367 LYS A CA 1
ATOM 2932 C C . LYS A 1 367 ? -1.784 -36.375 -1.89 1 96.12 367 LYS A C 1
ATOM 2934 O O . LYS A 1 367 ? -1.575 -36.094 -0.715 1 96.12 367 LYS A O 1
ATOM 2939 N N . MET A 1 368 ? -1.782 -35.531 -2.818 1 97.19 368 MET A N 1
ATOM 2940 C CA . MET A 1 368 ? -1.45 -34.156 -2.58 1 97.19 368 MET A CA 1
ATOM 2941 C C . MET A 1 368 ? -2.502 -33.469 -1.698 1 97.19 368 MET A C 1
ATOM 2943 O O . MET A 1 368 ? -2.176 -32.625 -0.885 1 97.19 368 MET A O 1
ATOM 2947 N N . LEU A 1 369 ? -3.781 -33.812 -1.857 1 97.81 369 LEU A N 1
ATOM 2948 C CA . LEU A 1 369 ? -4.832 -33.25 -1.013 1 97.81 369 LEU A CA 1
ATOM 2949 C C . LEU A 1 369 ? -4.629 -33.656 0.444 1 97.81 369 LEU A C 1
ATOM 2951 O O . LEU A 1 369 ? -4.832 -32.844 1.352 1 97.81 369 LEU A O 1
ATOM 2955 N N . ARG A 1 370 ? -4.246 -34.875 0.64 1 97.69 370 ARG A N 1
ATOM 2956 C CA . ARG A 1 370 ? -3.975 -35.375 1.991 1 97.69 370 ARG A CA 1
ATOM 2957 C C . ARG A 1 370 ? -2.801 -34.625 2.613 1 97.69 370 ARG A C 1
ATOM 2959 O O . ARG A 1 370 ? -2.881 -34.156 3.758 1 97.69 370 ARG A O 1
ATOM 2966 N N . LEU A 1 371 ? -1.754 -34.5 1.893 1 97.94 371 LEU A N 1
ATOM 2967 C CA . LEU A 1 371 ? -0.568 -33.781 2.385 1 97.94 371 LEU A CA 1
ATOM 2968 C C . LEU A 1 371 ? -0.879 -32.344 2.686 1 97.94 371 LEU A C 1
ATOM 2970 O O . LEU A 1 371 ? -0.387 -31.781 3.67 1 97.94 371 LEU A O 1
ATOM 2974 N N . THR A 1 372 ? -1.667 -31.734 1.832 1 98.06 372 THR A N 1
ATOM 2975 C CA . THR A 1 372 ? -2.049 -30.344 2.01 1 98.06 372 THR A CA 1
ATOM 2976 C C . THR A 1 372 ? -2.861 -30.156 3.289 1 98.06 372 THR A C 1
ATOM 2978 O O . THR A 1 372 ? -2.646 -29.203 4.035 1 98.06 372 THR A O 1
ATOM 2981 N N . HIS A 1 373 ? -3.781 -31.047 3.486 1 98.12 373 HIS A N 1
ATOM 2982 C CA . HIS A 1 373 ? -4.602 -30.984 4.691 1 98.12 373 HIS A CA 1
ATOM 2983 C C . HIS A 1 373 ? -3.752 -31.156 5.945 1 98.12 373 HIS A C 1
ATOM 2985 O O . HIS A 1 373 ? -3.934 -30.422 6.926 1 98.12 373 HIS A O 1
ATOM 2991 N N . GLU A 1 374 ? -2.863 -32.125 5.918 1 98.06 374 GLU A N 1
ATOM 2992 C CA . GLU A 1 374 ? -1.964 -32.344 7.047 1 98.06 374 GLU A CA 1
ATOM 2993 C C . GLU A 1 374 ? -1.12 -31.094 7.328 1 98.06 374 GLU A C 1
ATOM 2995 O O . GLU A 1 374 ? -0.877 -30.75 8.484 1 98.06 374 GLU A O 1
ATOM 3000 N N . ASP A 1 375 ? -0.708 -30.5 6.293 1 98.06 375 ASP A N 1
ATOM 3001 C CA . ASP A 1 375 ? 0.078 -29.281 6.418 1 98.06 375 ASP A CA 1
ATOM 3002 C C . ASP A 1 375 ? -0.727 -28.172 7.105 1 98.06 375 ASP A C 1
ATOM 3004 O O . ASP A 1 375 ? -0.205 -27.469 7.969 1 98.06 375 ASP A O 1
ATOM 3008 N N . ARG A 1 376 ? -1.986 -28 6.695 1 98.12 376 ARG A N 1
ATOM 3009 C CA . ARG A 1 376 ? -2.84 -26.984 7.293 1 98.12 376 ARG A CA 1
ATOM 3010 C C . ARG A 1 376 ? -3.059 -27.25 8.781 1 98.12 376 ARG A C 1
ATOM 3012 O O . ARG A 1 376 ? -3.062 -26.328 9.586 1 98.12 376 ARG A O 1
ATOM 3019 N N . LEU A 1 377 ? -3.207 -28.5 9.141 1 97.94 377 LEU A N 1
ATOM 3020 C CA . LEU A 1 377 ? -3.383 -28.875 10.547 1 97.94 377 LEU A CA 1
ATOM 3021 C C . LEU A 1 377 ? -2.148 -28.5 11.359 1 97.94 377 LEU A C 1
ATOM 3023 O O . LEU A 1 377 ? -2.266 -28.016 12.484 1 97.94 377 LEU A O 1
ATOM 3027 N N . LYS A 1 378 ? -1.015 -28.719 10.773 1 97.5 378 LYS A N 1
ATOM 3028 C CA . LYS A 1 378 ? 0.236 -28.375 11.453 1 97.5 378 LYS A CA 1
ATOM 3029 C C . LYS A 1 378 ? 0.346 -26.875 11.68 1 97.5 378 LYS A C 1
ATOM 3031 O O . LYS A 1 378 ? 0.811 -26.438 12.734 1 97.5 378 LYS A O 1
ATOM 3036 N N . ILE A 1 379 ? -0.062 -26.109 10.695 1 97.88 379 ILE A N 1
ATOM 3037 C CA . ILE A 1 379 ? 0.01 -24.656 10.789 1 97.88 379 ILE A CA 1
ATOM 3038 C C . ILE A 1 379 ? -0.917 -24.156 11.891 1 97.88 379 ILE A C 1
ATOM 3040 O O . ILE A 1 379 ? -0.523 -23.328 12.711 1 97.88 379 ILE A O 1
ATOM 3044 N N . ILE A 1 380 ? -2.098 -24.641 11.914 1 96.88 380 ILE A N 1
ATOM 3045 C CA . ILE A 1 380 ? -3.094 -24.219 12.883 1 96.88 380 ILE A CA 1
ATOM 3046 C C . ILE A 1 380 ? -2.627 -24.578 14.297 1 96.88 380 ILE A C 1
ATOM 3048 O O . ILE A 1 380 ? -2.85 -23.812 15.242 1 96.88 380 ILE A O 1
ATOM 3052 N N . ALA A 1 381 ? -1.946 -25.656 14.484 1 94.56 381 ALA A N 1
ATOM 3053 C CA . ALA A 1 381 ? -1.516 -26.141 15.789 1 94.56 381 ALA A CA 1
ATOM 3054 C C . ALA A 1 381 ? -0.325 -25.344 16.312 1 94.56 381 ALA A C 1
ATOM 3056 O O . ALA A 1 381 ? -0.069 -25.312 17.516 1 94.56 381 ALA A O 1
ATOM 3057 N N . SER A 1 382 ? 0.413 -24.75 15.492 1 90.12 382 SER A N 1
ATOM 3058 C CA . SER A 1 382 ? 1.605 -24 15.891 1 90.12 382 SER A CA 1
ATOM 3059 C C . SER A 1 382 ? 1.253 -22.594 16.344 1 90.12 382 SER A C 1
ATOM 3061 O O . SER A 1 382 ? 1.946 -22.016 17.188 1 90.12 382 SER A O 1
ATOM 3063 N N . MET B 1 1 ? 26.094 9.805 18.609 1 86 1 MET B N 1
ATOM 3064 C CA . MET B 1 1 ? 25.312 10.773 17.844 1 86 1 MET B CA 1
ATOM 3065 C C . MET B 1 1 ? 24.047 10.133 17.297 1 86 1 MET B C 1
ATOM 3067 O O . MET B 1 1 ? 24.078 9.016 16.766 1 86 1 MET B O 1
ATOM 3071 N N . THR B 1 2 ? 22.859 10.789 17.641 1 93.38 2 THR B N 1
ATOM 3072 C CA . THR B 1 2 ? 21.562 10.266 17.203 1 93.38 2 THR B CA 1
ATOM 3073 C C . THR B 1 2 ? 21.312 10.617 15.742 1 93.38 2 THR B C 1
ATOM 3075 O O . THR B 1 2 ? 21.344 11.797 15.367 1 93.38 2 THR B O 1
ATOM 3078 N N . ASN B 1 3 ? 21.234 9.625 14.859 1 97.94 3 ASN B N 1
ATOM 3079 C CA . ASN B 1 3 ? 20.828 9.828 13.477 1 97.94 3 ASN B CA 1
ATOM 3080 C C . ASN B 1 3 ? 19.312 9.977 13.352 1 97.94 3 ASN B C 1
ATOM 3082 O O . ASN B 1 3 ? 18.562 9.016 13.539 1 97.94 3 ASN B O 1
ATOM 3086 N N . TYR B 1 4 ? 18.938 11.227 13.039 1 98.38 4 TYR B N 1
ATOM 3087 C CA . TYR B 1 4 ? 17.531 11.641 13.086 1 98.38 4 TYR B CA 1
ATOM 3088 C C . TYR B 1 4 ? 17.062 12.094 11.711 1 98.38 4 TYR B C 1
ATOM 3090 O O . TYR B 1 4 ? 17.547 13.094 11.172 1 98.38 4 TYR B O 1
ATOM 3098 N N . CYS B 1 5 ? 16.094 11.305 11.094 1 98.81 5 CYS B N 1
ATOM 3099 C CA . CYS B 1 5 ? 15.562 11.625 9.781 1 98.81 5 CYS B CA 1
ATOM 3100 C C . CYS B 1 5 ? 14.156 12.211 9.891 1 98.81 5 CYS B C 1
ATOM 3102 O O . CYS B 1 5 ? 13.32 11.695 10.641 1 98.81 5 CYS B O 1
ATOM 3104 N N . ILE B 1 6 ? 13.906 13.258 9.117 1 98.69 6 ILE B N 1
ATOM 3105 C CA . ILE B 1 6 ? 12.594 13.898 9.109 1 98.69 6 ILE B CA 1
ATOM 3106 C C . ILE B 1 6 ? 12.047 13.93 7.68 1 98.69 6 ILE B C 1
ATOM 3108 O O . ILE B 1 6 ? 12.711 14.43 6.766 1 98.69 6 ILE B O 1
ATOM 3112 N N . VAL B 1 7 ? 10.789 13.422 7.52 1 98.44 7 VAL B N 1
ATOM 3113 C CA . VAL B 1 7 ? 10.211 13.25 6.191 1 98.44 7 VAL B CA 1
ATOM 3114 C C . VAL B 1 7 ? 8.898 14.031 6.098 1 98.44 7 VAL B C 1
ATOM 3116 O O . VAL B 1 7 ? 8.031 13.906 6.961 1 98.44 7 VAL B O 1
ATOM 3119 N N . THR B 1 8 ? 8.742 14.875 5.117 1 96.56 8 THR B N 1
ATOM 3120 C CA . THR B 1 8 ? 7.484 15.508 4.738 1 96.56 8 THR B CA 1
ATOM 3121 C C . THR B 1 8 ? 7.246 15.375 3.236 1 96.56 8 THR B C 1
ATOM 3123 O O . THR B 1 8 ? 8.133 14.945 2.498 1 96.56 8 THR B O 1
ATOM 3126 N N . THR B 1 9 ? 6.066 15.758 2.742 1 93.5 9 THR B N 1
ATOM 3127 C CA . THR B 1 9 ? 5.746 15.594 1.329 1 93.5 9 THR B CA 1
ATOM 3128 C C . THR B 1 9 ? 6.434 16.656 0.486 1 93.5 9 THR B C 1
ATOM 3130 O O . THR B 1 9 ? 7.062 16.359 -0.527 1 93.5 9 THR B O 1
ATOM 3133 N N . VAL B 1 10 ? 6.328 17.906 0.959 1 92.75 10 VAL B N 1
ATOM 3134 C CA . VAL B 1 10 ? 6.867 19.016 0.179 1 92.75 10 VAL B CA 1
ATOM 3135 C C . VAL B 1 10 ? 7.797 19.859 1.05 1 92.75 10 VAL B C 1
ATOM 3137 O O . VAL B 1 10 ? 7.734 19.797 2.279 1 92.75 10 VAL B O 1
ATOM 3140 N N . ASP B 1 11 ? 8.594 20.672 0.403 1 94.38 11 ASP B N 1
ATOM 3141 C CA . ASP B 1 11 ? 9.617 21.438 1.116 1 94.38 11 ASP B CA 1
ATOM 3142 C C . ASP B 1 11 ? 9.008 22.641 1.818 1 94.38 11 ASP B C 1
ATOM 3144 O O . ASP B 1 11 ? 9.562 23.141 2.795 1 94.38 11 ASP B O 1
ATOM 3148 N N . MET B 1 12 ? 7.816 23.078 1.385 1 89.62 12 MET B N 1
ATOM 3149 C CA . MET B 1 12 ? 7.152 24.188 2.057 1 89.62 12 MET B CA 1
ATOM 3150 C C . MET B 1 12 ? 6.84 23.844 3.508 1 89.62 12 MET B C 1
ATOM 3152 O O . MET B 1 12 ? 7.008 24.672 4.398 1 89.62 12 MET B O 1
ATOM 3156 N N . THR B 1 13 ? 6.395 22.641 3.664 1 92.06 13 THR B N 1
ATOM 3157 C CA . THR B 1 13 ? 6.105 22.172 5.012 1 92.06 13 THR B CA 1
ATOM 3158 C C . THR B 1 13 ? 7.383 22.062 5.836 1 92.06 13 THR B C 1
ATOM 3160 O O . THR B 1 13 ? 7.391 22.391 7.023 1 92.06 13 THR B O 1
ATOM 3163 N N . MET B 1 14 ? 8.422 21.625 5.238 1 94.94 14 MET B N 1
ATOM 3164 C CA . MET B 1 14 ? 9.727 21.516 5.898 1 94.94 14 MET B CA 1
ATOM 3165 C C . MET B 1 14 ? 10.195 22.891 6.387 1 94.94 14 MET B C 1
ATOM 3167 O O . MET B 1 14 ? 10.602 23.031 7.543 1 94.94 14 MET B O 1
ATOM 3171 N N . SER B 1 15 ? 10.055 23.844 5.57 1 93.06 15 SER B N 1
ATOM 3172 C CA . SER B 1 15 ? 10.5 25.188 5.887 1 93.06 15 SER B CA 1
ATOM 3173 C C . SER B 1 15 ? 9.656 25.812 7.004 1 93.06 15 SER B C 1
ATOM 3175 O O . SER B 1 15 ? 10.188 26.484 7.887 1 93.06 15 SER B O 1
ATOM 3177 N N . ALA B 1 16 ? 8.391 25.516 6.977 1 89.38 16 ALA B N 1
ATOM 3178 C CA . ALA B 1 16 ? 7.453 26.172 7.879 1 89.38 16 ALA B CA 1
ATOM 3179 C C . ALA B 1 16 ? 7.465 25.516 9.258 1 89.38 16 ALA B C 1
ATOM 3181 O O . ALA B 1 16 ? 7.332 26.203 10.273 1 89.38 16 ALA B O 1
ATOM 3182 N N . PHE B 1 17 ? 7.758 24.156 9.258 1 93.81 17 PHE B N 1
ATOM 3183 C CA . PHE B 1 17 ? 7.43 23.484 10.508 1 93.81 17 PHE B CA 1
ATOM 3184 C C . PHE B 1 17 ? 8.617 22.672 11.016 1 93.81 17 PHE B C 1
ATOM 3186 O O . PHE B 1 17 ? 8.602 22.188 12.156 1 93.81 17 PHE B O 1
ATOM 3193 N N . ILE B 1 18 ? 9.672 22.547 10.266 1 96.75 18 ILE B N 1
ATOM 3194 C CA . ILE B 1 18 ? 10.656 21.547 10.633 1 96.75 18 ILE B CA 1
ATOM 3195 C C . ILE B 1 18 ? 12.023 22.188 10.805 1 96.75 18 ILE B C 1
ATOM 3197 O O . ILE B 1 18 ? 12.773 21.844 11.719 1 96.75 18 ILE B O 1
ATOM 3201 N N . ILE B 1 19 ? 12.391 23.156 10.008 1 97.12 19 ILE B N 1
ATOM 3202 C CA . ILE B 1 19 ? 13.758 23.641 9.883 1 97.12 19 ILE B CA 1
ATOM 3203 C C . ILE B 1 19 ? 14.234 24.188 11.227 1 97.12 19 ILE B C 1
ATOM 3205 O O . ILE B 1 19 ? 15.336 23.875 11.68 1 97.12 19 ILE B O 1
ATOM 3209 N N . ASP B 1 20 ? 13.422 24.969 11.906 1 96.69 20 ASP B N 1
ATOM 3210 C CA . ASP B 1 20 ? 13.844 25.562 13.164 1 96.69 20 ASP B CA 1
ATOM 3211 C C . ASP B 1 20 ? 14.07 24.5 14.227 1 96.69 20 ASP B C 1
ATOM 3213 O O . ASP B 1 20 ? 15.023 24.578 15.008 1 96.69 20 ASP B O 1
ATOM 3217 N N . ALA B 1 21 ? 13.211 23.562 14.266 1 97.56 21 ALA B N 1
ATOM 3218 C CA . ALA B 1 21 ? 13.398 22.469 15.203 1 97.56 21 ALA B CA 1
ATOM 3219 C C . ALA B 1 21 ? 14.633 21.641 14.844 1 97.56 21 ALA B C 1
ATOM 3221 O O . ALA B 1 21 ? 15.383 21.219 15.734 1 97.56 21 ALA B O 1
ATOM 3222 N N . ALA B 1 22 ? 14.828 21.406 13.555 1 98.06 22 ALA B N 1
ATOM 3223 C CA . ALA B 1 22 ? 15.992 20.656 13.078 1 98.06 22 ALA B CA 1
ATOM 3224 C C . ALA B 1 22 ? 17.297 21.344 13.508 1 98.06 22 ALA B C 1
ATOM 3226 O O . ALA B 1 22 ? 18.234 20.688 13.938 1 98.06 22 ALA B O 1
ATOM 3227 N N . ARG B 1 23 ? 17.297 22.656 13.383 1 97.75 23 ARG B N 1
ATOM 3228 C CA . ARG B 1 23 ? 18.469 23.422 13.797 1 97.75 23 ARG B CA 1
ATOM 3229 C C . ARG B 1 23 ? 18.719 23.266 15.297 1 97.75 23 ARG B C 1
ATOM 3231 O O . ARG B 1 23 ? 19.875 23.109 15.719 1 97.75 23 ARG B O 1
ATOM 3238 N N . PHE B 1 24 ? 17.656 23.344 16.016 1 97.56 24 PHE B N 1
ATOM 3239 C CA . PHE B 1 24 ? 17.766 23.203 17.469 1 97.56 24 PHE B CA 1
ATOM 3240 C C . PHE B 1 24 ? 18.312 21.828 17.828 1 97.56 24 PHE B C 1
ATOM 3242 O O . PHE B 1 24 ? 19.203 21.703 18.672 1 97.56 24 PHE B O 1
ATOM 3249 N N . HIS B 1 25 ? 17.797 20.766 17.203 1 97.88 25 HIS B N 1
ATOM 3250 C CA . HIS B 1 25 ? 18.266 19.406 17.422 1 97.88 25 HIS B CA 1
ATOM 3251 C C . HIS B 1 25 ? 19.75 19.266 17.062 1 97.88 25 HIS B C 1
ATOM 3253 O O . HIS B 1 25 ? 20.516 18.656 17.812 1 97.88 25 HIS B O 1
ATOM 3259 N N . LYS B 1 26 ? 20.078 19.812 15.922 1 97.62 26 LYS B N 1
ATOM 3260 C CA . LYS B 1 26 ? 21.453 19.734 15.453 1 97.62 26 LYS B CA 1
ATOM 3261 C C . LYS B 1 26 ? 22.406 20.391 16.438 1 97.62 26 LYS B C 1
ATOM 3263 O O . LYS B 1 26 ? 23.469 19.844 16.75 1 97.62 26 LYS B O 1
ATOM 3268 N N . LYS B 1 27 ? 22.047 21.531 16.938 1 96.88 27 LYS B N 1
ATOM 3269 C CA . LYS B 1 27 ? 22.844 22.266 17.922 1 96.88 27 LYS B CA 1
ATOM 3270 C C . LYS B 1 27 ? 23.047 21.438 19.188 1 96.88 27 LYS B C 1
ATOM 3272 O O . LYS B 1 27 ? 24.031 21.641 19.922 1 96.88 27 LYS B O 1
ATOM 3277 N N . ASN B 1 28 ? 22.156 20.547 19.375 1 96.75 28 ASN B N 1
ATOM 3278 C CA . ASN B 1 28 ? 22.219 19.75 20.578 1 96.75 28 ASN B CA 1
ATOM 3279 C C . ASN B 1 28 ? 22.734 18.328 20.297 1 96.75 28 ASN B C 1
ATOM 3281 O O . ASN B 1 28 ? 22.422 17.391 21.031 1 96.75 28 ASN B O 1
ATOM 3285 N N . GLY B 1 29 ? 23.297 18.078 19.125 1 95.94 29 GLY B N 1
ATOM 3286 C CA . GLY B 1 29 ? 24.109 16.891 18.938 1 95.94 29 GLY B CA 1
ATOM 3287 C C . GLY B 1 29 ? 23.469 15.883 18 1 95.94 29 GLY B C 1
ATOM 3288 O O . GLY B 1 29 ? 24 14.781 17.828 1 95.94 29 GLY B O 1
ATOM 3289 N N . PHE B 1 30 ? 22.375 16.188 17.391 1 97.69 30 PHE B N 1
ATOM 3290 C CA . PHE B 1 30 ? 21.734 15.242 16.469 1 97.69 30 PHE B CA 1
ATOM 3291 C C . PHE B 1 30 ? 22.328 15.383 15.078 1 97.69 30 PHE B C 1
ATOM 3293 O O . PHE B 1 30 ? 22.75 16.469 14.672 1 97.69 30 PHE B O 1
ATOM 3300 N N . ASN B 1 31 ? 22.453 14.273 14.398 1 98.12 31 ASN B N 1
ATOM 3301 C CA . ASN B 1 31 ? 22.719 14.258 12.961 1 98.12 31 ASN B CA 1
ATOM 3302 C C . ASN B 1 31 ? 21.438 14.195 12.148 1 98.12 31 ASN B C 1
ATOM 3304 O O . ASN B 1 31 ? 20.766 13.156 12.117 1 98.12 31 ASN B O 1
ATOM 3308 N N . ILE B 1 32 ? 21.141 15.336 11.422 1 98.44 32 ILE B N 1
ATOM 3309 C CA . ILE B 1 32 ? 19.812 15.508 10.867 1 98.44 32 ILE B CA 1
ATOM 3310 C C . ILE B 1 32 ? 19.828 15.211 9.367 1 98.44 32 ILE B C 1
ATOM 3312 O O . ILE B 1 32 ? 20.656 15.742 8.633 1 98.44 32 ILE B O 1
ATOM 3316 N N . THR B 1 33 ? 18.906 14.383 8.922 1 98.69 33 THR B N 1
ATOM 3317 C CA . THR B 1 33 ? 18.609 14.156 7.512 1 98.69 33 THR B CA 1
ATOM 3318 C C . THR B 1 33 ? 17.188 14.602 7.18 1 98.69 33 THR B C 1
ATOM 3320 O O . THR B 1 33 ? 16.234 14.258 7.891 1 98.69 33 THR B O 1
ATOM 3323 N N . LEU B 1 34 ? 17.047 15.398 6.137 1 98.62 34 LEU B N 1
ATOM 3324 C CA . LEU B 1 34 ? 15.758 15.891 5.68 1 98.62 34 LEU B CA 1
ATOM 3325 C C . LEU B 1 34 ? 15.367 15.242 4.355 1 98.62 34 LEU B C 1
ATOM 3327 O O . LEU B 1 34 ? 16.156 15.227 3.412 1 98.62 34 LEU B O 1
ATOM 3331 N N . ILE B 1 35 ? 14.109 14.672 4.289 1 98.25 35 ILE B N 1
ATOM 3332 C CA . ILE B 1 35 ? 13.633 14.055 3.059 1 98.25 35 ILE B CA 1
ATOM 3333 C C . ILE B 1 35 ? 12.289 14.656 2.664 1 98.25 35 ILE B C 1
ATOM 3335 O O . ILE B 1 35 ? 11.359 14.688 3.469 1 98.25 35 ILE B O 1
ATOM 3339 N N . CYS B 1 36 ? 12.133 15.133 1.482 1 96.62 36 CYS B N 1
ATOM 3340 C CA . CYS B 1 36 ? 10.891 15.625 0.902 1 96.62 36 CYS B CA 1
ATOM 3341 C C . CYS B 1 36 ? 11.031 15.828 -0.603 1 96.62 36 CYS B C 1
ATOM 3343 O O . CYS B 1 36 ? 12.07 15.508 -1.18 1 96.62 36 CYS B O 1
ATOM 3345 N N . ASN B 1 37 ? 9.898 16.109 -1.25 1 94.69 37 ASN B N 1
ATOM 3346 C CA . ASN B 1 37 ? 10 16.656 -2.596 1 94.69 37 ASN B CA 1
ATOM 3347 C C . ASN B 1 37 ? 10.633 18.047 -2.582 1 94.69 37 ASN B C 1
ATOM 3349 O O . ASN B 1 37 ? 9.961 19.047 -2.316 1 94.69 37 ASN B O 1
ATOM 3353 N N . MET B 1 38 ? 11.875 18.094 -2.99 1 94.44 38 MET B N 1
ATOM 3354 C CA . MET B 1 38 ? 12.695 19.281 -2.725 1 94.44 38 MET B CA 1
ATOM 3355 C C . MET B 1 38 ? 12.844 20.125 -3.979 1 94.44 38 MET B C 1
ATOM 3357 O O . MET B 1 38 ? 13.156 19.609 -5.055 1 94.44 38 MET B O 1
ATOM 3361 N N . SER B 1 39 ? 12.625 21.422 -3.799 1 93.44 39 SER B N 1
ATOM 3362 C CA . SER B 1 39 ? 12.969 22.359 -4.859 1 93.44 39 SER B CA 1
ATOM 3363 C C . SER B 1 39 ? 14.469 22.656 -4.875 1 93.44 39 SER B C 1
ATOM 3365 O O . SER B 1 39 ? 15.164 22.422 -3.885 1 93.44 39 SER B O 1
ATOM 3367 N N . ASP B 1 40 ? 14.891 23.203 -5.992 1 94 40 ASP B N 1
ATOM 3368 C CA . ASP B 1 40 ? 16.297 23.609 -6.09 1 94 40 ASP B CA 1
ATOM 3369 C C . ASP B 1 40 ? 16.625 24.688 -5.062 1 94 40 ASP B C 1
ATOM 3371 O O . ASP B 1 40 ? 17.734 24.703 -4.516 1 94 40 ASP B O 1
ATOM 3375 N N . GLY B 1 41 ? 15.703 25.562 -4.879 1 94.94 41 GLY B N 1
ATOM 3376 C CA . GLY B 1 41 ? 15.891 26.625 -3.898 1 94.94 41 GLY B CA 1
ATOM 3377 C C . GLY B 1 41 ? 16.062 26.094 -2.482 1 94.94 41 GLY B C 1
ATOM 3378 O O . GLY B 1 41 ? 16.969 26.531 -1.762 1 94.94 41 GLY B O 1
ATOM 3379 N N . PHE B 1 42 ? 15.25 25.188 -2.146 1 95.94 42 PHE B N 1
ATOM 3380 C CA . PHE B 1 42 ? 15.344 24.578 -0.82 1 95.94 42 PHE B CA 1
ATOM 3381 C C . PHE B 1 42 ? 16.672 23.844 -0.651 1 95.94 42 PHE B C 1
ATOM 3383 O O . PHE B 1 42 ? 17.344 24 0.364 1 95.94 42 PHE B O 1
ATOM 3390 N N . TYR B 1 43 ? 17.016 23.047 -1.582 1 96.12 43 TYR B N 1
ATOM 3391 C CA . TYR B 1 43 ? 18.25 22.266 -1.527 1 96.12 43 TYR B CA 1
ATOM 3392 C C . TYR B 1 43 ? 19.469 23.188 -1.388 1 96.12 43 TYR B C 1
ATOM 3394 O O . TYR B 1 43 ? 20.344 22.922 -0.566 1 96.12 43 TYR B O 1
ATOM 3402 N N . SER B 1 44 ? 19.5 24.172 -2.178 1 96.31 44 SER B N 1
ATOM 3403 C CA . SER B 1 44 ? 20.625 25.109 -2.146 1 96.31 44 SER B CA 1
ATOM 3404 C C . SER B 1 44 ? 20.734 25.797 -0.792 1 96.31 44 SER B C 1
ATOM 3406 O O . SER B 1 44 ? 21.828 26.062 -0.315 1 96.31 44 SER B O 1
ATOM 3408 N N . GLU B 1 45 ? 19.609 26.047 -0.233 1 96.38 45 GLU B N 1
ATOM 3409 C CA . GLU B 1 45 ? 19.578 26.797 1.019 1 96.38 45 GLU B CA 1
ATOM 3410 C C . GLU B 1 45 ? 20.047 25.938 2.191 1 96.38 45 GLU B C 1
ATOM 3412 O O . GLU B 1 45 ? 20.703 26.422 3.104 1 96.38 45 GLU B O 1
ATOM 3417 N N . TYR B 1 46 ? 19.703 24.641 2.139 1 97.44 46 TYR B N 1
ATOM 3418 C CA . TYR B 1 46 ? 19.844 23.891 3.381 1 97.44 46 TYR B CA 1
ATOM 3419 C C . TYR B 1 46 ? 20.828 22.734 3.215 1 97.44 46 TYR B C 1
ATOM 3421 O O . TYR B 1 46 ? 21.203 22.078 4.191 1 97.44 46 TYR B O 1
ATOM 3429 N N . ARG B 1 47 ? 21.391 22.484 2.041 1 95.81 47 ARG B N 1
ATOM 3430 C CA . ARG B 1 47 ? 22.266 21.344 1.758 1 95.81 47 ARG B CA 1
ATOM 3431 C C . ARG B 1 47 ? 23.547 21.406 2.578 1 95.81 47 ARG B C 1
ATOM 3433 O O . ARG B 1 47 ? 24.156 20.375 2.869 1 95.81 47 ARG B O 1
ATOM 3440 N N . ASP B 1 48 ? 24 22.547 2.92 1 96.69 48 ASP B N 1
ATOM 3441 C CA . ASP B 1 48 ? 25.234 22.688 3.682 1 96.69 48 ASP B CA 1
ATOM 3442 C C . ASP B 1 48 ? 24.984 22.562 5.18 1 96.69 48 ASP B C 1
ATOM 3444 O O . ASP B 1 48 ? 25.906 22.359 5.965 1 96.69 48 ASP B O 1
ATOM 3448 N N . GLU B 1 49 ? 23.75 22.688 5.582 1 96.94 49 GLU B N 1
ATOM 3449 C CA . GLU B 1 49 ? 23.391 22.672 6.996 1 96.94 49 GLU B CA 1
ATOM 3450 C C . GLU B 1 49 ? 22.922 21.281 7.422 1 96.94 49 GLU B C 1
ATOM 3452 O O . GLU B 1 49 ? 23.203 20.844 8.539 1 96.94 49 GLU B O 1
ATOM 3457 N N . PHE B 1 50 ? 22.219 20.578 6.574 1 98.12 50 PHE B N 1
ATOM 3458 C CA . PHE B 1 50 ? 21.641 19.281 6.859 1 98.12 50 PHE B CA 1
ATOM 3459 C C . PHE B 1 50 ? 21.938 18.297 5.734 1 98.12 50 PHE B C 1
ATOM 3461 O O . PHE B 1 50 ? 22.375 18.688 4.652 1 98.12 50 PHE B O 1
ATOM 3468 N N . ASN B 1 51 ? 21.828 16.953 6.027 1 98 51 ASN B N 1
ATOM 3469 C CA . ASN B 1 51 ? 21.766 15.961 4.961 1 98 51 ASN B CA 1
ATOM 3470 C C . ASN B 1 51 ? 20.422 15.977 4.246 1 98 51 ASN B C 1
ATOM 3472 O O . ASN B 1 51 ? 19.422 15.516 4.789 1 98 51 ASN B O 1
ATOM 3476 N N . CYS B 1 52 ? 20.438 16.5 2.996 1 98.06 52 CYS B N 1
ATOM 3477 C CA . CYS B 1 52 ? 19.203 16.672 2.254 1 98.06 52 CYS B CA 1
ATOM 3478 C C . CYS B 1 52 ? 19.062 15.625 1.163 1 98.06 52 CYS B C 1
ATOM 3480 O O . CYS B 1 52 ? 19.969 15.438 0.356 1 98.06 52 CYS B O 1
ATOM 3482 N N . ILE B 1 53 ? 17.938 14.922 1.148 1 97.81 53 ILE B N 1
ATOM 3483 C CA . ILE B 1 53 ? 17.656 13.922 0.129 1 97.81 53 ILE B CA 1
ATOM 3484 C C . ILE B 1 53 ? 16.328 14.25 -0.569 1 97.81 53 ILE B C 1
ATOM 3486 O O . ILE B 1 53 ? 15.289 14.383 0.083 1 97.81 53 ILE B O 1
ATOM 3490 N N . ASN B 1 54 ? 16.359 14.406 -1.865 1 96.5 54 ASN B N 1
ATOM 3491 C CA . ASN B 1 54 ? 15.172 14.719 -2.658 1 96.5 54 ASN B CA 1
ATOM 3492 C C . ASN B 1 54 ? 14.469 13.445 -3.137 1 96.5 54 ASN B C 1
ATOM 3494 O O . ASN B 1 54 ? 15.102 12.578 -3.75 1 96.5 54 ASN B O 1
ATOM 3498 N N . ILE B 1 55 ? 13.219 13.289 -2.805 1 93.94 55 ILE B N 1
ATOM 3499 C CA . ILE B 1 55 ? 12.359 12.234 -3.338 1 93.94 55 ILE B CA 1
ATOM 3500 C C . ILE B 1 55 ? 11.133 12.859 -4.004 1 93.94 55 ILE B C 1
ATOM 3502 O O . ILE B 1 55 ? 10.453 13.688 -3.406 1 93.94 55 ILE B O 1
ATOM 3506 N N . ASP B 1 56 ? 10.812 12.438 -5.195 1 86.69 56 ASP B N 1
ATOM 3507 C CA . ASP B 1 56 ? 9.688 12.984 -5.949 1 86.69 56 ASP B CA 1
ATOM 3508 C C . ASP B 1 56 ? 8.367 12.352 -5.504 1 86.69 56 ASP B C 1
ATOM 3510 O O . ASP B 1 56 ? 7.887 11.406 -6.129 1 86.69 56 ASP B O 1
ATOM 3514 N N . MET B 1 57 ? 7.762 12.812 -4.508 1 79.31 57 MET B N 1
ATOM 3515 C CA . MET B 1 57 ? 6.488 12.312 -4.012 1 79.31 57 MET B CA 1
ATOM 3516 C C . MET B 1 57 ? 5.316 13.023 -4.68 1 79.31 57 MET B C 1
ATOM 3518 O O . MET B 1 57 ? 4.18 12.938 -4.215 1 79.31 57 MET B O 1
ATOM 3522 N N . ASN B 1 58 ? 5.262 13.141 -6.059 1 62.75 58 ASN B N 1
ATOM 3523 C CA . ASN B 1 58 ? 4.242 13.93 -6.742 1 62.75 58 ASN B CA 1
ATOM 3524 C C . ASN B 1 58 ? 2.834 13.477 -6.355 1 62.75 58 ASN B C 1
ATOM 3526 O O . ASN B 1 58 ? 2.617 12.312 -6.039 1 62.75 58 ASN B O 1
ATOM 3530 N N . ARG B 1 59 ? 1.921 14.57 -6.32 1 54.25 59 ARG B N 1
ATOM 3531 C CA . ARG B 1 59 ? 0.49 14.398 -6.094 1 54.25 59 ARG B CA 1
ATOM 3532 C C . ARG B 1 59 ? -0.176 13.727 -7.293 1 54.25 59 ARG B C 1
ATOM 3534 O O . ARG B 1 59 ? 0.172 14.008 -8.438 1 54.25 59 ARG B O 1
ATOM 3541 N N . GLY B 1 60 ? -0.848 12.648 -7.238 1 53.84 60 GLY B N 1
ATOM 3542 C CA . GLY B 1 60 ? -1.642 11.852 -8.156 1 53.84 60 GLY B CA 1
ATOM 3543 C C . GLY B 1 60 ? -1.117 10.438 -8.328 1 53.84 60 GLY B C 1
ATOM 3544 O O . GLY B 1 60 ? -0.425 10.141 -9.305 1 53.84 60 GLY B O 1
ATOM 3545 N N . SER B 1 61 ? -0.963 9.875 -7.293 1 56.53 61 SER B N 1
ATOM 3546 C CA . SER B 1 61 ? -0.059 8.742 -7.094 1 56.53 61 SER B CA 1
ATOM 3547 C C . SER B 1 61 ? -0.677 7.445 -7.605 1 56.53 61 SER B C 1
ATOM 3549 O O . SER B 1 61 ? -1.763 7.055 -7.168 1 56.53 61 SER B O 1
ATOM 3551 N N . SER B 1 62 ? -0.25 7.156 -8.977 1 63.5 62 SER B N 1
ATOM 3552 C CA . SER B 1 62 ? -0.469 5.777 -9.398 1 63.5 62 SER B CA 1
ATOM 3553 C C . SER B 1 62 ? 0.065 4.793 -8.359 1 63.5 62 SER B C 1
ATOM 3555 O O . SER B 1 62 ? 0.828 5.172 -7.473 1 63.5 62 SER B O 1
ATOM 3557 N N . VAL B 1 63 ? -0.501 3.742 -8.242 1 66.88 63 VAL B N 1
ATOM 3558 C CA . VAL B 1 63 ? -0.055 2.664 -7.363 1 66.88 63 VAL B CA 1
ATOM 3559 C C . VAL B 1 63 ? 1.459 2.504 -7.469 1 66.88 63 VAL B C 1
ATOM 3561 O O . VAL B 1 63 ? 2.143 2.301 -6.465 1 66.88 63 VAL B O 1
ATOM 3564 N N . LEU B 1 64 ? 1.809 2.768 -8.648 1 73.56 64 LEU B N 1
ATOM 3565 C CA . LEU B 1 64 ? 3.232 2.584 -8.906 1 73.56 64 LEU B CA 1
ATOM 3566 C C . LEU B 1 64 ? 4.055 3.654 -8.195 1 73.56 64 LEU B C 1
ATOM 3568 O O . LEU B 1 64 ? 5.156 3.379 -7.711 1 73.56 64 LEU B O 1
ATOM 3572 N N . ASP B 1 65 ? 3.428 4.812 -8.07 1 76.12 65 ASP B N 1
ATOM 3573 C CA . ASP B 1 65 ? 4.148 5.902 -7.414 1 76.12 65 ASP B CA 1
ATOM 3574 C C . ASP B 1 65 ? 4.234 5.672 -5.906 1 76.12 65 ASP B C 1
ATOM 3576 O O . ASP B 1 65 ? 5.262 5.953 -5.289 1 76.12 65 ASP B O 1
ATOM 3580 N N . VAL B 1 66 ? 3.146 5.203 -5.359 1 83.44 66 VAL B N 1
ATOM 3581 C CA . VAL B 1 66 ? 3.121 4.898 -3.932 1 83.44 66 VAL B CA 1
ATOM 3582 C C . VAL B 1 66 ? 4.164 3.834 -3.609 1 83.44 66 VAL B C 1
ATOM 3584 O O . VAL B 1 66 ? 4.949 3.988 -2.672 1 83.44 66 VAL B O 1
ATOM 3587 N N . LEU B 1 67 ? 4.242 2.877 -4.426 1 86.25 67 LEU B N 1
ATOM 3588 C CA . LEU B 1 67 ? 5.176 1.777 -4.207 1 86.25 67 LEU B CA 1
ATOM 3589 C C . LEU B 1 67 ? 6.613 2.232 -4.434 1 86.25 67 LEU B C 1
ATOM 3591 O O . LEU B 1 67 ? 7.52 1.823 -3.705 1 86.25 67 LEU B O 1
ATOM 3595 N N . LYS B 1 68 ? 6.781 2.988 -5.457 1 90 68 LYS B N 1
ATOM 3596 C CA . LYS B 1 68 ? 8.117 3.479 -5.789 1 90 68 LYS B CA 1
ATOM 3597 C C . LYS B 1 68 ? 8.68 4.34 -4.664 1 90 68 LYS B C 1
ATOM 3599 O O . LYS B 1 68 ? 9.828 4.164 -4.254 1 90 68 LYS B O 1
ATOM 3604 N N . ASN B 1 69 ? 7.855 5.234 -4.172 1 92.75 69 ASN B N 1
ATOM 3605 C CA . ASN B 1 69 ? 8.312 6.117 -3.105 1 92.75 69 ASN B CA 1
ATOM 3606 C C . ASN B 1 69 ? 8.562 5.352 -1.81 1 92.75 69 ASN B C 1
ATOM 3608 O O . ASN B 1 69 ? 9.547 5.613 -1.109 1 92.75 69 ASN B O 1
ATOM 3612 N N . THR B 1 70 ? 7.676 4.469 -1.516 1 94.75 70 THR B N 1
ATOM 3613 C CA . THR B 1 70 ? 7.848 3.65 -0.322 1 94.75 70 THR B CA 1
ATOM 3614 C C . THR B 1 70 ? 9.125 2.822 -0.415 1 94.75 70 THR B C 1
ATOM 3616 O O . THR B 1 70 ? 9.891 2.734 0.551 1 94.75 70 THR B O 1
ATOM 3619 N N . TYR B 1 71 ? 9.438 2.322 -1.597 1 94.69 71 TYR B N 1
ATOM 3620 C CA . TYR B 1 71 ? 10.633 1.517 -1.817 1 94.69 71 TYR B CA 1
ATOM 3621 C C . TYR B 1 71 ? 11.891 2.367 -1.705 1 94.69 71 TYR B C 1
ATOM 3623 O O . TYR B 1 71 ? 12.883 1.937 -1.12 1 94.69 71 TYR B O 1
ATOM 3631 N N . GLU B 1 72 ? 11.82 3.496 -2.279 1 95.62 72 GLU B N 1
ATOM 3632 C CA . GLU B 1 72 ? 12.969 4.395 -2.201 1 95.62 72 GLU B CA 1
ATOM 3633 C C . GLU B 1 72 ? 13.281 4.766 -0.754 1 95.62 72 GLU B C 1
ATOM 3635 O O . GLU B 1 72 ? 14.445 4.785 -0.351 1 95.62 72 GLU B O 1
ATOM 3640 N N . LEU B 1 73 ? 12.266 5.07 -0.017 1 97.69 73 LEU B N 1
ATOM 3641 C CA . LEU B 1 73 ? 12.445 5.379 1.396 1 97.69 73 LEU B CA 1
ATOM 3642 C C . LEU B 1 73 ? 12.984 4.172 2.152 1 97.69 73 LEU B C 1
ATOM 3644 O O . LEU B 1 73 ? 13.875 4.312 3 1 97.69 73 LEU B O 1
ATOM 3648 N N . TYR B 1 74 ? 12.469 3.037 1.846 1 97.62 74 TYR B N 1
ATOM 3649 C CA . TYR B 1 74 ? 12.922 1.802 2.475 1 97.62 74 TYR B CA 1
ATOM 3650 C C . TYR B 1 74 ? 14.422 1.605 2.273 1 97.62 74 TYR B C 1
ATOM 3652 O O . TYR B 1 74 ? 15.148 1.307 3.225 1 97.62 74 TYR B O 1
ATOM 3660 N N . LYS B 1 75 ? 14.852 1.759 1.039 1 96.81 75 LYS B N 1
ATOM 3661 C CA . LYS B 1 75 ? 16.266 1.602 0.72 1 96.81 75 LYS B CA 1
ATOM 3662 C C . LYS B 1 75 ? 17.125 2.576 1.522 1 96.81 75 LYS B C 1
ATOM 3664 O O . LYS B 1 75 ? 18.172 2.199 2.053 1 96.81 75 LYS B O 1
ATOM 3669 N N . ILE B 1 76 ? 16.656 3.785 1.635 1 97.69 76 ILE B N 1
ATOM 3670 C CA . ILE B 1 76 ? 17.391 4.82 2.35 1 97.69 76 ILE B CA 1
ATOM 3671 C C . ILE B 1 76 ? 17.469 4.473 3.836 1 97.69 76 ILE B C 1
ATOM 3673 O O . ILE B 1 76 ? 18.547 4.527 4.441 1 97.69 76 ILE B O 1
ATOM 3677 N N . PHE B 1 77 ? 16.344 4.109 4.414 1 98.38 77 PHE B N 1
ATOM 3678 C CA . PHE B 1 77 ? 16.281 3.807 5.84 1 98.38 77 PHE B CA 1
ATOM 3679 C C . PHE B 1 77 ? 17.125 2.584 6.172 1 98.38 77 PHE B C 1
ATOM 3681 O O . PHE B 1 77 ? 17.781 2.541 7.215 1 98.38 77 PHE B O 1
ATOM 3688 N N . LYS B 1 78 ? 17.062 1.578 5.277 1 96.25 78 LYS B N 1
ATOM 3689 C CA . LYS B 1 78 ? 17.844 0.356 5.492 1 96.25 78 LYS B CA 1
ATOM 3690 C C . LYS B 1 78 ? 19.344 0.632 5.43 1 96.25 78 LYS B C 1
ATOM 3692 O O . LYS B 1 78 ? 20.109 0.066 6.207 1 96.25 78 LYS B O 1
ATOM 3697 N N . ASN B 1 79 ? 19.75 1.461 4.543 1 96.69 79 ASN B N 1
ATOM 3698 C CA . ASN B 1 79 ? 21.156 1.74 4.316 1 96.69 79 ASN B CA 1
ATOM 3699 C C . ASN B 1 79 ? 21.734 2.684 5.375 1 96.69 79 ASN B C 1
ATOM 3701 O O . ASN B 1 79 ? 22.828 2.475 5.871 1 96.69 79 ASN B O 1
ATOM 3705 N N . LYS B 1 80 ? 21 3.713 5.793 1 96.56 80 LYS B N 1
ATOM 3706 C CA . LYS B 1 80 ? 21.516 4.762 6.664 1 96.56 80 LYS B CA 1
ATOM 3707 C C . LYS B 1 80 ? 21.328 4.395 8.133 1 96.56 80 LYS B C 1
ATOM 3709 O O . LYS B 1 80 ? 21.984 4.965 9.008 1 96.56 80 LYS B O 1
ATOM 3714 N N . LYS B 1 81 ? 20.453 3.525 8.414 1 95.5 81 LYS B N 1
ATOM 3715 C CA . LYS B 1 81 ? 20.219 2.986 9.758 1 95.5 81 LYS B CA 1
ATOM 3716 C C . LYS B 1 81 ? 19.938 4.102 10.758 1 95.5 81 LYS B C 1
ATOM 3718 O O . LYS B 1 81 ? 20.641 4.242 11.758 1 95.5 81 LYS B O 1
ATOM 3723 N N . PHE B 1 82 ? 18.922 4.797 10.641 1 98.06 82 PHE B N 1
ATOM 3724 C CA . PHE B 1 82 ? 18.516 5.891 11.516 1 98.06 82 PHE B CA 1
ATOM 3725 C C . PHE B 1 82 ? 18.062 5.359 12.875 1 98.06 82 PHE B C 1
ATOM 3727 O O . PHE B 1 82 ? 17.469 4.281 12.953 1 98.06 82 PHE B O 1
ATOM 3734 N N . ASP B 1 83 ? 18.359 6.156 13.859 1 98.19 83 ASP B N 1
ATOM 3735 C CA . ASP B 1 83 ? 17.844 5.848 15.195 1 98.19 83 ASP B CA 1
ATOM 3736 C C . ASP B 1 83 ? 16.359 6.211 15.305 1 98.19 83 ASP B C 1
ATOM 3738 O O . ASP B 1 83 ? 15.617 5.562 16.031 1 98.19 83 ASP B O 1
ATOM 3742 N N . MET B 1 84 ? 16.031 7.258 14.57 1 98.5 84 MET B N 1
ATOM 3743 C CA . MET B 1 84 ? 14.664 7.754 14.609 1 98.5 84 MET B CA 1
ATOM 3744 C C . MET B 1 84 ? 14.273 8.359 13.266 1 98.5 84 MET B C 1
ATOM 3746 O O . MET B 1 84 ? 15.07 9.07 12.641 1 98.5 84 MET B O 1
ATOM 3750 N N . VAL B 1 85 ? 13.086 8.031 12.812 1 98.81 85 VAL B N 1
ATOM 3751 C CA . VAL B 1 85 ? 12.484 8.648 11.633 1 98.81 85 VAL B CA 1
ATOM 3752 C C . VAL B 1 85 ? 11.164 9.32 12.016 1 98.81 85 VAL B C 1
ATOM 3754 O O . VAL B 1 85 ? 10.273 8.672 12.562 1 98.81 85 VAL B O 1
ATOM 3757 N N . GLN B 1 86 ? 11.109 10.578 11.727 1 98.81 86 GLN B N 1
ATOM 3758 C CA . GLN B 1 86 ? 9.891 11.352 11.938 1 98.81 86 GLN B CA 1
ATOM 3759 C C . GLN B 1 86 ? 9.188 11.633 10.609 1 98.81 86 GLN B C 1
ATOM 3761 O O . GLN B 1 86 ? 9.836 11.953 9.609 1 98.81 86 GLN B O 1
ATOM 3766 N N . TYR B 1 87 ? 7.961 11.469 10.578 1 98.38 87 TYR B N 1
ATOM 3767 C CA . TYR B 1 87 ? 7.207 11.797 9.375 1 98.38 87 TYR B CA 1
ATOM 3768 C C . TYR B 1 87 ? 5.895 12.492 9.734 1 98.38 87 TYR B C 1
ATOM 3770 O O . TYR B 1 87 ? 5.359 12.297 10.828 1 98.38 87 TYR B O 1
ATOM 3778 N N . ALA B 1 88 ? 5.574 13.297 8.727 1 95.69 88 ALA B N 1
ATOM 3779 C CA . ALA B 1 88 ? 4.336 14.07 8.828 1 95.69 88 ALA B CA 1
ATOM 3780 C C . ALA B 1 88 ? 3.703 14.273 7.453 1 95.69 88 ALA B C 1
ATOM 3782 O O . ALA B 1 88 ? 4.27 13.859 6.434 1 95.69 88 ALA B O 1
ATOM 3783 N N . THR B 1 89 ? 2.498 14.836 7.379 1 91.94 89 THR B N 1
ATOM 3784 C CA . THR B 1 89 ? 1.711 15.047 6.168 1 91.94 89 THR B CA 1
ATOM 3785 C C . THR B 1 89 ? 1.23 13.711 5.602 1 91.94 89 THR B C 1
ATOM 3787 O O . THR B 1 89 ? 1.889 12.68 5.773 1 91.94 89 THR B O 1
ATOM 3790 N N . PRO B 1 90 ? 0.224 13.664 4.98 1 87.81 90 PRO B N 1
ATOM 3791 C CA . PRO B 1 90 ? -0.465 12.414 4.676 1 87.81 90 PRO B CA 1
ATOM 3792 C C . PRO B 1 90 ? 0.373 11.477 3.809 1 87.81 90 PRO B C 1
ATOM 3794 O O . PRO B 1 90 ? 0.604 10.32 4.184 1 87.81 90 PRO B O 1
ATOM 3797 N N . ASN B 1 91 ? 0.903 11.938 2.652 1 89.81 91 ASN B N 1
ATOM 3798 C CA . ASN B 1 91 ? 1.637 11.07 1.742 1 89.81 91 ASN B CA 1
ATOM 3799 C C . ASN B 1 91 ? 2.945 10.586 2.359 1 89.81 91 ASN B C 1
ATOM 3801 O O . ASN B 1 91 ? 3.221 9.383 2.387 1 89.81 91 ASN B O 1
ATOM 3805 N N . ALA B 1 92 ? 3.65 11.516 2.85 1 94.56 92 ALA B N 1
ATOM 3806 C CA . ALA B 1 92 ? 4.953 11.195 3.43 1 94.56 92 ALA B CA 1
ATOM 3807 C C . ALA B 1 92 ? 4.805 10.258 4.625 1 94.56 92 ALA B C 1
ATOM 3809 O O . ALA B 1 92 ? 5.582 9.312 4.777 1 94.56 92 ALA B O 1
ATOM 3810 N N . ALA B 1 93 ? 3.799 10.547 5.402 1 96.25 93 ALA B N 1
ATOM 3811 C CA . ALA B 1 93 ? 3.598 9.727 6.594 1 96.25 93 ALA B CA 1
ATOM 3812 C C . ALA B 1 93 ? 3.246 8.289 6.219 1 96.25 93 ALA B C 1
ATOM 3814 O O . ALA B 1 93 ? 3.738 7.344 6.836 1 96.25 93 ALA B O 1
ATOM 3815 N N . PHE B 1 94 ? 2.439 8.211 5.215 1 94.12 94 PHE B N 1
ATOM 3816 C CA . PHE B 1 94 ? 2.006 6.883 4.789 1 94.12 94 PHE B CA 1
ATOM 3817 C C . PHE B 1 94 ? 3.178 6.082 4.23 1 94.12 94 PHE B C 1
ATOM 3819 O O . PHE B 1 94 ? 3.434 4.957 4.664 1 94.12 94 PHE B O 1
ATOM 3826 N N . TYR B 1 95 ? 3.936 6.676 3.322 1 95.38 95 TYR B N 1
ATOM 3827 C CA . TYR B 1 95 ? 5.074 6.012 2.699 1 95.38 95 TYR B CA 1
ATOM 3828 C C . TYR B 1 95 ? 6.152 5.699 3.73 1 95.38 95 TYR B C 1
ATOM 3830 O O . TYR B 1 95 ? 6.668 4.578 3.779 1 95.38 95 TYR B O 1
ATOM 3838 N N . ALA B 1 96 ? 6.445 6.645 4.566 1 98 96 ALA B N 1
ATOM 3839 C CA . ALA B 1 96 ? 7.582 6.539 5.48 1 98 96 ALA B CA 1
ATOM 3840 C C . ALA B 1 96 ? 7.289 5.562 6.613 1 98 96 ALA B C 1
ATOM 3842 O O . ALA B 1 96 ? 8.188 4.863 7.09 1 98 96 ALA B O 1
ATOM 3843 N N . SER B 1 97 ? 6.012 5.508 7.066 1 98.31 97 SER B N 1
ATOM 3844 C CA . SER B 1 97 ? 5.668 4.57 8.133 1 98.31 97 SER B CA 1
ATOM 3845 C C . SER B 1 97 ? 5.871 3.127 7.684 1 98.31 97 SER B C 1
ATOM 3847 O O . SER B 1 97 ? 6.465 2.324 8.406 1 98.31 97 SER B O 1
ATOM 3849 N N . ILE B 1 98 ? 5.48 2.838 6.469 1 97.12 98 ILE B N 1
ATOM 3850 C CA . ILE B 1 98 ? 5.641 1.494 5.926 1 97.12 98 ILE B CA 1
ATOM 3851 C C . ILE B 1 98 ? 7.125 1.202 5.699 1 97.12 98 ILE B C 1
ATOM 3853 O O . ILE B 1 98 ? 7.629 0.163 6.129 1 97.12 98 ILE B O 1
ATOM 3857 N N . ALA B 1 99 ? 7.805 2.119 5.078 1 98.06 99 ALA B N 1
ATOM 3858 C CA . ALA B 1 99 ? 9.219 1.95 4.742 1 98.06 99 ALA B CA 1
ATOM 3859 C C . ALA B 1 99 ? 10.062 1.753 6 1 98.06 99 ALA B C 1
ATOM 3861 O O . ALA B 1 99 ? 10.914 0.865 6.051 1 98.06 99 ALA B O 1
ATOM 3862 N N . SER B 1 100 ? 9.773 2.564 7 1 98.62 100 SER B N 1
ATOM 3863 C CA . SER B 1 100 ? 10.586 2.5 8.211 1 98.62 100 SER B CA 1
ATOM 3864 C C . SER B 1 100 ? 10.281 1.236 9.008 1 98.62 100 SER B C 1
ATOM 3866 O O . SER B 1 100 ? 11.172 0.685 9.672 1 98.62 100 SER B O 1
ATOM 3868 N N . TYR B 1 101 ? 9.047 0.79 9 1 98.25 101 TYR B N 1
ATOM 3869 C CA . TYR B 1 101 ? 8.688 -0.457 9.664 1 98.25 101 TYR B CA 1
ATOM 3870 C C . TYR B 1 101 ? 9.484 -1.626 9.109 1 98.25 101 TY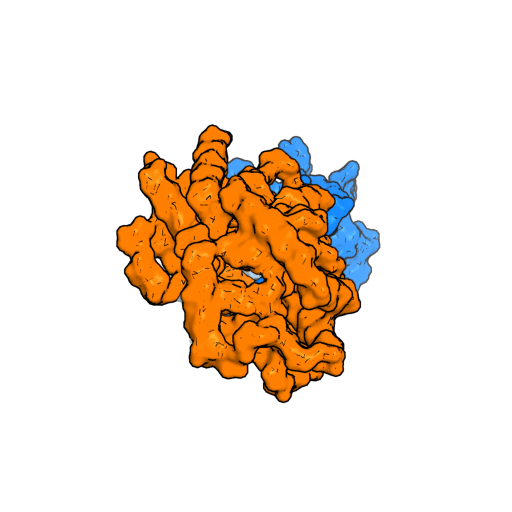R B C 1
ATOM 3872 O O . TYR B 1 101 ? 10.117 -2.373 9.859 1 98.25 101 TYR B O 1
ATOM 3880 N N . PHE B 1 102 ? 9.578 -1.74 7.789 1 97.12 102 PHE B N 1
ATOM 3881 C CA . PHE B 1 102 ? 10.227 -2.879 7.145 1 97.12 102 PHE B CA 1
ATOM 3882 C C . PHE B 1 102 ? 11.742 -2.717 7.16 1 97.12 102 PHE B C 1
ATOM 3884 O O . PHE B 1 102 ? 12.477 -3.699 7.027 1 97.12 102 PHE B O 1
ATOM 3891 N N . ALA B 1 103 ? 12.188 -1.47 7.309 1 97.62 103 ALA B N 1
ATOM 3892 C CA . ALA B 1 103 ? 13.625 -1.234 7.441 1 97.62 103 ALA B CA 1
ATOM 3893 C C . ALA B 1 103 ? 14.086 -1.447 8.883 1 97.62 103 ALA B C 1
ATOM 3895 O O . ALA B 1 103 ? 15.266 -1.299 9.188 1 97.62 103 ALA B O 1
ATOM 3896 N N . LEU B 1 104 ? 13.109 -1.716 9.773 1 97.19 104 LEU B N 1
ATOM 3897 C CA . LEU B 1 104 ? 13.352 -2.029 11.18 1 97.19 104 LEU B CA 1
ATOM 3898 C C . LEU B 1 104 ? 13.961 -0.837 11.906 1 97.19 104 LEU B C 1
ATOM 3900 O O . LEU B 1 104 ? 14.883 -1 12.711 1 97.19 104 LEU B O 1
ATOM 3904 N N . VAL B 1 105 ? 13.508 0.356 11.578 1 98.19 105 VAL B N 1
ATOM 3905 C CA . VAL B 1 105 ? 13.914 1.548 12.32 1 98.19 105 VAL B CA 1
ATOM 3906 C C . VAL B 1 105 ? 13.398 1.462 13.758 1 98.19 105 VAL B C 1
ATOM 3908 O O . VAL B 1 105 ? 12.211 1.211 13.984 1 98.19 105 VAL B O 1
ATOM 3911 N N . PRO B 1 106 ? 14.219 1.698 14.672 1 98.19 106 PRO B N 1
ATOM 3912 C CA . PRO B 1 106 ? 13.82 1.475 16.062 1 98.19 106 PRO B CA 1
ATOM 3913 C C . PRO B 1 106 ? 12.719 2.426 16.516 1 98.19 106 PRO B C 1
ATOM 3915 O O . PRO B 1 106 ? 11.758 1.998 17.172 1 98.19 106 PRO B O 1
ATOM 3918 N N . LYS B 1 107 ? 12.875 3.746 16.25 1 98.69 107 LYS B N 1
ATOM 3919 C CA . LYS B 1 107 ? 11.875 4.738 16.641 1 98.69 107 LYS B CA 1
ATOM 3920 C C . LYS B 1 107 ? 11.219 5.379 15.43 1 98.69 107 LYS B C 1
ATOM 3922 O O . LYS B 1 107 ? 11.891 6.047 14.641 1 98.69 107 LYS B O 1
ATOM 3927 N N . ARG B 1 108 ? 9.953 5.137 15.25 1 98.75 108 ARG B N 1
ATOM 3928 C CA . ARG B 1 108 ? 9.125 5.66 14.164 1 98.75 108 ARG B CA 1
ATOM 3929 C C . ARG B 1 108 ? 8.078 6.629 14.695 1 98.75 108 ARG B C 1
ATOM 3931 O O . ARG B 1 108 ? 7.055 6.207 15.242 1 98.75 108 ARG B O 1
ATOM 3938 N N . LEU B 1 109 ? 8.383 7.934 14.5 1 98.81 109 LEU B N 1
ATOM 3939 C CA . LEU B 1 109 ? 7.594 8.992 15.117 1 98.81 109 LEU B CA 1
ATOM 3940 C C . LEU B 1 109 ? 6.652 9.633 14.109 1 98.81 109 LEU B C 1
ATOM 3942 O O . LEU B 1 109 ? 7.105 10.258 13.141 1 98.81 109 LEU B O 1
ATOM 3946 N N . TYR B 1 110 ? 5.371 9.469 14.352 1 98.75 110 TYR B N 1
ATOM 3947 C CA . TYR B 1 110 ? 4.367 10.125 13.523 1 98.75 110 TYR B CA 1
ATOM 3948 C C . TYR B 1 110 ? 3.896 11.43 14.164 1 98.75 110 TYR B C 1
ATOM 3950 O O . TYR B 1 110 ? 3.27 11.414 15.227 1 98.75 110 TYR B O 1
ATOM 3958 N N . CYS B 1 111 ? 4.25 12.508 13.5 1 98.19 111 CYS B N 1
ATOM 3959 C CA . CYS B 1 111 ? 3.672 13.789 13.898 1 98.19 111 CYS B CA 1
ATOM 3960 C C . CYS B 1 111 ? 2.34 14.023 13.195 1 98.19 111 CYS B C 1
ATOM 3962 O O . CYS B 1 111 ? 2.311 14.461 12.039 1 98.19 111 CYS B O 1
ATOM 3964 N N . GLN B 1 112 ? 1.265 13.82 13.922 1 96.94 112 GLN B N 1
ATOM 3965 C CA . GLN B 1 112 ? -0.087 13.898 13.375 1 96.94 112 GLN B CA 1
ATOM 3966 C C . GLN B 1 112 ? -0.607 15.336 13.406 1 96.94 112 GLN B C 1
ATOM 3968 O O . GLN B 1 112 ? -1.3 15.727 14.352 1 96.94 112 GLN B O 1
ATOM 3973 N N . TRP B 1 113 ? -0.313 16.078 12.367 1 94.06 113 TRP B N 1
ATOM 3974 C CA . TRP B 1 113 ? -0.619 17.516 12.32 1 94.06 113 TRP B CA 1
ATOM 3975 C C . TRP B 1 113 ? -1.971 17.75 11.656 1 94.06 113 TRP B C 1
ATOM 3977 O O . TRP B 1 113 ? -2.346 18.906 11.406 1 94.06 113 TRP B O 1
ATOM 3987 N N . GLY B 1 114 ? -2.66 16.797 11.453 1 89.56 114 GLY B N 1
ATOM 3988 C CA . GLY B 1 114 ? -3.994 16.812 10.875 1 89.56 114 GLY B CA 1
ATOM 3989 C C . GLY B 1 114 ? -4.527 15.43 10.555 1 89.56 114 GLY B C 1
ATOM 3990 O O . GLY B 1 114 ? -3.752 14.492 10.352 1 89.56 114 GLY B O 1
ATOM 3991 N N . ILE B 1 115 ? -5.844 15.359 10.57 1 91.38 115 ILE B N 1
ATOM 3992 C CA . ILE B 1 115 ? -6.508 14.094 10.258 1 91.38 115 ILE B CA 1
ATOM 3993 C C . ILE B 1 115 ? -7.355 14.258 9 1 91.38 115 ILE B C 1
ATOM 3995 O O . ILE B 1 115 ? -8.461 14.797 9.055 1 91.38 115 ILE B O 1
ATOM 3999 N N . ARG B 1 116 ? -6.922 13.711 7.949 1 86.06 116 ARG B N 1
ATOM 4000 C CA . ARG B 1 116 ? -7.438 13.98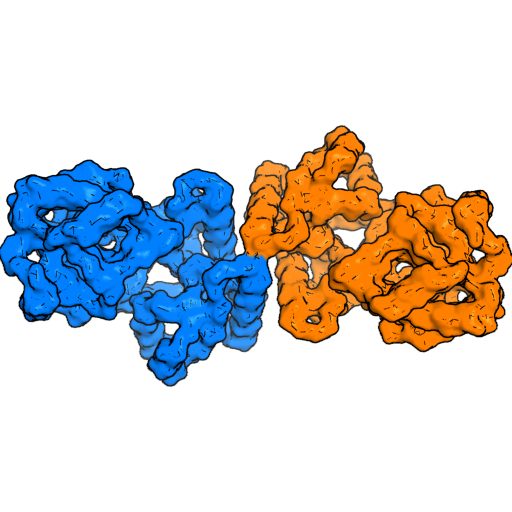4 6.613 1 86.06 116 ARG B CA 1
ATOM 4001 C C . ARG B 1 116 ? -8.875 13.508 6.469 1 86.06 116 ARG B C 1
ATOM 4003 O O . ARG B 1 116 ? -9.703 14.18 5.844 1 86.06 116 ARG B O 1
ATOM 4010 N N . TYR B 1 117 ? -9.195 12.375 7.027 1 88.81 117 TYR B N 1
ATOM 4011 C CA . TYR B 1 117 ? -10.492 11.781 6.738 1 88.81 117 TYR B CA 1
ATOM 4012 C C . TYR B 1 117 ? -11.609 12.547 7.441 1 88.81 117 TYR B C 1
ATOM 4014 O O . TYR B 1 117 ? -12.789 12.391 7.105 1 88.81 117 TYR B O 1
ATOM 4022 N N . VAL B 1 118 ? -11.211 13.422 8.398 1 86.62 118 VAL B N 1
ATOM 4023 C CA . VAL B 1 118 ? -12.188 14.242 9.109 1 86.62 118 VAL B CA 1
ATOM 4024 C C . VAL B 1 118 ? -12.789 15.266 8.148 1 86.62 118 VAL B C 1
ATOM 4026 O O . VAL B 1 118 ? -13.898 15.758 8.375 1 86.62 118 VAL B O 1
ATOM 4029 N N . GLY B 1 119 ? -12.125 15.523 7.133 1 81 119 GLY B N 1
ATOM 4030 C CA . GLY B 1 119 ? -12.602 16.484 6.148 1 81 119 GLY B CA 1
ATOM 4031 C C . GLY B 1 119 ? -13.672 15.914 5.238 1 81 119 GLY B C 1
ATOM 4032 O O . GLY B 1 119 ? -14.32 16.656 4.496 1 81 119 GLY B O 1
ATOM 4033 N N . PHE B 1 120 ? -13.852 14.586 5.289 1 80.81 120 PHE B N 1
ATOM 4034 C CA . PHE B 1 120 ? -14.875 13.93 4.48 1 80.81 120 PHE B CA 1
ATOM 4035 C C . PHE B 1 120 ? -16.125 13.656 5.309 1 80.81 120 PHE B C 1
ATOM 4037 O O . PHE B 1 120 ? -16.031 13.172 6.438 1 80.81 120 PHE B O 1
ATOM 4044 N N . ASP B 1 121 ? -17.188 14.133 4.832 1 77.06 121 ASP B N 1
ATOM 4045 C CA . ASP B 1 121 ? -18.422 13.945 5.582 1 77.06 121 ASP B CA 1
ATOM 4046 C C . ASP B 1 121 ? -18.781 12.461 5.691 1 77.06 121 ASP B C 1
ATOM 4048 O O . ASP B 1 121 ? -18.828 11.906 6.793 1 77.06 121 ASP B O 1
ATOM 4052 N N . VAL B 1 122 ? -19.297 11.789 4.598 1 75.69 122 VAL B N 1
ATOM 4053 C CA . VAL B 1 122 ? -19.656 10.375 4.609 1 75.69 122 VAL B CA 1
ATOM 4054 C C . VAL B 1 122 ? -19.219 9.719 3.303 1 75.69 122 VAL B C 1
ATOM 4056 O O . VAL B 1 122 ? -18.844 10.406 2.348 1 75.69 122 VAL B O 1
ATOM 4059 N N . GLY B 1 123 ? -18.938 8.391 3.447 1 84.25 123 GLY B N 1
ATOM 4060 C CA . GLY B 1 123 ? -18.688 7.691 2.197 1 84.25 123 GLY B CA 1
ATOM 4061 C C . GLY B 1 123 ? -17.453 6.805 2.24 1 84.25 123 GLY B C 1
ATOM 4062 O O . GLY B 1 123 ? -16.812 6.691 3.279 1 84.25 123 GLY B O 1
ATOM 4063 N N . ILE B 1 124 ? -17.172 6.219 1.153 1 83 124 ILE B N 1
ATOM 4064 C CA . ILE B 1 124 ? -16.109 5.227 1.029 1 83 124 ILE B CA 1
ATOM 4065 C C . ILE B 1 124 ? -14.742 5.914 1.126 1 83 124 ILE B C 1
ATOM 4067 O O . ILE B 1 124 ? -13.789 5.344 1.661 1 83 124 ILE B O 1
ATOM 4071 N N . LYS B 1 125 ? -14.75 7.16 0.694 1 86.25 125 LYS B N 1
ATOM 4072 C CA . LYS B 1 125 ? -13.492 7.902 0.77 1 86.25 125 LYS B CA 1
ATOM 4073 C C . LYS B 1 125 ? -13.078 8.125 2.219 1 86.25 125 LYS B C 1
ATOM 4075 O O . LYS B 1 125 ? -11.898 7.984 2.561 1 86.25 125 LYS B O 1
ATOM 4080 N N . ARG B 1 126 ? -13.992 8.5 3.074 1 90 126 ARG B N 1
ATOM 4081 C CA . ARG B 1 126 ? -13.703 8.695 4.492 1 90 126 ARG B CA 1
ATOM 4082 C C . ARG B 1 126 ? -13.172 7.41 5.125 1 90 126 ARG B C 1
ATOM 4084 O O . ARG B 1 126 ? -12.188 7.438 5.871 1 90 126 ARG B O 1
ATOM 4091 N N . LYS B 1 127 ? -13.812 6.32 4.773 1 91.19 127 LYS B N 1
ATOM 4092 C CA . LYS B 1 127 ? -13.414 5.035 5.34 1 91.19 127 LYS B CA 1
ATOM 4093 C C . LYS B 1 127 ? -12.008 4.652 4.887 1 91.19 127 LYS B C 1
ATOM 4095 O O . LYS B 1 127 ? -11.211 4.148 5.68 1 91.19 127 LYS B O 1
ATOM 4100 N N . LEU B 1 128 ? -11.672 4.91 3.662 1 89.62 128 LEU B N 1
ATOM 4101 C CA . LEU B 1 128 ? -10.375 4.559 3.102 1 89.62 128 LEU B CA 1
ATOM 4102 C C . LEU B 1 128 ? -9.266 5.406 3.719 1 89.62 128 LEU B C 1
ATOM 4104 O O . LEU B 1 128 ? -8.203 4.891 4.074 1 89.62 128 LEU B O 1
ATOM 4108 N N . PHE B 1 129 ? -9.523 6.652 3.875 1 91.62 129 PHE B N 1
ATOM 4109 C CA . PHE B 1 129 ? -8.516 7.535 4.445 1 91.62 129 PHE B CA 1
ATOM 4110 C C . PHE B 1 129 ? -8.344 7.27 5.934 1 91.62 129 PHE B C 1
ATOM 4112 O O . PHE B 1 129 ? -7.242 7.422 6.477 1 91.62 129 PHE B O 1
ATOM 4119 N N . LYS B 1 130 ? -9.445 6.891 6.539 1 94.25 130 LYS B N 1
ATOM 4120 C CA . LYS B 1 130 ? -9.32 6.469 7.934 1 94.25 130 LYS B CA 1
ATOM 4121 C C . LYS B 1 130 ? -8.453 5.215 8.047 1 94.25 130 LYS B C 1
ATOM 4123 O O . LYS B 1 130 ? -7.664 5.086 8.984 1 94.25 130 LYS B O 1
ATOM 4128 N N . PHE B 1 131 ? -8.617 4.336 7.117 1 93.62 131 PHE B N 1
ATOM 4129 C CA . PHE B 1 131 ? -7.828 3.111 7.098 1 93.62 131 PHE B CA 1
ATOM 4130 C C . PHE B 1 131 ? -6.352 3.424 6.887 1 93.62 131 PHE B C 1
ATOM 4132 O O . PHE B 1 131 ? -5.484 2.826 7.531 1 93.62 131 PHE B O 1
ATOM 4139 N N . ILE B 1 132 ? -6.062 4.34 5.996 1 93.81 132 ILE B N 1
ATOM 4140 C CA . ILE B 1 132 ? -4.695 4.785 5.762 1 93.81 132 ILE B CA 1
ATOM 4141 C C . ILE B 1 132 ? -4.109 5.355 7.051 1 93.81 132 ILE B C 1
ATOM 4143 O O . ILE B 1 132 ? -2.986 5.023 7.434 1 93.81 132 ILE B O 1
ATOM 4147 N N . GLU B 1 133 ? -4.914 6.156 7.688 1 96.25 133 GLU B N 1
ATOM 4148 C CA . GLU B 1 133 ? -4.508 6.742 8.961 1 96.25 133 GLU B CA 1
ATOM 4149 C C . GLU B 1 133 ? -4.25 5.66 10.008 1 96.25 133 GLU B C 1
ATOM 4151 O O . GLU B 1 133 ? -3.277 5.738 10.758 1 96.25 133 GLU B O 1
ATOM 4156 N N . PHE B 1 134 ? -5.094 4.699 10.023 1 96.88 134 PHE B N 1
ATOM 4157 C CA . PHE B 1 134 ? -4.977 3.584 10.953 1 96.88 134 PHE B CA 1
ATOM 4158 C C . PHE B 1 134 ? -3.678 2.824 10.727 1 96.88 134 PHE B C 1
ATOM 4160 O O . PHE B 1 134 ? -2.969 2.498 11.68 1 96.88 134 PHE B O 1
ATOM 4167 N N . ILE B 1 135 ? -3.32 2.562 9.5 1 96.5 135 ILE B N 1
ATOM 4168 C CA . ILE B 1 135 ? -2.094 1.849 9.164 1 96.5 135 ILE B CA 1
ATOM 4169 C C . ILE B 1 135 ? -0.881 2.662 9.609 1 96.5 135 ILE B C 1
ATOM 4171 O O . ILE B 1 135 ? 0.03 2.131 10.25 1 96.5 135 ILE B O 1
ATOM 4175 N N . THR B 1 136 ? -0.888 3.965 9.297 1 97.81 136 THR B N 1
ATOM 4176 C CA . THR B 1 136 ? 0.209 4.855 9.664 1 97.81 136 THR B CA 1
ATOM 4177 C C . THR B 1 136 ? 0.417 4.863 11.172 1 97.81 136 THR B C 1
ATOM 4179 O O . THR B 1 136 ? 1.545 4.734 11.648 1 97.81 136 THR B O 1
ATOM 4182 N N . CYS B 1 137 ? -0.699 4.973 11.875 1 98.44 137 CYS B N 1
ATOM 4183 C CA . CYS B 1 137 ? -0.648 4.996 13.328 1 98.44 137 CYS B CA 1
ATOM 4184 C C . CYS B 1 137 ? -0.153 3.662 13.883 1 98.44 137 CYS B C 1
ATOM 4186 O O . CYS B 1 137 ? 0.676 3.631 14.789 1 98.44 137 CYS B O 1
ATOM 4188 N N . SER B 1 138 ? -0.595 2.574 13.305 1 97.75 138 SER B N 1
ATOM 4189 C CA . SER B 1 138 ? -0.269 1.24 13.797 1 97.75 138 SER B CA 1
ATOM 4190 C C . SER B 1 138 ? 1.213 0.93 13.617 1 97.75 138 SER B C 1
ATOM 4192 O O . SER B 1 138 ? 1.818 0.253 14.445 1 97.75 138 SER B O 1
ATOM 4194 N N . LEU B 1 139 ? 1.809 1.444 12.57 1 98 139 LEU B N 1
ATOM 4195 C CA . LEU B 1 139 ? 3.193 1.125 12.242 1 98 139 LEU B CA 1
ATOM 4196 C C . LEU B 1 139 ? 4.152 2.086 12.938 1 98 139 LEU B C 1
ATOM 4198 O O . LEU B 1 139 ? 5.371 1.911 12.867 1 98 139 LEU B O 1
ATOM 4202 N N . SER B 1 140 ? 3.605 3.096 13.586 1 98.56 140 SER B N 1
ATOM 4203 C CA . SER B 1 140 ? 4.418 4.059 14.32 1 98.56 140 SER B CA 1
ATOM 4204 C C . SER B 1 140 ? 4.641 3.607 15.766 1 98.56 140 SER B C 1
ATOM 4206 O O . SER B 1 140 ? 3.738 3.039 16.391 1 98.56 140 SER B O 1
ATOM 4208 N N . THR B 1 141 ? 5.863 3.832 16.266 1 98.38 141 THR B N 1
ATOM 4209 C CA . THR B 1 141 ? 6.145 3.504 17.656 1 98.38 141 THR B CA 1
ATOM 4210 C C . THR B 1 141 ? 5.625 4.598 18.594 1 98.38 141 THR B C 1
ATOM 4212 O O . THR B 1 141 ? 5.25 4.324 19.734 1 98.38 141 THR B O 1
ATOM 4215 N N . ASP B 1 142 ? 5.66 5.84 18.047 1 98.62 142 ASP B N 1
ATOM 4216 C CA . ASP B 1 142 ? 5.254 7.023 18.797 1 98.62 142 ASP B CA 1
ATOM 4217 C C . ASP B 1 142 ? 4.434 7.969 17.938 1 98.62 142 ASP B C 1
ATOM 4219 O O . ASP B 1 142 ? 4.727 8.148 16.75 1 98.62 142 ASP B O 1
ATOM 4223 N N . ILE B 1 143 ? 3.439 8.562 18.562 1 98.69 143 ILE B N 1
ATOM 4224 C CA . ILE B 1 143 ? 2.584 9.5 17.828 1 98.69 143 ILE B CA 1
ATOM 4225 C C . ILE B 1 143 ? 2.453 10.797 18.625 1 98.69 143 ILE B C 1
ATOM 4227 O O . ILE B 1 143 ? 2.234 10.773 19.844 1 98.69 143 ILE B O 1
ATOM 4231 N N . ARG B 1 144 ? 2.631 11.875 17.953 1 98.38 144 ARG B N 1
ATOM 4232 C CA . ARG B 1 144 ? 2.486 13.195 18.562 1 98.38 144 ARG B CA 1
ATOM 4233 C C . ARG B 1 144 ? 1.459 14.039 17.797 1 98.38 144 ARG B C 1
ATOM 4235 O O . ARG B 1 144 ? 1.811 14.789 16.891 1 98.38 144 ARG B O 1
ATOM 4242 N N . PRO B 1 145 ? 0.19 13.969 18.266 1 97.69 145 PRO B N 1
ATOM 4243 C CA . PRO B 1 145 ? -0.828 14.852 17.688 1 97.69 145 PRO B CA 1
ATOM 4244 C C . PRO B 1 145 ? -0.596 16.312 18.031 1 97.69 145 PRO B C 1
ATOM 4246 O O . PRO B 1 145 ? 0.008 16.625 19.062 1 97.69 145 PRO B O 1
ATOM 4249 N N . ALA B 1 146 ? -1.157 17.141 17.203 1 96.19 146 ALA B N 1
ATOM 4250 C CA . ALA B 1 146 ? -0.924 18.578 17.344 1 96.19 146 ALA B CA 1
ATOM 4251 C C . ALA B 1 146 ? -1.723 19.156 18.516 1 96.19 146 ALA B C 1
ATOM 4253 O O . ALA B 1 146 ? -1.446 20.266 18.969 1 96.19 146 ALA B O 1
ATOM 4254 N N . SER B 1 147 ? -2.738 18.438 19.016 1 97 147 SER B N 1
ATOM 4255 C CA . SER B 1 147 ? -3.562 18.938 20.109 1 97 147 SER B CA 1
ATOM 4256 C C . SER B 1 147 ? -4.156 17.797 20.922 1 97 147 SER B C 1
ATOM 4258 O O . SER B 1 147 ? -4.242 16.656 20.453 1 97 147 SER B O 1
ATOM 4260 N N . GLU B 1 148 ? -4.52 18.125 22.141 1 97.44 148 GLU B N 1
ATOM 4261 C CA . GLU B 1 148 ? -5.086 17.109 23.031 1 97.44 148 GLU B CA 1
ATOM 4262 C C . GLU B 1 148 ? -6.449 16.641 22.531 1 97.44 148 GLU B C 1
ATOM 4264 O O . GLU B 1 148 ? -6.77 15.453 22.609 1 97.44 148 GLU B O 1
ATOM 4269 N N . LYS B 1 149 ? -7.227 17.547 22.078 1 97 149 LYS B N 1
ATOM 4270 C CA . LYS B 1 149 ? -8.531 17.141 21.562 1 97 149 LYS B CA 1
ATOM 4271 C C . LYS B 1 149 ? -8.398 16.234 20.344 1 97 149 LYS B C 1
ATOM 4273 O O . LYS B 1 149 ? -9.18 15.297 20.172 1 97 149 LYS B O 1
ATOM 4278 N N . ASN B 1 150 ? -7.441 16.531 19.484 1 96.94 150 ASN B N 1
ATOM 4279 C CA . ASN B 1 150 ? -7.176 15.617 18.375 1 96.94 150 ASN B CA 1
ATOM 4280 C C . ASN B 1 150 ? -6.699 14.25 18.875 1 96.94 150 ASN B C 1
ATOM 4282 O O . ASN B 1 150 ? -7.043 13.219 18.297 1 96.94 150 ASN B O 1
ATOM 4286 N N . ARG B 1 151 ? -5.867 14.258 19.891 1 97.75 151 ARG B N 1
ATOM 4287 C CA . ARG B 1 151 ? -5.406 13.016 20.5 1 97.75 151 ARG B CA 1
ATOM 4288 C C . ARG B 1 151 ? -6.582 12.18 21.016 1 97.75 151 ARG B C 1
ATOM 4290 O O . ARG B 1 151 ? -6.688 10.992 20.703 1 97.75 151 ARG B O 1
ATOM 4297 N N . GLN B 1 152 ? -7.438 12.836 21.75 1 97.5 152 GLN B N 1
ATOM 4298 C CA . GLN B 1 152 ? -8.594 12.156 22.312 1 97.5 152 GLN B CA 1
ATOM 4299 C C . GLN B 1 152 ? -9.508 11.625 21.203 1 97.5 152 GLN B C 1
ATOM 4301 O O . GLN B 1 152 ? -10.039 10.523 21.297 1 97.5 152 GLN B O 1
ATOM 4306 N N . PHE B 1 153 ? -9.695 12.445 20.25 1 96.25 153 PHE B N 1
ATOM 4307 C CA . PHE B 1 153 ? -10.5 12.031 19.109 1 96.25 153 PHE B CA 1
ATOM 4308 C C . PHE B 1 153 ? -9.922 10.773 18.469 1 96.25 153 PHE B C 1
ATOM 4310 O O . PHE B 1 153 ? -10.656 9.82 18.203 1 96.25 153 PHE B O 1
ATOM 4317 N N . SER B 1 154 ? -8.656 10.789 18.219 1 97.56 154 SER B N 1
ATOM 4318 C CA . SER B 1 154 ? -7.992 9.664 17.562 1 97.56 154 SER B CA 1
ATOM 4319 C C . SER B 1 154 ? -8.086 8.398 18.406 1 97.56 154 SER B C 1
ATOM 4321 O O . SER B 1 154 ? -8.289 7.305 17.859 1 97.56 154 SER B O 1
ATOM 4323 N N . ILE B 1 155 ? -7.945 8.523 19.703 1 97.69 155 ILE B N 1
ATOM 4324 C CA . ILE B 1 155 ? -8.07 7.391 20.609 1 97.69 155 ILE B CA 1
ATOM 4325 C C . ILE B 1 155 ? -9.5 6.844 20.562 1 97.69 155 ILE B C 1
ATOM 4327 O O . ILE B 1 155 ? -9.703 5.629 20.484 1 97.69 155 ILE B O 1
ATOM 4331 N N . SER B 1 156 ? -10.461 7.758 20.609 1 97.19 156 SER B N 1
ATOM 4332 C CA . SER B 1 156 ? -11.859 7.344 20.547 1 97.19 156 SER B CA 1
ATOM 4333 C C . SER B 1 156 ? -12.172 6.613 19.25 1 97.19 156 SER B C 1
ATOM 4335 O O . SER B 1 156 ? -13.008 5.715 19.219 1 97.19 156 SER B O 1
ATOM 4337 N N . GLU B 1 157 ? -11.492 7.023 18.219 1 96.19 157 GLU B N 1
ATOM 4338 C CA . GLU B 1 157 ? -11.672 6.41 16.906 1 96.19 157 GLU B CA 1
ATOM 4339 C C . GLU B 1 157 ? -10.875 5.117 16.781 1 96.19 157 GLU B C 1
ATOM 4341 O O . GLU B 1 157 ? -10.859 4.488 15.727 1 96.19 157 GLU B O 1
ATOM 4346 N N . LYS B 1 158 ? -10.125 4.797 17.781 1 95.88 158 LYS B N 1
ATOM 4347 C CA . LYS B 1 158 ? -9.344 3.564 17.875 1 95.88 158 LYS B CA 1
ATOM 4348 C C . LYS B 1 158 ? -8.211 3.551 16.844 1 95.88 158 LYS B C 1
ATOM 4350 O O . LYS B 1 158 ? -7.895 2.502 16.281 1 95.88 158 LYS B O 1
ATOM 4355 N N . LEU B 1 159 ? -7.699 4.734 16.547 1 96.88 159 LEU B N 1
ATOM 4356 C CA . LEU B 1 159 ? -6.551 4.812 15.648 1 96.88 159 LEU B CA 1
ATOM 4357 C C . LEU B 1 159 ? -5.285 4.32 16.344 1 96.88 159 LEU B C 1
ATOM 4359 O O . LEU B 1 159 ? -4.387 3.779 15.688 1 96.88 159 LEU B O 1
ATOM 4363 N N . TYR B 1 160 ? -5.148 4.559 17.594 1 97.19 160 TYR B N 1
ATOM 4364 C CA . TYR B 1 160 ? -4.031 4.094 18.406 1 97.19 160 TYR B CA 1
ATOM 4365 C C . TYR B 1 160 ? -4.391 4.098 19.891 1 97.19 160 TYR B C 1
ATOM 4367 O O . TYR B 1 160 ? -5.379 4.715 20.281 1 97.19 160 TYR B O 1
ATOM 4375 N N . LYS B 1 161 ? -3.607 3.457 20.734 1 95.25 161 LYS B N 1
ATOM 4376 C CA . LYS B 1 161 ? -3.799 3.406 22.172 1 95.25 161 LYS B CA 1
ATOM 4377 C C . LYS B 1 161 ? -3.23 4.652 22.859 1 95.25 161 LYS B C 1
ATOM 4379 O O . LYS B 1 161 ? -2.328 5.297 22.312 1 95.25 161 LYS B O 1
ATOM 4384 N N . LYS B 1 162 ? -3.674 4.945 23.969 1 96.12 162 LYS B N 1
ATOM 4385 C CA . LYS B 1 162 ? -3.289 6.129 24.734 1 96.12 162 LYS B CA 1
ATOM 4386 C C . LYS B 1 162 ? -1.787 6.148 25 1 96.12 162 LYS B C 1
ATOM 4388 O O . LYS B 1 162 ? -1.15 7.199 24.922 1 96.12 162 LYS B O 1
ATOM 4393 N N . GLU B 1 163 ? -1.165 5.02 25.188 1 95.81 163 GLU B N 1
ATOM 4394 C CA . GLU B 1 163 ? 0.232 4.918 25.594 1 95.81 163 GLU B CA 1
ATOM 4395 C C . GLU B 1 163 ? 1.172 5.262 24.438 1 95.81 163 GLU B C 1
ATOM 4397 O O . GLU B 1 163 ? 2.332 5.613 24.656 1 95.81 163 GLU B O 1
ATOM 4402 N N . LYS B 1 164 ? 0.658 5.246 23.234 1 95.75 164 LYS B N 1
ATOM 4403 C CA . LYS B 1 164 ? 1.482 5.473 22.047 1 95.75 164 LYS B CA 1
ATOM 4404 C C . LYS B 1 164 ? 1.545 6.953 21.703 1 95.75 164 LYS B C 1
ATOM 4406 O O . LYS B 1 164 ? 2.332 7.363 20.844 1 95.75 164 LYS B O 1
ATOM 4411 N N . SER B 1 165 ? 0.733 7.762 22.375 1 97.94 165 SER B N 1
ATOM 4412 C CA . SER B 1 165 ? 0.61 9.148 21.922 1 97.94 165 SER B CA 1
ATOM 4413 C C . SER B 1 165 ? 0.742 10.125 23.094 1 97.94 165 SER B C 1
ATOM 4415 O O . SER B 1 165 ? 0.443 9.773 24.234 1 97.94 165 SER B O 1
ATOM 4417 N N . ASP B 1 166 ? 1.244 11.219 22.734 1 97.69 166 ASP B N 1
ATOM 4418 C CA . ASP B 1 166 ? 1.338 12.352 23.656 1 97.69 166 ASP B CA 1
ATOM 4419 C C . ASP B 1 166 ? 1.337 13.68 22.891 1 97.69 166 ASP B C 1
ATOM 4421 O O . ASP B 1 166 ? 1.541 13.695 21.672 1 97.69 166 ASP B O 1
ATOM 4425 N N . VAL B 1 167 ? 1.017 14.758 23.625 1 97.94 167 VAL B N 1
ATOM 4426 C CA . VAL B 1 167 ? 1.028 16.078 23.016 1 97.94 167 VAL B CA 1
ATOM 4427 C C . VAL B 1 167 ? 2.184 16.906 23.594 1 97.94 167 VAL B C 1
ATOM 4429 O O . VAL B 1 167 ? 2.416 16.891 24.812 1 97.94 167 VAL B O 1
ATOM 4432 N N . VAL B 1 168 ? 2.926 17.547 22.75 1 97.31 168 VAL B N 1
ATOM 4433 C CA . VAL B 1 168 ? 4.035 18.375 23.203 1 97.31 168 VAL B CA 1
ATOM 4434 C C . VAL B 1 168 ? 3.504 19.719 23.703 1 97.31 168 VAL B C 1
ATOM 4436 O O . VAL B 1 168 ? 2.82 20.438 22.984 1 97.31 168 VAL B O 1
ATOM 4439 N N . GLY B 1 169 ? 3.826 20.031 24.953 1 95.94 169 GLY B N 1
ATOM 4440 C CA . GLY B 1 169 ? 3.299 21.266 25.531 1 95.94 169 GLY B CA 1
ATOM 4441 C C . GLY B 1 169 ? 1.783 21.312 25.547 1 95.94 169 GLY B C 1
ATOM 4442 O O . GLY B 1 169 ? 1.121 20.328 25.875 1 95.94 169 GLY B O 1
ATOM 4443 N N . LYS B 1 170 ? 1.208 22.5 25.219 1 95.69 170 LYS B N 1
ATOM 4444 C CA . LYS B 1 170 ? -0.241 22.656 25.141 1 95.69 170 LYS B CA 1
ATOM 4445 C C . LYS B 1 170 ? -0.756 22.391 23.734 1 95.69 170 LYS B C 1
ATOM 4447 O O . LYS B 1 170 ? -1.937 22.594 23.453 1 95.69 170 LYS B O 1
ATOM 4452 N N . GLY B 1 171 ? 0.149 21.953 22.938 1 94.88 171 GLY B N 1
ATOM 4453 C CA . GLY B 1 171 ? -0.197 21.688 21.547 1 94.88 171 GLY B CA 1
ATOM 4454 C C . GLY B 1 171 ? 0.583 22.547 20.562 1 94.88 171 GLY B C 1
ATOM 4455 O O . GLY B 1 171 ? 1.376 23.391 20.969 1 94.88 171 GLY B O 1
ATOM 4456 N N . GLY B 1 172 ? 0.421 22.109 19.266 1 92.81 172 GLY B N 1
ATOM 4457 C CA . GLY B 1 172 ? 1.112 22.844 18.219 1 92.81 172 GLY B CA 1
ATOM 4458 C C . GLY B 1 172 ? 2.273 22.062 17.625 1 92.81 172 GLY B C 1
ATOM 4459 O O . GLY B 1 172 ? 2.344 20.844 17.75 1 92.81 172 GLY B O 1
ATOM 4460 N N . THR B 1 173 ? 3.115 22.844 16.891 1 91.81 173 THR B N 1
ATOM 4461 C CA . THR B 1 173 ? 4.293 22.266 16.25 1 91.81 173 THR B CA 1
ATOM 4462 C C . THR B 1 173 ? 5.566 22.938 16.75 1 91.81 173 THR B C 1
ATOM 4464 O O . THR B 1 173 ? 6.082 22.594 17.828 1 91.81 173 THR B O 1
ATOM 4467 N N . ILE B 1 174 ? 5.914 24.094 16.109 1 92.56 174 ILE B N 1
ATOM 4468 C CA . ILE B 1 174 ? 7.184 24.703 16.5 1 92.56 174 ILE B CA 1
ATOM 4469 C C . ILE B 1 174 ? 6.926 26.062 17.156 1 92.56 174 ILE B C 1
ATOM 4471 O O . ILE B 1 174 ? 7.867 26.766 17.531 1 92.56 174 ILE B O 1
ATOM 4475 N N . GLY B 1 175 ? 5.668 26.375 17.312 1 94.62 175 GLY B N 1
ATOM 4476 C CA . GLY B 1 175 ? 5.316 27.625 17.984 1 94.62 175 GLY B CA 1
ATOM 4477 C C . GLY B 1 175 ? 5.469 28.844 17.094 1 94.62 175 GLY B C 1
ATOM 4478 O O . GLY B 1 175 ? 5.984 28.75 15.977 1 94.62 175 GLY B O 1
ATOM 4479 N N . VAL B 1 176 ? 5.055 30.016 17.609 1 96.12 176 VAL B N 1
ATOM 4480 C CA . VAL B 1 176 ? 5.07 31.25 16.844 1 96.12 176 VAL B CA 1
ATOM 4481 C C . VAL B 1 176 ? 6.391 31.984 17.078 1 96.12 176 VAL B C 1
ATOM 4483 O O . VAL B 1 176 ? 6.91 32 18.188 1 96.12 176 VAL B O 1
ATOM 4486 N N . ASP B 1 177 ? 6.957 32.531 16 1 96 177 ASP B N 1
ATOM 4487 C CA . ASP B 1 177 ? 8.156 33.344 16.062 1 96 177 ASP B CA 1
ATOM 4488 C C . ASP B 1 177 ? 7.832 34.75 16.562 1 96 177 ASP B C 1
ATOM 4490 O O . ASP B 1 177 ? 7.484 35.625 15.766 1 96 177 ASP B O 1
ATOM 4494 N N . LEU B 1 178 ? 8.141 35 17.766 1 96 178 LEU B N 1
ATOM 4495 C CA . LEU B 1 178 ? 7.762 36.25 18.391 1 96 178 LEU B CA 1
ATOM 4496 C C . LEU B 1 178 ? 8.648 37.406 17.891 1 96 178 LEU B C 1
ATOM 4498 O O . LEU B 1 178 ? 8.305 38.562 18.047 1 96 178 LEU B O 1
ATOM 4502 N N . GLU B 1 179 ? 9.742 37 17.297 1 94.5 179 GLU B N 1
ATOM 4503 C CA . GLU B 1 179 ? 10.586 38.031 16.688 1 94.5 179 GLU B CA 1
ATOM 4504 C C . GLU B 1 179 ? 10.023 38.5 15.344 1 94.5 179 GLU B C 1
ATOM 4506 O O . GLU B 1 179 ? 10.133 39.656 14.984 1 94.5 179 GLU B O 1
ATOM 4511 N N . LYS B 1 180 ? 9.492 37.531 14.656 1 94.19 180 LYS B N 1
ATOM 4512 C CA . LYS B 1 180 ? 8.859 37.844 13.383 1 94.19 180 LYS B CA 1
ATOM 4513 C C . LYS B 1 180 ? 7.52 38.562 13.594 1 94.19 180 LYS B C 1
ATOM 4515 O O . LYS B 1 180 ? 7.227 39.562 12.938 1 94.19 180 LYS B O 1
ATOM 4520 N N . PHE B 1 181 ? 6.75 37.969 14.469 1 96.75 181 PHE B N 1
ATOM 4521 C CA . PHE B 1 181 ? 5.48 38.562 14.859 1 96.75 181 PHE B CA 1
ATOM 4522 C C . PHE B 1 181 ? 5.645 39.406 16.125 1 96.75 181 PHE B C 1
ATOM 4524 O O . PHE B 1 181 ? 5.074 39.062 17.172 1 96.75 181 PHE B O 1
ATOM 4531 N N . ASN B 1 182 ? 6.32 40.5 15.883 1 95.75 182 ASN B N 1
ATOM 4532 C CA . ASN B 1 182 ? 6.773 41.375 16.969 1 95.75 182 ASN B CA 1
ATOM 4533 C C . ASN B 1 182 ? 5.77 42.5 17.234 1 95.75 182 ASN B C 1
ATOM 4535 O O . ASN B 1 182 ? 5.547 43.375 16.391 1 95.75 182 ASN B O 1
ATOM 4539 N N . ILE B 1 183 ? 5.297 42.562 18.469 1 95.5 183 ILE B N 1
ATOM 4540 C CA . ILE B 1 183 ? 4.277 43.531 18.875 1 95.5 183 ILE B CA 1
ATOM 4541 C C . ILE B 1 183 ? 4.832 44.938 18.75 1 95.5 183 ILE B C 1
ATOM 4543 O O . ILE B 1 183 ? 4.086 45.875 18.453 1 95.5 183 ILE B O 1
ATOM 4547 N N . GLU B 1 184 ? 6.098 45.094 18.844 1 95.56 184 GLU B N 1
ATOM 4548 C CA . GLU B 1 184 ? 6.719 46.406 18.766 1 95.56 184 GLU B CA 1
ATOM 4549 C C . GLU B 1 184 ? 6.711 46.938 17.344 1 95.56 184 GLU B C 1
ATOM 4551 O O . GLU B 1 184 ? 6.809 48.156 17.125 1 95.56 184 GLU B O 1
ATOM 4556 N N . MET B 1 185 ? 6.578 46.031 16.406 1 95.62 185 MET B N 1
ATOM 4557 C CA . MET B 1 185 ? 6.609 46.438 15 1 95.62 185 MET B CA 1
ATOM 4558 C C . MET B 1 185 ? 5.199 46.562 14.438 1 95.62 185 MET B C 1
ATOM 4560 O O . MET B 1 185 ? 5.02 46.938 13.273 1 95.62 185 MET B O 1
ATOM 4564 N N . LYS B 1 186 ? 4.25 46.312 15.219 1 95.88 186 LYS B N 1
ATOM 4565 C CA . LYS B 1 186 ? 2.861 46.25 14.773 1 95.88 186 LYS B CA 1
ATOM 4566 C C . LYS B 1 186 ? 2.457 47.562 14.102 1 95.88 186 LYS B C 1
ATOM 4568 O O . LYS B 1 186 ? 1.915 47.562 12.992 1 95.88 186 LYS B O 1
ATOM 4573 N N . GLU B 1 187 ? 2.773 48.656 14.711 1 94.44 187 GLU B N 1
ATOM 4574 C CA . GLU B 1 187 ? 2.346 49.969 14.195 1 94.44 187 GLU B CA 1
ATOM 4575 C C . GLU B 1 187 ? 3.055 50.312 12.883 1 94.44 187 GLU B C 1
ATOM 4577 O O . GLU B 1 187 ? 2.451 50.875 11.977 1 94.44 187 GLU B O 1
ATOM 4582 N N . SER B 1 188 ? 4.297 49.969 12.828 1 95 188 SER B N 1
ATOM 4583 C CA . SER B 1 188 ? 5.043 50.219 11.594 1 95 188 SER B CA 1
ATOM 4584 C C . SER B 1 188 ? 4.508 49.344 10.453 1 95 188 SER B C 1
ATOM 4586 O O . SER B 1 188 ? 4.391 49.844 9.32 1 95 188 SER B O 1
ATOM 4588 N N . HIS B 1 189 ? 4.234 48.156 10.75 1 94.31 189 HIS B N 1
ATOM 4589 C CA . HIS B 1 189 ? 3.67 47.25 9.75 1 94.31 189 HIS B CA 1
ATOM 4590 C C . HIS B 1 189 ? 2.301 47.719 9.289 1 94.31 189 HIS B C 1
ATOM 4592 O O . HIS B 1 189 ? 1.997 47.688 8.094 1 94.31 189 HIS B O 1
ATOM 4598 N N . LYS B 1 190 ? 1.516 48.156 10.25 1 93.31 190 LYS B N 1
ATOM 4599 C CA . LYS B 1 190 ? 0.195 48.688 9.945 1 93.31 190 LYS B CA 1
ATOM 4600 C C . LYS B 1 190 ? 0.296 49.875 9.008 1 93.31 190 LYS B C 1
ATOM 4602 O O . LYS B 1 190 ? -0.461 50 8.039 1 93.31 190 LYS B O 1
ATOM 4607 N N . ALA B 1 191 ? 1.19 50.75 9.273 1 91.81 191 ALA B N 1
ATOM 4608 C CA . ALA B 1 191 ? 1.396 51.906 8.43 1 91.81 191 ALA B CA 1
ATOM 4609 C C . ALA B 1 191 ? 1.79 51.5 7.008 1 91.81 191 ALA B C 1
ATOM 4611 O O . ALA B 1 191 ? 1.288 52.062 6.035 1 91.81 191 ALA B O 1
ATOM 4612 N N . SER B 1 192 ? 2.691 50.594 6.91 1 92.06 192 SER B N 1
ATOM 4613 C CA . SER B 1 192 ? 3.137 50.094 5.613 1 92.06 192 SER B CA 1
ATOM 4614 C C . SER B 1 192 ? 1.98 49.469 4.832 1 92.06 192 SER B C 1
ATOM 4616 O O . SER B 1 192 ? 1.905 49.625 3.609 1 92.06 192 SER B O 1
ATOM 4618 N N . PHE B 1 193 ? 1.105 48.75 5.52 1 93.06 193 PHE B N 1
ATOM 4619 C CA . PHE B 1 193 ? -0.06 48.156 4.898 1 93.06 193 PHE B CA 1
ATOM 4620 C C . PHE B 1 193 ? -0.965 49.188 4.277 1 93.06 193 PHE B C 1
ATOM 4622 O O . PHE B 1 193 ? -1.368 49.062 3.119 1 93.06 193 PHE B O 1
ATOM 4629 N N . TYR B 1 194 ? -1.222 50.25 4.988 1 91.44 194 TYR B N 1
ATOM 4630 C CA . TYR B 1 194 ? -2.139 51.281 4.523 1 91.44 194 TYR B CA 1
ATOM 4631 C C . TYR B 1 194 ? -1.537 52.062 3.359 1 91.44 194 TYR B C 1
ATOM 4633 O O . TYR B 1 194 ? -2.264 52.594 2.51 1 91.44 194 TYR B O 1
ATOM 4641 N N . GLU B 1 195 ? -0.253 52.094 3.314 1 89.12 195 GLU B N 1
ATOM 4642 C CA . GLU B 1 195 ? 0.434 52.781 2.219 1 89.12 195 GLU B CA 1
ATOM 4643 C C . GLU B 1 195 ? 0.369 51.938 0.936 1 89.12 195 GLU B C 1
ATOM 4645 O O . GLU B 1 195 ? 0.291 52.5 -0.162 1 89.12 195 GLU B O 1
ATOM 4650 N N . ASN B 1 196 ? 0.355 50.719 1.088 1 89.81 196 ASN B N 1
ATOM 4651 C CA . ASN B 1 196 ? 0.469 49.844 -0.07 1 89.81 196 ASN B CA 1
ATOM 4652 C C . ASN B 1 196 ? -0.901 49.406 -0.579 1 89.81 196 ASN B C 1
ATOM 4654 O O . ASN B 1 196 ? -1.044 49 -1.741 1 89.81 196 ASN B O 1
ATOM 4658 N N . TYR B 1 197 ? -1.822 49.375 0.458 1 88.12 197 TYR B N 1
ATOM 4659 C CA . TYR B 1 197 ? -3.146 48.906 0.077 1 88.12 197 TYR B CA 1
ATOM 4660 C C . TYR B 1 197 ? -4.195 50 0.263 1 88.12 197 TYR B C 1
ATOM 4662 O O . TYR B 1 197 ? -4.039 50.875 1.113 1 88.12 197 TYR B O 1
ATOM 4670 N N . ARG B 1 198 ? -4.898 50.5 -0.819 1 75.56 198 ARG B N 1
ATOM 4671 C CA . ARG B 1 198 ? -5.887 51.562 -0.862 1 75.56 198 ARG B CA 1
ATOM 4672 C C . ARG B 1 198 ? -7.039 51.281 0.096 1 75.56 198 ARG B C 1
ATOM 4674 O O . ARG B 1 198 ? -8.195 51.156 -0.329 1 75.56 198 ARG B O 1
ATOM 4681 N N . ILE B 1 199 ? -6.57 51.125 1.539 1 84.94 199 ILE B N 1
ATOM 4682 C CA . ILE B 1 199 ? -7.559 50.969 2.6 1 84.94 199 ILE B CA 1
ATOM 4683 C C . ILE B 1 199 ? -7.504 52.188 3.535 1 84.94 199 ILE B C 1
ATOM 4685 O O . ILE B 1 199 ? -6.422 52.688 3.826 1 84.94 199 ILE B O 1
ATOM 4689 N N . ASN B 1 200 ? -8.672 52.594 3.902 1 87.75 200 ASN B N 1
ATOM 4690 C CA . ASN B 1 200 ? -8.758 53.75 4.801 1 87.75 200 ASN B CA 1
ATOM 4691 C C . ASN B 1 200 ? -8.359 53.375 6.223 1 87.75 200 ASN B C 1
ATOM 4693 O O . ASN B 1 200 ? -8.758 52.344 6.734 1 87.75 200 ASN B O 1
ATOM 4697 N N . LYS B 1 201 ? -7.637 54.188 6.887 1 88.38 201 LYS B N 1
ATOM 4698 C CA . LYS B 1 201 ? -7.129 53.938 8.234 1 88.38 201 LYS B CA 1
ATOM 4699 C C . LYS B 1 201 ? -8.273 53.781 9.227 1 88.38 201 LYS B C 1
ATOM 4701 O O . LYS B 1 201 ? -8.094 53.156 10.281 1 88.38 201 LYS B O 1
ATOM 4706 N N . ASN B 1 202 ? -9.406 54.312 8.852 1 90 202 ASN B N 1
ATOM 4707 C CA . ASN B 1 202 ? -10.539 54.25 9.766 1 90 202 ASN B CA 1
ATOM 4708 C C . ASN B 1 202 ? -11.398 53.031 9.508 1 90 202 ASN B C 1
ATOM 4710 O O . ASN B 1 202 ? -12.359 52.75 10.234 1 90 202 ASN B O 1
ATOM 4714 N N . ASP B 1 203 ? -10.977 52.219 8.562 1 95.06 203 ASP B N 1
ATOM 4715 C CA . ASP B 1 203 ? -11.75 51.031 8.258 1 95.06 203 ASP B CA 1
ATOM 4716 C C . ASP B 1 203 ? -11.539 49.938 9.312 1 95.06 203 ASP B C 1
ATOM 4718 O O . ASP B 1 203 ? -10.438 49.812 9.844 1 95.06 203 ASP B O 1
ATOM 4722 N N . PHE B 1 204 ? -12.633 49.281 9.641 1 97.88 204 PHE B N 1
ATOM 4723 C CA . PHE B 1 204 ? -12.57 48.094 10.477 1 97.88 204 PHE B CA 1
ATOM 4724 C C . PHE B 1 204 ? -12.281 46.844 9.625 1 97.88 204 PHE B C 1
ATOM 4726 O O . PHE B 1 204 ? -13.102 46.469 8.789 1 97.88 204 PHE B O 1
ATOM 4733 N N . ILE B 1 205 ? -11.18 46.188 9.852 1 98.31 205 ILE B N 1
ATOM 4734 C CA . ILE B 1 205 ? -10.734 45.156 8.938 1 98.31 205 ILE B CA 1
ATOM 4735 C C . ILE B 1 205 ? -10.953 43.781 9.562 1 98.31 205 ILE B C 1
ATOM 4737 O O . ILE B 1 205 ? -10.359 43.469 10.602 1 98.31 205 ILE B O 1
ATOM 4741 N N . PHE B 1 206 ? -11.836 43 8.977 1 98.75 206 PHE B N 1
ATOM 4742 C CA . PHE B 1 206 ? -11.844 41.562 9.219 1 98.75 206 PHE B CA 1
ATOM 4743 C C . PHE B 1 206 ? -10.82 40.844 8.336 1 98.75 206 PHE B C 1
ATOM 4745 O O . PHE B 1 206 ? -10.859 41 7.109 1 98.75 206 PHE B O 1
ATOM 4752 N N . GLY B 1 207 ? -9.914 40.125 8.984 1 98.62 207 GLY B N 1
ATOM 4753 C CA . GLY B 1 207 ? -8.836 39.531 8.219 1 98.62 207 GLY B CA 1
ATOM 4754 C C . GLY B 1 207 ? -8.828 38 8.289 1 98.62 207 GLY B C 1
ATOM 4755 O O . GLY B 1 207 ? -9.18 37.438 9.32 1 98.62 207 GLY B O 1
ATOM 4756 N N . TYR B 1 208 ? -8.422 37.406 7.227 1 98.38 208 TYR B N 1
ATOM 4757 C CA . TYR B 1 208 ? -8.227 35.969 7.102 1 98.38 208 TYR B CA 1
ATOM 4758 C C . TYR B 1 208 ? -6.879 35.656 6.457 1 98.38 208 TYR B C 1
ATOM 4760 O O . TYR B 1 208 ? -6.465 36.344 5.512 1 98.38 208 TYR B O 1
ATOM 4768 N N . VAL B 1 209 ? -6.184 34.656 7.062 1 97.69 209 VAL B N 1
ATOM 4769 C CA . VAL B 1 209 ? -4.926 34.188 6.492 1 97.69 209 VAL B CA 1
ATOM 4770 C C . VAL B 1 209 ? -4.98 32.688 6.301 1 97.69 209 VAL B C 1
ATOM 4772 O O . VAL B 1 209 ? -5.219 31.938 7.254 1 97.69 209 VAL B O 1
ATOM 4775 N N . GLY B 1 210 ? -4.766 32.188 5.098 1 94.94 210 GLY B N 1
ATOM 4776 C CA . GLY B 1 210 ? -4.75 30.781 4.762 1 94.94 210 GLY B CA 1
ATOM 4777 C C . GLY B 1 210 ? -5.234 30.5 3.354 1 94.94 210 GLY B C 1
ATOM 4778 O O . GLY B 1 210 ? -5.641 31.422 2.635 1 94.94 210 GLY B O 1
ATOM 4779 N N . SER B 1 211 ? -5.156 29.281 2.986 1 93.25 211 SER B N 1
ATOM 4780 C CA . SER B 1 211 ? -5.711 28.891 1.69 1 93.25 211 SER B CA 1
ATOM 4781 C C . SER B 1 211 ? -7.211 29.172 1.628 1 93.25 211 SER B C 1
ATOM 4783 O O . SER B 1 211 ? -7.934 28.906 2.594 1 93.25 211 SER B O 1
ATOM 4785 N N . LEU B 1 212 ? -7.566 29.688 0.522 1 95.56 212 LEU B N 1
ATOM 4786 C CA . LEU B 1 212 ? -8.984 29.984 0.319 1 95.56 212 LEU B CA 1
ATOM 4787 C C . LEU B 1 212 ? -9.711 28.781 -0.248 1 95.56 212 LEU B C 1
ATOM 4789 O O . LEU B 1 212 ? -9.711 28.562 -1.462 1 95.56 212 LEU B O 1
ATOM 4793 N N . ARG B 1 213 ? -10.305 28.031 0.661 1 93.5 213 ARG B N 1
ATOM 4794 C CA . ARG B 1 213 ? -10.977 26.812 0.25 1 93.5 213 ARG B CA 1
ATOM 4795 C C . ARG B 1 213 ? -12.188 26.516 1.136 1 93.5 213 ARG B C 1
ATOM 4797 O O . ARG B 1 213 ? -12.367 27.156 2.17 1 93.5 213 ARG B O 1
ATOM 4804 N N . GLY B 1 214 ? -12.93 25.609 0.687 1 91.62 214 GLY B N 1
ATOM 4805 C CA . GLY B 1 214 ? -14.172 25.281 1.369 1 91.62 214 GLY B CA 1
ATOM 4806 C C . GLY B 1 214 ? -13.969 24.828 2.803 1 91.62 214 GLY B C 1
ATOM 4807 O O . GLY B 1 214 ? -14.609 25.344 3.719 1 91.62 214 GLY B O 1
ATOM 4808 N N . ASP B 1 215 ? -13.047 23.938 3.092 1 91.69 215 ASP B N 1
ATOM 4809 C CA . ASP B 1 215 ? -12.875 23.359 4.418 1 91.69 215 ASP B CA 1
ATOM 4810 C C . ASP B 1 215 ? -12.211 24.344 5.375 1 91.69 215 ASP B C 1
ATOM 4812 O O . ASP B 1 215 ? -12.133 24.094 6.578 1 91.69 215 ASP B O 1
ATOM 4816 N N . LYS B 1 216 ? -11.828 25.453 4.855 1 95.31 216 LYS B N 1
ATOM 4817 C CA . LYS B 1 216 ? -11.258 26.516 5.691 1 95.31 216 LYS B CA 1
ATOM 4818 C C . LYS B 1 216 ? -12.328 27.516 6.109 1 95.31 216 LYS B C 1
ATOM 4820 O O . LYS B 1 216 ? -12.047 28.438 6.879 1 95.31 216 LYS B O 1
ATOM 4825 N N . GLY B 1 217 ? -13.523 27.297 5.59 1 96.5 217 GLY B N 1
ATOM 4826 C CA . GLY B 1 217 ? -14.648 28.094 6.039 1 96.5 217 GLY B CA 1
ATOM 4827 C C . GLY B 1 217 ? -14.758 29.422 5.316 1 96.5 217 GLY B C 1
ATOM 4828 O O . GLY B 1 217 ? -15.375 30.359 5.824 1 96.5 217 GLY B O 1
ATOM 4829 N N . THR B 1 218 ? -14.133 29.453 4.184 1 97.56 218 THR B N 1
ATOM 4830 C CA . THR B 1 218 ? -14.109 30.703 3.436 1 97.56 218 THR B CA 1
ATOM 4831 C C . THR B 1 218 ? -15.508 31.062 2.939 1 97.56 218 THR B C 1
ATOM 4833 O O . THR B 1 218 ? -15.852 32.25 2.855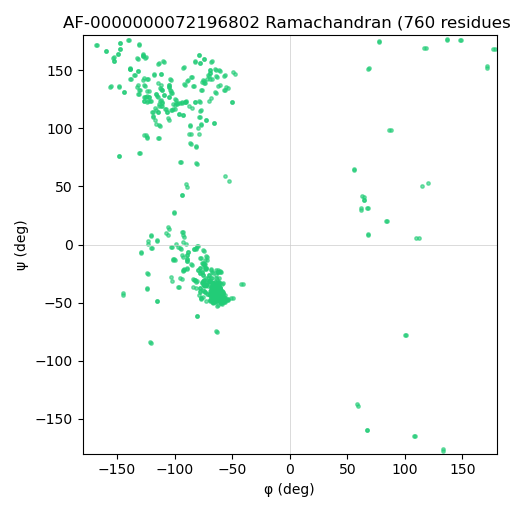 1 97.56 218 THR B O 1
ATOM 4836 N N . ASN B 1 219 ? -16.328 30.094 2.607 1 97.75 219 ASN B N 1
ATOM 4837 C CA . ASN B 1 219 ? -17.719 30.359 2.209 1 97.75 219 ASN B CA 1
ATOM 4838 C C . ASN B 1 219 ? -18.5 31.047 3.318 1 97.75 219 ASN B C 1
ATOM 4840 O O . ASN B 1 219 ? -19.156 32.062 3.078 1 97.75 219 ASN B O 1
ATOM 4844 N N . GLU B 1 220 ? -18.391 30.484 4.504 1 98.38 220 GLU B N 1
ATOM 4845 C CA . GLU B 1 220 ? -19.078 31.062 5.652 1 98.38 220 GLU B CA 1
ATOM 4846 C C . GLU B 1 220 ? -18.594 32.5 5.926 1 98.38 220 GLU B C 1
ATOM 4848 O O . GLU B 1 220 ? -19.391 33.375 6.262 1 98.38 220 GLU B O 1
ATOM 4853 N N . LEU B 1 221 ? -17.297 32.719 5.773 1 98.75 221 LEU B N 1
ATOM 4854 C CA . LEU B 1 221 ? -16.703 34 6.043 1 98.75 221 LEU B CA 1
ATOM 4855 C C . LEU B 1 221 ? -17.219 35.062 5.059 1 98.75 221 LEU B C 1
ATOM 4857 O O . LEU B 1 221 ? -17.625 36.156 5.461 1 98.75 221 LEU B O 1
ATOM 4861 N N . ILE B 1 222 ? -17.172 34.688 3.77 1 98.56 222 ILE B N 1
ATOM 4862 C CA . ILE B 1 222 ? -17.625 35.625 2.736 1 98.56 222 ILE B CA 1
ATOM 4863 C C . ILE B 1 222 ? -19.109 35.906 2.887 1 98.56 222 ILE B C 1
ATOM 4865 O O . ILE B 1 222 ? -19.562 37.031 2.775 1 98.56 222 ILE B O 1
ATOM 4869 N N . ASP B 1 223 ? -19.828 34.875 3.125 1 98.56 223 ASP B N 1
ATOM 4870 C CA . ASP B 1 223 ? -21.281 35.031 3.314 1 98.56 223 ASP B CA 1
ATOM 4871 C C . ASP B 1 223 ? -21.594 35.938 4.484 1 98.56 223 ASP B C 1
ATOM 4873 O O . ASP B 1 223 ? -22.422 36.844 4.371 1 98.56 223 ASP B O 1
ATOM 4877 N N . ALA B 1 224 ? -20.969 35.688 5.605 1 98.75 224 ALA B N 1
ATOM 4878 C CA . ALA B 1 224 ? -21.141 36.531 6.789 1 98.75 224 ALA B CA 1
ATOM 4879 C C . ALA B 1 224 ? -20.781 38 6.496 1 98.75 224 ALA B C 1
ATOM 4881 O O . ALA B 1 224 ? -21.531 38.906 6.852 1 98.75 224 ALA B O 1
ATOM 4882 N N . PHE B 1 225 ? -19.688 38.219 5.832 1 98.75 225 PHE B N 1
ATOM 4883 C CA . PHE B 1 225 ? -19.203 39.562 5.562 1 98.75 225 PHE B CA 1
ATOM 4884 C C . PHE B 1 225 ? -20.125 40.281 4.594 1 98.75 225 PHE B C 1
ATOM 4886 O O . PHE B 1 225 ? -20.328 41.5 4.707 1 98.75 225 PHE B O 1
ATOM 4893 N N . LYS B 1 226 ? -20.578 39.531 3.578 1 98.44 226 LYS B N 1
ATOM 4894 C CA . LYS B 1 226 ? -21.516 40.094 2.617 1 98.44 226 LYS B CA 1
ATOM 4895 C C . LYS B 1 226 ? -22.672 40.781 3.328 1 98.44 226 LYS B C 1
ATOM 4897 O O . LYS B 1 226 ? -23.031 41.906 2.992 1 98.44 226 LYS B O 1
ATOM 4902 N N . THR B 1 227 ? -23.203 40.156 4.273 1 98.25 227 THR B N 1
ATOM 4903 C CA . THR B 1 227 ? -24.312 40.688 5.051 1 98.25 227 THR B CA 1
ATOM 4904 C C . THR B 1 227 ? -23.828 41.906 5.879 1 98.25 227 THR B C 1
ATOM 4906 O O . THR B 1 227 ? -24.484 42.938 5.91 1 98.25 227 THR B O 1
ATOM 4909 N N . ILE B 1 228 ? -22.703 41.781 6.543 1 98.62 228 ILE B N 1
ATOM 4910 C CA . ILE B 1 228 ? -22.172 42.812 7.414 1 98.62 228 ILE B CA 1
ATOM 4911 C C . ILE B 1 228 ? -21.891 44.094 6.594 1 98.62 228 ILE B C 1
ATOM 4913 O O . ILE B 1 228 ? -22.188 45.188 7.023 1 98.62 228 ILE B O 1
ATOM 4917 N N . SER B 1 229 ? -21.297 43.875 5.438 1 97.88 229 SER B N 1
ATOM 4918 C CA . SER B 1 229 ? -20.891 45 4.598 1 97.88 229 SER B CA 1
ATOM 4919 C C . SER B 1 229 ? -22.094 45.75 4.066 1 97.88 229 SER B C 1
ATOM 4921 O O . SER B 1 229 ? -21.969 46.938 3.668 1 97.88 229 SER B O 1
ATOM 4923 N N . SER B 1 230 ? -23.203 45.156 3.963 1 97.38 230 SER B N 1
ATOM 4924 C CA . SER B 1 230 ? -24.422 45.812 3.537 1 97.38 230 SER B CA 1
ATOM 4925 C C . SER B 1 230 ? -24.969 46.719 4.645 1 97.38 230 SER B C 1
ATOM 4927 O O . SER B 1 230 ? -25.719 47.656 4.375 1 97.38 230 SER B O 1
ATOM 4929 N N . LEU B 1 231 ? -24.578 46.5 5.859 1 97.44 231 LEU B N 1
ATOM 4930 C CA . LEU B 1 231 ? -25.125 47.188 7.012 1 97.44 231 LEU B CA 1
ATOM 4931 C C . LEU B 1 231 ? -24.172 48.281 7.492 1 97.44 231 LEU B C 1
ATOM 4933 O O . LEU B 1 231 ? -24.578 49.281 8.109 1 97.44 231 LEU B O 1
ATOM 4937 N N . TYR B 1 232 ? -22.891 48.031 7.289 1 96.81 232 TYR B N 1
ATOM 4938 C CA . TYR B 1 232 ? -21.875 48.938 7.777 1 96.81 232 TYR B CA 1
ATOM 4939 C C . TYR B 1 232 ? -20.938 49.375 6.648 1 96.81 232 TYR B C 1
ATOM 4941 O O . TYR B 1 232 ? -20.406 48.531 5.918 1 96.81 232 TYR B O 1
ATOM 4949 N N . ASP B 1 233 ? -20.625 50.625 6.613 1 94.5 233 ASP B N 1
ATOM 4950 C CA . ASP B 1 233 ? -19.891 51.188 5.473 1 94.5 233 ASP B CA 1
ATOM 4951 C C . ASP B 1 233 ? -18.391 51.156 5.734 1 94.5 233 ASP B C 1
ATOM 4953 O O . ASP B 1 233 ? -17.594 51.156 4.797 1 94.5 233 ASP B O 1
ATOM 4957 N N . ASN B 1 234 ? -18 51.094 6.961 1 96.75 234 ASN B N 1
ATOM 4958 C CA . ASN B 1 234 ? -16.594 51.25 7.301 1 96.75 234 ASN B CA 1
ATOM 4959 C C . ASN B 1 234 ? -15.938 49.906 7.562 1 96.75 234 ASN B C 1
ATOM 4961 O O . ASN B 1 234 ? -15.031 49.781 8.391 1 96.75 234 ASN B O 1
ATOM 4965 N N . VAL B 1 235 ? -16.422 48.844 6.961 1 97.88 235 VAL B N 1
ATOM 4966 C CA . VAL B 1 235 ? -15.859 47.5 7.188 1 97.88 235 VAL B CA 1
ATOM 4967 C C . VAL B 1 235 ? -15.172 47.031 5.918 1 97.88 235 VAL B C 1
ATOM 4969 O O . VAL B 1 235 ? -15.609 47.312 4.805 1 97.88 235 VAL B O 1
ATOM 4972 N N . LYS B 1 236 ? -14.086 46.25 6.062 1 98.12 236 LYS B N 1
ATOM 4973 C CA . LYS B 1 236 ? -13.352 45.625 4.977 1 98.12 236 LYS B CA 1
ATOM 4974 C C . LYS B 1 236 ? -13.023 44.156 5.309 1 98.12 236 LYS B C 1
ATOM 4976 O O . LYS B 1 236 ? -12.875 43.812 6.48 1 98.12 236 LYS B O 1
ATOM 4981 N N . LEU B 1 237 ? -13.016 43.344 4.328 1 98.5 237 LEU B N 1
ATOM 4982 C CA . LEU B 1 237 ? -12.539 41.969 4.441 1 98.5 237 LEU B CA 1
ATOM 4983 C C . LEU B 1 237 ? -11.242 41.781 3.664 1 98.5 237 LEU B C 1
ATOM 4985 O O . LEU B 1 237 ? -11.188 42.062 2.461 1 98.5 237 LEU B O 1
ATOM 4989 N N . VAL B 1 238 ? -10.195 41.406 4.371 1 98.06 238 VAL B N 1
ATOM 4990 C CA . VAL B 1 238 ? -8.914 41.156 3.729 1 98.06 238 VAL B CA 1
ATOM 4991 C C . VAL B 1 238 ? -8.641 39.656 3.74 1 98.06 238 VAL B C 1
ATOM 4993 O O . VAL B 1 238 ? -8.562 39.031 4.809 1 98.06 238 VAL B O 1
ATOM 4996 N N . LEU B 1 239 ? -8.562 39.062 2.58 1 98 239 LEU B N 1
ATOM 4997 C CA . LEU B 1 239 ? -8.289 37.656 2.402 1 98 239 LEU B CA 1
ATOM 4998 C C . LEU B 1 239 ? -6.863 37.406 1.919 1 98 239 LEU B C 1
ATOM 5000 O O . LEU B 1 239 ? -6.555 37.656 0.747 1 98 239 LEU B O 1
ATOM 5004 N N . VAL B 1 240 ? -6.031 36.875 2.859 1 97.44 240 VAL B N 1
ATOM 5005 C CA . VAL B 1 240 ? -4.629 36.625 2.539 1 97.44 240 VAL B CA 1
ATOM 5006 C C . VAL B 1 240 ? -4.434 35.156 2.219 1 97.44 240 VAL B C 1
ATOM 5008 O O . VAL B 1 240 ? -4.594 34.281 3.092 1 97.44 240 VAL B O 1
ATOM 5011 N N . GLY B 1 241 ? -4.027 34.812 0.987 1 95.19 241 GLY B N 1
ATOM 5012 C CA . GLY B 1 241 ? -3.854 33.438 0.532 1 95.19 241 GLY B CA 1
ATOM 5013 C C . GLY B 1 241 ? -4.414 33.219 -0.857 1 95.19 241 GLY B C 1
ATOM 5014 O O . GLY B 1 241 ? -5.012 34.094 -1.455 1 95.19 241 GLY B O 1
ATOM 5015 N N . SER B 1 242 ? -4.207 31.984 -1.356 1 92.69 242 SER B N 1
ATOM 5016 C CA . SER B 1 242 ? -4.637 31.641 -2.711 1 92.69 242 SER B CA 1
ATOM 5017 C C . SER B 1 242 ? -5.82 30.688 -2.693 1 92.69 242 SER B C 1
ATOM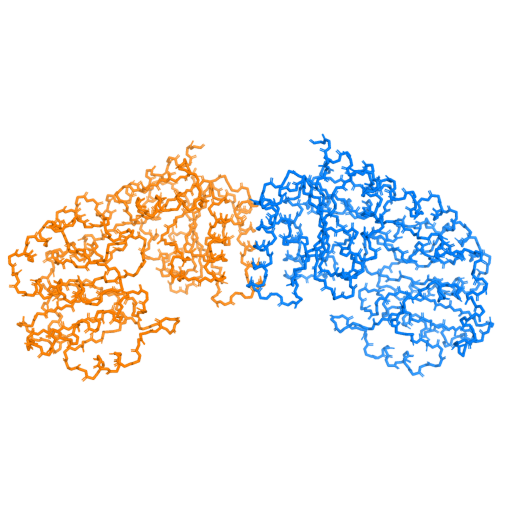 5019 O O . SER B 1 242 ? -6.008 29.938 -1.727 1 92.69 242 SER B O 1
ATOM 5021 N N . THR B 1 243 ? -6.512 30.734 -3.803 1 89.12 243 THR B N 1
ATOM 5022 C CA . THR B 1 243 ? -7.602 29.781 -3.98 1 89.12 243 THR B CA 1
ATOM 5023 C C . THR B 1 243 ? -7.055 28.391 -4.289 1 89.12 243 THR B C 1
ATOM 5025 O O . THR B 1 243 ? -5.895 28.234 -4.68 1 89.12 243 THR B O 1
ATOM 5028 N N . PHE B 1 244 ? -7.898 27.5 -4.039 1 85.69 244 PHE B N 1
ATOM 5029 C CA . PHE B 1 244 ? -7.543 26.109 -4.281 1 85.69 244 PHE B CA 1
ATOM 5030 C C . PHE B 1 244 ? -8.633 25.406 -5.086 1 85.69 244 PHE B C 1
ATOM 5032 O O . PHE B 1 244 ? -9.781 25.328 -4.648 1 85.69 244 PHE B O 1
ATOM 5039 N N . ASP B 1 245 ? -8.258 24.75 -6.133 1 83.62 245 ASP B N 1
ATOM 5040 C CA . ASP B 1 245 ? -9.219 24.172 -7.07 1 83.62 245 ASP B CA 1
ATOM 5041 C C . ASP B 1 245 ? -9.805 22.875 -6.523 1 83.62 245 ASP B C 1
ATOM 5043 O O . ASP B 1 245 ? -10.922 22.5 -6.883 1 83.62 245 ASP B O 1
ATOM 5047 N N . GLY B 1 246 ? -9.125 22.219 -5.672 1 80.19 246 GLY B N 1
ATOM 5048 C CA . GLY B 1 246 ? -9.578 20.938 -5.18 1 80.19 246 GLY B CA 1
ATOM 5049 C C . GLY B 1 246 ? -10.75 21.031 -4.223 1 80.19 246 GLY B C 1
ATOM 5050 O O . GLY B 1 246 ? -11.461 20.047 -3.992 1 80.19 246 GLY B O 1
ATOM 5051 N N . ASP B 1 247 ? -10.938 22.125 -3.676 1 85.69 247 ASP B N 1
ATOM 5052 C CA . ASP B 1 247 ? -12.055 22.469 -2.797 1 85.69 247 ASP B CA 1
ATOM 5053 C C . ASP B 1 247 ? -12.43 23.938 -2.926 1 85.69 247 ASP B C 1
ATOM 5055 O O . ASP B 1 247 ? -12.203 24.734 -2.004 1 85.69 247 ASP B O 1
ATOM 5059 N N . PRO B 1 248 ? -13.07 24.203 -3.961 1 88.38 248 PRO B N 1
ATOM 5060 C CA . PRO B 1 248 ? -13.266 25.609 -4.32 1 88.38 248 PRO B CA 1
ATOM 5061 C C . PRO B 1 248 ? -14.359 26.281 -3.494 1 88.38 248 PRO B C 1
ATOM 5063 O O . PRO B 1 248 ? -15.266 25.609 -2.994 1 88.38 248 PRO B O 1
ATOM 5066 N N . ILE B 1 249 ? -14.211 27.578 -3.438 1 93.38 249 ILE B N 1
ATOM 5067 C CA . ILE B 1 249 ? -15.258 28.438 -2.9 1 93.38 249 ILE B CA 1
ATOM 5068 C C . ILE B 1 249 ? -16.453 28.453 -3.852 1 93.38 249 ILE B C 1
ATOM 5070 O O . ILE B 1 249 ? -16.281 28.344 -5.066 1 93.38 249 ILE B O 1
ATOM 5074 N N . GLN B 1 250 ? -17.641 28.594 -3.246 1 95.69 250 GLN B N 1
ATOM 5075 C CA . GLN B 1 250 ? -18.828 28.719 -4.074 1 95.69 250 GLN B CA 1
ATOM 5076 C C . GLN B 1 250 ? -18.719 29.891 -5.051 1 95.69 250 GLN B C 1
ATOM 5078 O O . GLN B 1 250 ? -18.344 31 -4.66 1 95.69 250 GLN B O 1
ATOM 5083 N N . LYS B 1 251 ? -19.062 29.594 -6.293 1 95.5 251 LYS B N 1
ATOM 5084 C CA . LYS B 1 251 ? -18.859 30.547 -7.375 1 95.5 251 LYS B CA 1
ATOM 5085 C C . LYS B 1 251 ? -19.578 31.859 -7.105 1 95.5 251 LYS B C 1
ATOM 5087 O O . LYS B 1 251 ? -19.016 32.938 -7.316 1 95.5 251 LYS B O 1
ATOM 5092 N N . ASP B 1 252 ? -20.781 31.828 -6.676 1 96.94 252 ASP B N 1
ATOM 5093 C CA . ASP B 1 252 ? -21.578 33.031 -6.449 1 96.94 252 ASP B CA 1
ATOM 5094 C C . ASP B 1 252 ? -20.953 33.906 -5.371 1 96.94 252 ASP B C 1
ATOM 5096 O O . ASP B 1 252 ? -20.938 35.125 -5.504 1 96.94 252 ASP B O 1
ATOM 5100 N N . LEU B 1 253 ? -20.484 33.281 -4.348 1 97.31 253 LEU B N 1
ATOM 5101 C CA . LEU B 1 253 ? -19.844 34.031 -3.264 1 97.31 253 LEU B CA 1
ATOM 5102 C C . LEU B 1 253 ? -18.516 34.625 -3.723 1 97.31 253 LEU B C 1
ATOM 5104 O O . LEU B 1 253 ? -18.219 35.781 -3.398 1 97.31 253 LEU B O 1
ATOM 5108 N N . LEU B 1 254 ? -17.812 33.812 -4.402 1 96.44 254 LEU B N 1
ATOM 5109 C CA . LEU B 1 254 ? -16.531 34.281 -4.918 1 96.44 254 LEU B CA 1
ATOM 5110 C C . LEU B 1 254 ? -16.719 35.469 -5.867 1 96.44 254 LEU B C 1
ATOM 5112 O O . LEU B 1 254 ? -15.969 36.438 -5.809 1 96.44 254 LEU B O 1
ATOM 5116 N N . ASP B 1 255 ? -17.656 35.344 -6.766 1 96.88 255 ASP B N 1
ATOM 5117 C CA . ASP B 1 255 ? -17.938 36.406 -7.715 1 96.88 255 ASP B CA 1
ATOM 5118 C C . ASP B 1 255 ? -18.344 37.688 -6.988 1 96.88 255 ASP B C 1
ATOM 5120 O O . ASP B 1 255 ? -17.891 38.781 -7.348 1 96.88 255 ASP B O 1
ATOM 5124 N N . TRP B 1 256 ? -19.156 37.531 -6.074 1 97.75 256 TRP B N 1
ATOM 5125 C CA . TRP B 1 256 ? -19.547 38.719 -5.297 1 97.75 256 TRP B CA 1
ATOM 5126 C C . TRP B 1 256 ? -18.344 39.344 -4.637 1 97.75 256 TRP B C 1
ATOM 5128 O O . TRP B 1 256 ? -18.172 40.594 -4.699 1 97.75 256 TRP B O 1
ATOM 5138 N N . ALA B 1 257 ? -17.562 38.562 -3.943 1 97.94 257 ALA B N 1
ATOM 5139 C CA . ALA B 1 257 ? -16.391 39.062 -3.217 1 97.94 257 ALA B CA 1
ATOM 5140 C C . ALA B 1 257 ? -15.438 39.812 -4.152 1 97.94 257 ALA B C 1
ATOM 5142 O O . ALA B 1 257 ? -14.891 40.844 -3.801 1 97.94 257 ALA B O 1
ATOM 5143 N N . LYS B 1 258 ? -15.242 39.25 -5.285 1 96.69 258 LYS B N 1
ATOM 5144 C CA . LYS B 1 258 ? -14.32 39.844 -6.254 1 96.69 258 LYS B CA 1
ATOM 5145 C C . LYS B 1 258 ? -14.852 41.156 -6.797 1 96.69 258 LYS B C 1
ATOM 5147 O O . LYS B 1 258 ? -14.078 42.031 -7.188 1 96.69 258 LYS B O 1
ATOM 5152 N N . SER B 1 259 ? -16.125 41.281 -6.828 1 97.12 259 SER B N 1
ATOM 5153 C CA . SER B 1 259 ? -16.734 42.5 -7.387 1 97.12 259 SER B CA 1
ATOM 5154 C C . SER B 1 259 ? -16.906 43.562 -6.316 1 97.12 259 SER B C 1
ATOM 5156 O O . SER B 1 259 ? -17.156 44.75 -6.637 1 97.12 259 SER B O 1
ATOM 5158 N N . SER B 1 260 ? -16.75 43.188 -5.109 1 96.75 260 SER B N 1
ATOM 5159 C CA . SER B 1 260 ? -16.984 44.125 -4.012 1 96.75 260 SER B CA 1
ATOM 5160 C C . SER B 1 260 ? -15.75 45 -3.76 1 96.75 260 SER B C 1
ATOM 5162 O O . SER B 1 260 ? -14.625 44.5 -3.697 1 96.75 260 SER B O 1
ATOM 5164 N N . ASP B 1 261 ? -15.906 46.281 -3.551 1 95.12 261 ASP B N 1
ATOM 5165 C CA . ASP B 1 261 ? -14.805 47.188 -3.229 1 95.12 261 ASP B CA 1
ATOM 5166 C C . ASP B 1 261 ? -14.43 47.094 -1.753 1 95.12 261 ASP B C 1
ATOM 5168 O O . ASP B 1 261 ? -13.453 47.688 -1.313 1 95.12 261 ASP B O 1
ATOM 5172 N N . LYS B 1 262 ? -15.148 46.25 -1.011 1 97.31 262 LYS B N 1
ATOM 5173 C CA . LYS B 1 262 ? -14.891 46.094 0.419 1 97.31 262 LYS B CA 1
ATOM 5174 C C . LYS B 1 262 ? -14.109 44.812 0.71 1 97.31 262 LYS B C 1
ATOM 5176 O O . LYS B 1 262 ? -13.812 44.531 1.867 1 97.31 262 LYS B O 1
ATOM 5181 N N . VAL B 1 263 ? -13.844 44.062 -0.317 1 97.88 263 VAL B N 1
ATOM 5182 C CA . VAL B 1 263 ? -13.086 42.812 -0.155 1 97.88 263 VAL B CA 1
ATOM 5183 C C . VAL B 1 263 ? -11.75 42.938 -0.888 1 97.88 263 VAL B C 1
ATOM 5185 O O . VAL B 1 263 ? -11.711 43.281 -2.07 1 97.88 263 VAL B O 1
ATOM 5188 N N . LEU B 1 264 ? -10.688 42.656 -0.206 1 96.88 264 LEU B N 1
ATOM 5189 C CA . LEU B 1 264 ? -9.352 42.688 -0.792 1 96.88 264 LEU B CA 1
ATOM 5190 C C . LEU B 1 264 ? -8.758 41.281 -0.847 1 96.88 264 LEU B C 1
ATOM 5192 O O . LEU B 1 264 ? -8.617 40.625 0.185 1 96.88 264 LEU B O 1
ATOM 5196 N N . PHE B 1 265 ? -8.453 40.812 -2.027 1 96.38 265 PHE B N 1
ATOM 5197 C CA . PHE B 1 265 ? -7.695 39.594 -2.238 1 96.38 265 PHE B CA 1
ATOM 5198 C C . PHE B 1 265 ? -6.211 39.906 -2.43 1 96.38 265 PHE B C 1
ATOM 5200 O O . PHE B 1 265 ? -5.836 40.625 -3.359 1 96.38 265 PHE B O 1
ATOM 5207 N N . THR B 1 266 ? -5.383 39.312 -1.563 1 95.12 266 THR B N 1
ATOM 5208 C CA . THR B 1 266 ? -3.967 39.656 -1.673 1 95.12 266 THR B CA 1
ATOM 5209 C C . THR B 1 266 ? -3.209 38.531 -2.406 1 95.12 266 THR B C 1
ATOM 5211 O O . THR B 1 266 ? -2.07 38.75 -2.83 1 95.12 266 THR B O 1
ATOM 5214 N N . GLY B 1 267 ? -3.869 37.375 -2.568 1 94.19 267 GLY B N 1
ATOM 5215 C CA . GLY B 1 267 ? -3.117 36.219 -3.012 1 94.19 267 GLY B CA 1
ATOM 5216 C C . GLY B 1 267 ? -2.113 35.719 -1.984 1 94.19 267 GLY B C 1
ATOM 5217 O O . GLY B 1 267 ? -2.205 36.062 -0.805 1 94.19 267 GLY B O 1
ATOM 5218 N N . ARG B 1 268 ? -1.147 34.969 -2.469 1 90 268 ARG B N 1
ATOM 5219 C CA . ARG B 1 268 ? -0.114 34.438 -1.592 1 90 268 ARG B CA 1
ATOM 5220 C C . ARG B 1 268 ? 0.906 35.5 -1.221 1 90 268 ARG B C 1
ATOM 5222 O O . ARG B 1 268 ? 1.377 36.25 -2.084 1 90 268 ARG B O 1
ATOM 5229 N N . GLN B 1 269 ? 1.118 35.438 0.147 1 90.88 269 GLN B N 1
ATOM 5230 C CA . GLN B 1 269 ? 2.088 36.438 0.641 1 90.88 269 GLN B CA 1
ATOM 5231 C C . GLN B 1 269 ? 3.227 35.719 1.386 1 90.88 269 GLN B C 1
ATOM 5233 O O . GLN B 1 269 ? 3.004 34.75 2.111 1 90.88 269 GLN B O 1
ATOM 5238 N N . LYS B 1 270 ? 4.445 36.219 1.232 1 83.25 270 LYS B N 1
ATOM 5239 C CA . LYS B 1 270 ? 5.621 35.688 1.901 1 83.25 270 LYS B CA 1
ATOM 5240 C C . LYS B 1 270 ? 5.637 36.062 3.381 1 83.25 270 LYS B C 1
ATOM 5242 O O . LYS B 1 270 ? 6.004 35.25 4.227 1 83.25 270 LYS B O 1
ATOM 5247 N N . ASP B 1 271 ? 5.215 37.344 3.631 1 89.88 271 ASP B N 1
ATOM 5248 C CA . ASP B 1 271 ? 5.184 37.812 5.004 1 89.88 271 ASP B CA 1
ATOM 5249 C C . ASP B 1 271 ? 3.764 38.188 5.43 1 89.88 271 ASP B C 1
ATOM 5251 O O . ASP B 1 271 ? 3.24 39.219 5.043 1 89.88 271 ASP B O 1
ATOM 5255 N N . THR B 1 272 ? 3.238 37.375 6.32 1 94.44 272 THR B N 1
ATOM 5256 C CA . THR B 1 272 ? 1.852 37.562 6.727 1 94.44 272 THR B CA 1
ATOM 5257 C C . THR B 1 272 ? 1.767 38.531 7.914 1 94.44 272 THR B C 1
ATOM 5259 O O . THR B 1 272 ? 0.688 39.031 8.242 1 94.44 272 THR B O 1
ATOM 5262 N N . SER B 1 273 ? 2.955 38.812 8.578 1 95.19 273 SER B N 1
ATOM 5263 C CA . SER B 1 273 ? 2.943 39.688 9.742 1 95.19 273 SER B CA 1
ATOM 5264 C C . SER B 1 273 ? 2.475 41.094 9.383 1 95.19 273 SER B C 1
ATOM 5266 O O . SER B 1 273 ? 1.795 41.75 10.172 1 95.19 273 SER B O 1
ATOM 5268 N N . LEU B 1 274 ? 2.801 41.469 8.156 1 93.69 274 LEU B N 1
ATOM 5269 C CA . LEU B 1 274 ? 2.381 42.781 7.672 1 93.69 274 LEU B CA 1
ATOM 5270 C C . LEU B 1 274 ? 0.86 42.875 7.613 1 93.69 274 LEU B C 1
ATOM 5272 O O . LEU B 1 274 ? 0.281 43.875 8.039 1 93.69 274 LEU B O 1
ATOM 5276 N N . PHE B 1 275 ? 0.268 41.875 7.191 1 96.25 275 PHE B N 1
ATOM 5277 C CA . PHE B 1 275 ? -1.179 41.875 7.012 1 96.25 275 PHE B CA 1
ATOM 5278 C C . PHE B 1 275 ? -1.891 41.688 8.344 1 96.25 275 PHE B C 1
ATOM 5280 O O . PHE B 1 275 ? -2.826 42.406 8.664 1 96.25 275 PHE B O 1
ATOM 5287 N N . ILE B 1 276 ? -1.44 40.812 9.133 1 98 276 ILE B N 1
ATOM 5288 C CA . ILE B 1 276 ? -2.1 40.5 10.398 1 98 276 ILE B CA 1
ATOM 5289 C C . ILE B 1 276 ? -2.074 41.719 11.305 1 98 276 ILE B C 1
ATOM 5291 O O . ILE B 1 276 ? -3.041 42 12.023 1 98 276 ILE B O 1
ATOM 5295 N N . SER B 1 277 ? -0.998 42.5 11.195 1 96.88 277 SER B N 1
ATOM 5296 C CA . SER B 1 277 ? -0.847 43.688 12.008 1 96.88 277 SER B CA 1
ATOM 5297 C C . SER B 1 277 ? -1.942 44.688 11.703 1 96.88 277 SER B C 1
ATOM 5299 O O . SER B 1 277 ? -2.246 45.562 12.539 1 96.88 277 SER B O 1
ATOM 5301 N N . SER B 1 278 ? -2.51 44.625 10.562 1 95.81 278 SER B N 1
ATOM 5302 C CA . SER B 1 278 ? -3.48 45.625 10.125 1 95.81 278 SER B CA 1
ATOM 5303 C C . SER B 1 278 ? -4.906 45.188 10.453 1 95.81 278 SER B C 1
ATOM 5305 O O . SER B 1 278 ? -5.84 46 10.359 1 95.81 278 SER B O 1
ATOM 5307 N N . PHE B 1 279 ? -5.109 44 10.883 1 98.12 279 PHE B N 1
ATOM 5308 C CA . PHE B 1 279 ? -6.449 43.469 11.133 1 98.12 279 PHE B CA 1
ATOM 5309 C C . PHE B 1 279 ? -7.035 44.062 12.406 1 98.12 279 PHE B C 1
ATOM 5311 O O . PHE B 1 279 ? -6.312 44.312 13.367 1 98.12 279 PHE B O 1
ATOM 5318 N N . SER B 1 280 ? -8.352 44.344 12.328 1 98.19 280 SER B N 1
ATOM 5319 C CA . SER B 1 280 ? -9.078 44.625 13.562 1 98.19 280 SER B CA 1
ATOM 5320 C C . SER B 1 280 ? -9.477 43.344 14.281 1 98.19 280 SER B C 1
ATOM 5322 O O . SER B 1 280 ? -9.531 43.281 15.508 1 98.19 280 SER B O 1
ATOM 5324 N N . VAL B 1 281 ? -9.812 42.406 13.539 1 98.75 281 VAL B N 1
ATOM 5325 C CA . VAL B 1 281 ? -10.18 41.062 14.008 1 98.75 281 VAL B CA 1
ATOM 5326 C C . VAL B 1 281 ? -9.68 40 13.023 1 98.75 281 VAL B C 1
ATOM 5328 O O . VAL B 1 281 ? -9.781 40.188 11.812 1 98.75 281 VAL B O 1
ATOM 5331 N N . HIS B 1 282 ? -9.016 38.969 13.547 1 98.81 282 HIS B N 1
ATOM 5332 C CA . HIS B 1 282 ? -8.656 37.812 12.734 1 98.81 282 HIS B CA 1
ATOM 5333 C C . HIS B 1 282 ? -9.742 36.75 12.781 1 98.81 282 HIS B C 1
ATOM 5335 O O . HIS B 1 282 ? -10.117 36.312 13.859 1 98.81 282 HIS B O 1
ATOM 5341 N N . VAL B 1 283 ? -10.281 36.375 11.633 1 98.81 283 VAL B N 1
ATOM 5342 C CA . VAL B 1 283 ? -11.367 35.406 11.547 1 98.81 283 VAL B CA 1
ATOM 5343 C C . VAL B 1 283 ? -10.867 34.125 10.922 1 98.81 283 VAL B C 1
ATOM 5345 O O . VAL B 1 283 ? -10.367 34.094 9.797 1 98.81 283 VAL B O 1
ATOM 5348 N N . HIS B 1 284 ? -11.008 33 11.656 1 98.31 284 HIS B N 1
ATOM 5349 C CA . HIS B 1 284 ? -10.484 31.703 11.297 1 98.31 284 HIS B CA 1
ATOM 5350 C C . HIS B 1 284 ? -11.562 30.625 11.414 1 98.31 284 HIS B C 1
ATOM 5352 O O . HIS B 1 284 ? -11.531 29.797 12.328 1 98.31 284 HIS B O 1
ATOM 5358 N N . PRO B 1 285 ? -12.469 30.5 10.461 1 97.94 285 PRO B N 1
ATOM 5359 C CA . PRO B 1 285 ? -13.641 29.641 10.578 1 97.94 285 PRO B CA 1
ATOM 5360 C C . PRO B 1 285 ? -13.414 28.25 10 1 97.94 285 PRO B C 1
ATOM 5362 O O . PRO B 1 285 ? -14.305 27.688 9.359 1 97.94 285 PRO B O 1
ATOM 5365 N N . SER B 1 286 ? -12.328 27.625 10.211 1 96.12 286 SER B N 1
ATOM 5366 C CA . SER B 1 286 ? -11.914 26.359 9.609 1 96.12 286 SER B CA 1
ATOM 5367 C C . SER B 1 286 ? -12.766 25.203 10.125 1 96.12 286 SER B C 1
ATOM 5369 O O . SER B 1 286 ? -13.25 25.234 11.258 1 96.12 286 SER B O 1
ATOM 5371 N N . TYR B 1 287 ? -12.922 24.156 9.211 1 93.75 287 TYR B N 1
ATOM 5372 C CA . TYR B 1 287 ? -13.68 22.953 9.555 1 93.75 287 TYR B CA 1
ATOM 5373 C C . TYR B 1 287 ? -12.805 21.953 10.305 1 93.75 287 TYR B C 1
ATOM 5375 O O . TYR B 1 287 ? -13.312 21.141 11.07 1 93.75 287 TYR B O 1
ATOM 5383 N N . ARG B 1 288 ? -11.547 21.969 10.031 1 92.25 288 ARG B N 1
ATOM 5384 C CA . ARG B 1 288 ? -10.594 21 10.57 1 92.25 288 ARG B CA 1
ATOM 5385 C C . ARG B 1 288 ? -9.18 21.578 10.578 1 92.25 288 ARG B C 1
ATOM 5387 O O . ARG B 1 288 ? -8.773 22.25 9.633 1 92.25 288 ARG B O 1
ATOM 5394 N N . GLU B 1 289 ? -8.523 21.328 11.719 1 93.25 289 GLU B N 1
ATOM 5395 C CA . GLU B 1 289 ? -7.148 21.781 11.891 1 93.25 289 GLU B CA 1
A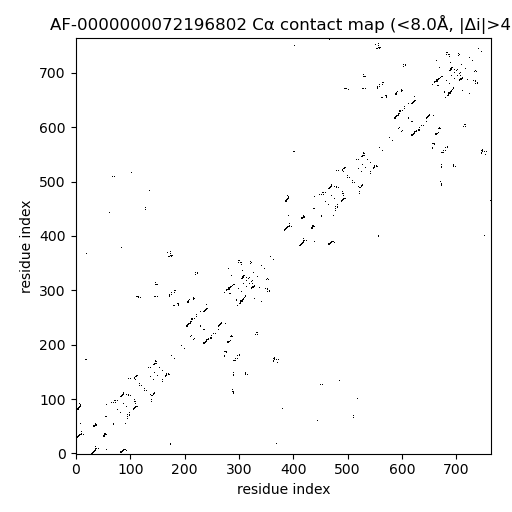TOM 5396 C C . GLU B 1 289 ? -6.367 20.828 12.805 1 93.25 289 GLU B C 1
ATOM 5398 O O . GLU B 1 289 ? -6.957 19.984 13.477 1 93.25 289 GLU B O 1
ATOM 5403 N N . GLY B 1 290 ? -5.09 21 12.727 1 93.19 290 GLY B N 1
ATOM 5404 C CA . GLY B 1 290 ? -4.262 20.422 13.773 1 93.19 290 GLY B CA 1
ATOM 5405 C C . GLY B 1 290 ? -4.223 21.266 15.031 1 93.19 290 GLY B C 1
ATOM 5406 O O . GLY B 1 290 ? -4.703 20.844 16.078 1 93.19 290 GLY B O 1
ATOM 5407 N N . PHE B 1 291 ? -3.752 22.406 14.891 1 93.38 291 PHE B N 1
ATOM 5408 C CA . PHE B 1 291 ? -3.674 23.359 15.992 1 93.38 291 PHE B CA 1
ATOM 5409 C C . PHE B 1 291 ? -3.914 24.781 15.5 1 93.38 291 PHE B C 1
ATOM 5411 O O . PHE B 1 291 ? -4.664 25.531 16.125 1 93.38 291 PHE B O 1
ATOM 5418 N N . SER B 1 292 ? -3.328 25.203 14.352 1 92.19 292 SER B N 1
ATOM 5419 C CA . SER B 1 292 ? -3.492 26.469 13.656 1 92.19 292 SER B CA 1
ATOM 5420 C C . SER B 1 292 ? -2.51 27.516 14.18 1 92.19 292 SER B C 1
ATOM 5422 O O . SER B 1 292 ? -2.855 28.328 15.039 1 92.19 292 SER B O 1
ATOM 5424 N N . MET B 1 293 ? -1.521 27.672 13.523 1 92.56 293 MET B N 1
ATOM 5425 C CA . MET B 1 293 ? -0.462 28.594 13.922 1 92.56 293 MET B CA 1
ATOM 5426 C C . MET B 1 293 ? -0.877 30.031 13.672 1 92.56 293 MET B C 1
ATOM 5428 O O . MET B 1 293 ? -0.438 30.938 14.383 1 92.56 293 MET B O 1
ATOM 5432 N N . VAL B 1 294 ? -1.734 30.219 12.75 1 95.62 294 VAL B N 1
ATOM 5433 C CA . VAL B 1 294 ? -2.139 31.562 12.352 1 95.62 294 VAL B CA 1
ATOM 5434 C C . VAL B 1 294 ? -2.865 32.25 13.516 1 95.62 294 VAL B C 1
ATOM 5436 O O . VAL B 1 294 ? -2.771 33.469 13.688 1 95.62 294 VAL B O 1
ATOM 5439 N N . LEU B 1 295 ? -3.541 31.469 14.273 1 97.56 295 LEU B N 1
ATOM 5440 C CA . LEU B 1 295 ? -4.199 32.031 15.461 1 97.56 295 LEU B CA 1
ATOM 5441 C C . LEU B 1 295 ? -3.172 32.531 16.453 1 97.56 295 LEU B C 1
ATOM 5443 O O . LEU B 1 295 ? -3.348 33.625 17.016 1 97.56 295 LEU B O 1
ATOM 5447 N N . GLN B 1 296 ? -2.141 31.781 16.625 1 97.12 296 GLN B N 1
ATOM 5448 C CA . GLN B 1 296 ? -1.068 32.188 17.516 1 97.12 296 GLN B CA 1
ATOM 5449 C C . GLN B 1 296 ? -0.368 33.438 17.016 1 97.12 296 GLN B C 1
ATOM 5451 O O . GLN B 1 296 ? -0.002 34.312 17.797 1 97.12 296 GLN B O 1
ATOM 5456 N N . GLU B 1 297 ? -0.209 33.531 15.75 1 97.31 297 GLU B N 1
ATOM 5457 C CA . GLU B 1 297 ? 0.402 34.688 15.117 1 97.31 297 GLU B CA 1
ATOM 5458 C C . GLU B 1 297 ? -0.427 35.938 15.367 1 97.31 297 GLU B C 1
ATOM 5460 O O . GLU B 1 297 ? 0.118 37 15.703 1 97.31 297 GLU B O 1
ATOM 5465 N N . ALA B 1 298 ? -1.685 35.844 15.227 1 98.25 298 ALA B N 1
ATOM 5466 C CA . ALA B 1 298 ? -2.582 36.938 15.5 1 98.25 298 ALA B CA 1
ATOM 5467 C C . ALA B 1 298 ? -2.521 37.344 16.969 1 98.25 298 ALA B C 1
ATOM 5469 O O . ALA B 1 298 ? -2.463 38.531 17.281 1 98.25 298 ALA B O 1
ATOM 5470 N N . MET B 1 299 ? -2.521 36.375 17.812 1 98.31 299 MET B N 1
ATOM 5471 C CA . MET B 1 299 ? -2.451 36.625 19.25 1 98.31 299 MET B CA 1
ATOM 5472 C C . MET B 1 299 ? -1.146 37.312 19.609 1 98.31 299 MET B C 1
ATOM 5474 O O . MET B 1 299 ? -1.131 38.219 20.469 1 98.31 299 MET B O 1
ATOM 5478 N N . ALA B 1 300 ? -0.082 36.938 18.938 1 98.06 300 ALA B N 1
ATOM 5479 C CA . ALA B 1 300 ? 1.232 37.531 19.203 1 98.06 300 ALA B CA 1
ATOM 5480 C C . ALA B 1 300 ? 1.239 39 18.875 1 98.06 300 ALA B C 1
ATOM 5482 O O . ALA B 1 300 ? 2.061 39.75 19.406 1 98.06 300 ALA B O 1
ATOM 5483 N N . LEU B 1 301 ? 0.353 39.469 18.047 1 98.25 301 LEU B N 1
ATOM 5484 C CA . LEU B 1 301 ? 0.283 40.844 17.609 1 98.25 301 LEU B CA 1
ATOM 5485 C C . LEU B 1 301 ? -0.903 41.562 18.25 1 98.25 301 LEU B C 1
ATOM 5487 O O . LEU B 1 301 ? -1.298 42.656 17.812 1 98.25 301 LEU B O 1
ATOM 5491 N N . LYS B 1 302 ? -1.539 40.938 19.203 1 98.31 302 LYS B N 1
ATOM 5492 C CA . LYS B 1 302 ? -2.662 41.469 19.969 1 98.31 302 LYS B CA 1
ATOM 5493 C C . LYS B 1 302 ? -3.857 41.75 19.062 1 98.31 302 LYS B C 1
ATOM 5495 O O . LYS B 1 302 ? -4.48 42.812 19.156 1 98.31 302 LYS B O 1
ATOM 5500 N N . ILE B 1 303 ? -4.07 40.875 18.203 1 98.5 303 ILE B N 1
ATOM 5501 C CA . ILE B 1 303 ? -5.27 40.906 17.375 1 98.5 303 ILE B CA 1
ATOM 5502 C C . ILE B 1 303 ? -6.312 39.938 17.922 1 98.5 303 ILE B C 1
ATOM 5504 O O . ILE B 1 303 ? -6.031 38.75 18.078 1 98.5 303 ILE B O 1
ATOM 5508 N N . PRO B 1 304 ? -7.523 40.438 18.297 1 98.56 304 PRO B N 1
ATOM 5509 C CA . PRO B 1 304 ? -8.547 39.469 18.734 1 98.56 304 PRO B CA 1
ATOM 5510 C C . PRO B 1 304 ? -8.93 38.469 17.641 1 98.56 304 PRO B C 1
ATOM 5512 O O . PRO B 1 304 ? -8.914 38.812 16.453 1 98.56 304 PRO B O 1
ATOM 5515 N N . VAL B 1 305 ? -9.328 37.219 18.078 1 98.75 305 VAL B N 1
ATOM 5516 C CA . VAL B 1 305 ? -9.523 36.156 17.094 1 98.75 305 VAL B CA 1
ATOM 5517 C C . VAL B 1 305 ? -10.914 35.562 17.266 1 98.75 305 VAL B C 1
ATOM 5519 O O . VAL B 1 305 ? -11.438 35.469 18.391 1 98.75 305 VAL B O 1
ATOM 5522 N N . ILE B 1 306 ? -11.531 35.219 16.188 1 98.81 306 ILE B N 1
ATOM 5523 C CA . ILE B 1 306 ? -12.703 34.375 16.109 1 98.81 306 ILE B CA 1
ATOM 5524 C C . ILE B 1 306 ? -12.336 33.062 15.414 1 98.81 306 ILE B C 1
ATOM 5526 O O . ILE B 1 306 ? -11.766 33.062 14.312 1 98.81 306 ILE B O 1
ATOM 5530 N N . THR B 1 307 ? -12.562 31.969 16.031 1 98.5 307 THR B N 1
ATOM 5531 C CA . THR B 1 307 ? -12.281 30.688 15.414 1 98.5 307 THR B CA 1
ATOM 5532 C C . THR B 1 307 ? -13.391 29.672 15.727 1 98.5 307 THR B C 1
ATOM 5534 O O . THR B 1 307 ? -14.398 30.031 16.344 1 98.5 307 THR B O 1
ATOM 5537 N N . THR B 1 308 ? -13.297 28.484 15.156 1 97.81 308 THR B N 1
ATOM 5538 C CA . THR B 1 308 ? -14.344 27.484 15.305 1 97.81 308 THR B CA 1
ATOM 5539 C C . THR B 1 308 ? -14.055 26.562 16.484 1 97.81 308 THR B C 1
ATOM 5541 O O . THR B 1 308 ? -12.891 26.328 16.828 1 97.81 308 THR B O 1
ATOM 5544 N N . ASP B 1 309 ? -15.102 26.031 17.062 1 97.31 309 ASP B N 1
ATOM 5545 C CA . ASP B 1 309 ? -15 25.094 18.172 1 97.31 309 ASP B CA 1
ATOM 5546 C C . ASP B 1 309 ? -14.695 23.688 17.672 1 97.31 309 ASP B C 1
ATOM 5548 O O . ASP B 1 309 ? -15.531 22.781 17.797 1 97.31 309 ASP B O 1
ATOM 5552 N N . ILE B 1 310 ? -13.547 23.484 17.188 1 95.44 310 ILE B N 1
ATOM 5553 C CA . ILE B 1 310 ? -13.055 22.203 16.672 1 95.44 310 ILE B CA 1
ATOM 5554 C C . ILE B 1 310 ? -11.719 21.859 17.328 1 95.44 310 ILE B C 1
ATOM 5556 O O . ILE B 1 310 ? -11.086 22.719 17.953 1 95.44 310 ILE B O 1
ATOM 5560 N N . PRO B 1 311 ? -11.305 20.625 17.266 1 95.44 311 PRO B N 1
ATOM 5561 C CA . PRO B 1 311 ? -9.992 20.266 17.797 1 95.44 311 PRO B CA 1
ATOM 5562 C C . PRO B 1 311 ? -8.867 21.109 17.219 1 95.44 311 PRO B C 1
ATOM 5564 O O . PRO B 1 311 ? -8.812 21.328 16 1 95.44 311 PRO B O 1
ATOM 5567 N N . GLY B 1 312 ? -7.996 21.562 18.094 1 95.94 312 GLY B N 1
ATOM 5568 C CA . GLY B 1 312 ? -6.898 22.406 17.656 1 95.94 312 GLY B CA 1
ATOM 5569 C C . GLY B 1 312 ? -7.148 23.891 17.922 1 95.94 312 GLY B C 1
ATOM 5570 O O . GLY B 1 312 ? -6.762 24.406 18.969 1 95.94 312 GLY B O 1
ATOM 5571 N N . PRO B 1 313 ? -7.953 24.469 17.062 1 96.44 313 PRO B N 1
ATOM 5572 C CA . PRO B 1 313 ? -8.234 25.891 17.219 1 96.44 313 PRO B CA 1
ATOM 5573 C C . PRO B 1 313 ? -8.906 26.234 18.547 1 96.44 313 PRO B C 1
ATOM 5575 O O . PRO B 1 313 ? -8.586 27.25 19.156 1 96.44 313 PRO B O 1
ATOM 5578 N N . SER B 1 314 ? -9.766 25.406 19.016 1 97 314 SER B N 1
ATOM 5579 C CA . SER B 1 314 ? -10.484 25.656 20.25 1 97 314 SER B CA 1
ATOM 5580 C C . SER B 1 314 ? -9.562 25.5 21.469 1 97 314 SER B C 1
ATOM 5582 O O . SER B 1 314 ? -9.938 25.875 22.578 1 97 314 SER B O 1
ATOM 5584 N N . GLU B 1 315 ? -8.391 24.984 21.203 1 97.12 315 GLU B N 1
ATOM 5585 C CA . GLU B 1 315 ? -7.422 24.812 22.281 1 97.12 315 GLU B CA 1
ATOM 5586 C C . GLU B 1 315 ? -6.379 25.922 22.281 1 97.12 315 GLU B C 1
ATOM 5588 O O . GLU B 1 315 ? -5.625 26.078 23.234 1 97.12 315 GLU B O 1
ATOM 5593 N N . VAL B 1 316 ? -6.348 26.672 21.234 1 97.06 316 VAL B N 1
ATOM 5594 C CA . VAL B 1 316 ? -5.465 27.828 21.141 1 97.06 316 VAL B CA 1
ATOM 5595 C C . VAL B 1 316 ? -6.027 28.969 21.984 1 97.06 316 VAL B C 1
ATOM 5597 O O . VAL B 1 316 ? -5.277 29.703 22.625 1 97.06 316 VAL B O 1
ATOM 5600 N N . VAL B 1 317 ? -7.324 29.078 22.047 1 96.19 317 VAL B N 1
ATOM 5601 C CA . VAL B 1 317 ? -7.965 30.172 22.75 1 96.19 317 VAL B CA 1
ATOM 5602 C C . VAL B 1 317 ? -8.734 29.641 23.953 1 96.19 317 VAL B C 1
ATOM 5604 O O . VAL B 1 317 ? -9.016 28.438 24.047 1 96.19 317 VAL B O 1
ATOM 5607 N N . VAL B 1 318 ? -8.93 30.484 24.906 1 96.56 318 VAL B N 1
ATOM 5608 C CA . VAL B 1 318 ? -9.898 30.25 25.969 1 96.56 318 VAL B CA 1
ATOM 5609 C C . VAL B 1 318 ? -11.195 31 25.656 1 96.56 318 VAL B C 1
ATOM 5611 O O . VAL B 1 318 ? -11.195 32.219 25.5 1 96.56 318 VAL B O 1
ATOM 5614 N N . LYS B 1 319 ? -12.25 30.219 25.578 1 96.94 319 LYS B N 1
ATOM 5615 C CA . LYS B 1 319 ? -13.531 30.75 25.141 1 96.94 319 LYS B CA 1
ATOM 5616 C C . LYS B 1 319 ? -13.906 32.031 25.922 1 96.94 319 LYS B C 1
ATOM 5618 O O . LYS B 1 319 ? -13.945 32 27.156 1 96.94 319 LYS B O 1
ATOM 5623 N N . ASP B 1 320 ? -14.125 33.094 25.234 1 96.62 320 ASP B N 1
ATOM 5624 C CA . ASP B 1 320 ? -14.625 34.375 25.719 1 96.62 320 ASP B CA 1
ATOM 5625 C C . ASP B 1 320 ? -13.586 35.062 26.625 1 96.62 320 ASP B C 1
ATOM 5627 O O . ASP B 1 320 ? -13.898 36.031 27.312 1 96.62 320 ASP B O 1
ATOM 5631 N N . ILE B 1 321 ? -12.477 34.531 26.656 1 97.62 321 ILE B N 1
ATOM 5632 C CA . ILE B 1 321 ? -11.406 35.094 27.453 1 97.62 321 ILE B CA 1
ATOM 5633 C C . ILE B 1 321 ? -10.273 35.562 26.531 1 97.62 321 ILE B C 1
ATOM 5635 O O . ILE B 1 321 ? -9.82 36.719 26.641 1 97.62 321 ILE B O 1
ATOM 5639 N N . SER B 1 322 ? -9.852 34.719 25.609 1 98.25 322 SER B N 1
ATOM 5640 C CA . SER B 1 322 ? -8.758 35.062 24.719 1 98.25 322 SER B CA 1
ATOM 5641 C C . SER B 1 322 ? -9.172 34.969 23.266 1 98.25 322 SER B C 1
ATOM 5643 O O . SER B 1 322 ? -8.352 35.156 22.359 1 98.25 322 SER B O 1
ATOM 5645 N N . GLY B 1 323 ? -10.398 34.625 23.016 1 98 323 GLY B N 1
ATOM 5646 C CA . GLY B 1 323 ? -10.969 34.562 21.672 1 98 323 GLY B CA 1
ATOM 5647 C C . GLY B 1 323 ? -12.414 34.094 21.688 1 98 323 GLY B C 1
ATOM 5648 O O . GLY B 1 323 ? -12.93 33.656 22.719 1 98 323 GLY B O 1
ATOM 5649 N N . LEU B 1 324 ? -13.039 34.25 20.578 1 98.62 324 LEU B N 1
ATOM 5650 C CA . LEU B 1 324 ? -14.414 33.781 20.438 1 98.62 324 LEU B CA 1
ATOM 5651 C C . LEU B 1 324 ? -14.461 32.469 19.641 1 98.62 324 LEU B C 1
ATOM 5653 O O . LEU B 1 324 ? -13.703 32.281 18.688 1 98.62 324 LEU B O 1
ATOM 5657 N N . LEU B 1 325 ? -15.375 31.594 20.109 1 98.44 325 LEU B N 1
ATOM 5658 C CA . LEU B 1 325 ? -15.594 30.328 19.422 1 98.44 325 LEU B CA 1
ATOM 5659 C C . LEU B 1 325 ? -16.969 30.281 18.781 1 98.44 325 LEU B C 1
ATOM 5661 O O . LEU B 1 325 ? -17.953 30.734 19.375 1 98.44 325 LEU B O 1
ATOM 5665 N N . VAL B 1 326 ? -17.047 29.844 17.547 1 98.44 326 VAL B N 1
ATOM 5666 C CA . VAL B 1 326 ? -18.312 29.641 16.844 1 98.44 326 VAL B CA 1
ATOM 5667 C C . VAL B 1 326 ? -18.375 28.203 16.312 1 98.44 326 VAL B C 1
ATOM 5669 O O . VAL B 1 326 ? -17.359 27.5 16.266 1 98.44 326 VAL B O 1
ATOM 5672 N N . ALA B 1 327 ? -19.578 27.734 16.016 1 97.88 327 ALA B N 1
ATOM 5673 C CA . ALA B 1 327 ? -19.719 26.406 15.414 1 97.88 327 ALA B CA 1
ATOM 5674 C C . ALA B 1 327 ? -19.156 26.375 14 1 97.88 327 ALA B C 1
ATOM 5676 O O . ALA B 1 327 ? -19.297 27.359 13.25 1 97.88 327 ALA B O 1
ATOM 5677 N N . PRO B 1 328 ? -18.516 25.25 13.625 1 96.25 328 PRO B N 1
ATOM 5678 C CA . PRO B 1 328 ? -18.078 25.156 12.227 1 96.25 328 PRO B CA 1
ATOM 5679 C C . PRO B 1 328 ? -19.25 25.125 11.25 1 96.25 328 PRO B C 1
ATOM 5681 O O . PRO B 1 328 ? -20.344 24.641 11.594 1 96.25 328 PRO B O 1
ATOM 5684 N N . ARG B 1 329 ? -19.062 25.609 10.039 1 94.56 329 ARG B N 1
ATOM 5685 C CA . ARG B 1 329 ? -20.047 25.594 8.961 1 94.56 329 ARG B CA 1
ATOM 5686 C C . ARG B 1 329 ? -21.281 26.391 9.336 1 94.56 329 ARG B C 1
ATOM 5688 O O . ARG B 1 329 ? -22.406 26 8.992 1 94.56 329 ARG B O 1
ATOM 5695 N N . ASP B 1 330 ? -21.062 27.406 10.164 1 97.81 330 ASP B N 1
ATOM 5696 C CA . ASP B 1 330 ? -22.203 28.203 10.625 1 97.81 330 ASP B CA 1
ATOM 5697 C C . ASP B 1 330 ? -21.984 29.688 10.328 1 97.81 330 ASP B C 1
ATOM 5699 O O . ASP B 1 330 ? -21.453 30.422 11.172 1 97.81 330 ASP B O 1
ATOM 5703 N N . SER B 1 331 ? -22.516 30.094 9.195 1 98.06 331 SER B N 1
ATOM 5704 C CA . SER B 1 331 ? -22.344 31.469 8.758 1 98.06 331 SER B CA 1
ATOM 5705 C C . SER B 1 331 ? -23.047 32.438 9.695 1 98.06 331 SER B C 1
ATOM 5707 O O . SER B 1 331 ? -22.562 33.562 9.93 1 98.06 331 SER B O 1
ATOM 5709 N N . ALA B 1 332 ? -24.141 32.031 10.234 1 98.31 332 ALA B N 1
ATOM 5710 C CA . ALA B 1 332 ? -24.922 32.906 11.109 1 98.31 332 ALA B CA 1
ATOM 5711 C C . ALA B 1 332 ? -24.188 33.188 12.414 1 98.31 332 ALA B C 1
ATOM 5713 O O . ALA B 1 332 ? -24.109 34.312 12.859 1 98.31 332 ALA B O 1
ATOM 5714 N N . GLN B 1 333 ? -23.656 32.125 13 1 98.62 333 GLN B N 1
ATOM 5715 C CA . GLN B 1 333 ? -22.906 32.312 14.234 1 98.62 333 GLN B CA 1
ATOM 5716 C C . GLN B 1 333 ? -21.625 33.094 13.984 1 98.62 333 GLN B C 1
ATOM 5718 O O . GLN B 1 333 ? -21.219 33.906 14.828 1 98.62 333 GLN B O 1
ATOM 5723 N N . LEU B 1 334 ? -21.062 32.844 12.859 1 98.81 334 LEU B N 1
ATOM 5724 C CA . LEU B 1 334 ? -19.875 33.594 12.5 1 98.81 334 LEU B CA 1
ATOM 5725 C C . LEU B 1 334 ? -20.172 35.062 12.352 1 98.81 334 LEU B C 1
ATOM 5727 O O . LEU B 1 334 ? -19.438 35.906 12.875 1 98.81 334 LEU B O 1
ATOM 5731 N N . ARG B 1 335 ? -21.25 35.344 11.656 1 98.69 335 ARG B N 1
ATOM 5732 C CA . ARG B 1 335 ? -21.672 36.719 11.461 1 98.69 335 ARG B CA 1
ATOM 5733 C C . ARG B 1 335 ? -21.922 37.406 12.797 1 98.69 335 ARG B C 1
ATOM 5735 O O . ARG B 1 335 ? -21.5 38.562 13.016 1 98.69 335 ARG B O 1
ATOM 5742 N N . ALA B 1 336 ? -22.609 36.75 13.641 1 98.75 336 ALA B N 1
ATOM 5743 C CA . ALA B 1 336 ? -22.922 37.312 14.945 1 98.75 336 ALA B CA 1
ATOM 5744 C C . ALA B 1 336 ? -21.656 37.656 15.734 1 98.75 336 ALA B C 1
ATOM 5746 O O . ALA B 1 336 ? -21.578 38.688 16.375 1 98.75 336 ALA B O 1
ATOM 5747 N N . ALA B 1 337 ? -20.719 36.75 15.742 1 98.81 337 ALA B N 1
ATOM 5748 C CA . ALA B 1 337 ? -19.453 36.969 16.438 1 98.81 337 ALA B CA 1
ATOM 5749 C C . ALA B 1 337 ? -18.688 38.125 15.836 1 98.81 337 ALA B C 1
ATOM 5751 O O . ALA B 1 337 ? -18.125 38.969 16.562 1 98.81 337 ALA B O 1
ATOM 5752 N N . MET B 1 338 ? -18.656 38.219 14.508 1 98.88 338 MET B N 1
ATOM 5753 C CA . MET B 1 338 ? -18 39.312 13.812 1 98.88 338 MET B CA 1
ATOM 5754 C C . MET B 1 338 ? -18.625 40.656 14.172 1 98.88 338 MET B C 1
ATOM 5756 O O . MET B 1 338 ? -17.922 41.625 14.484 1 98.88 338 MET B O 1
ATOM 5760 N N . VAL B 1 339 ? -19.906 40.719 14.188 1 98.81 339 VAL B N 1
ATOM 5761 C CA . VAL B 1 339 ? -20.625 41.938 14.508 1 98.81 339 VAL B CA 1
ATOM 5762 C C . VAL B 1 339 ? -20.375 42.312 15.969 1 98.81 339 VAL B C 1
ATOM 5764 O O . VAL B 1 339 ? -20.188 43.5 16.281 1 98.81 339 VAL B O 1
ATOM 5767 N N . THR B 1 340 ? -20.422 41.312 16.812 1 98.56 340 THR B N 1
ATOM 5768 C CA . THR B 1 340 ? -20.156 41.562 18.234 1 98.56 340 THR B CA 1
ATOM 5769 C C . THR B 1 340 ? -18.812 42.25 18.422 1 98.56 340 THR B C 1
ATOM 5771 O O . THR B 1 340 ? -18.734 43.281 19.125 1 98.56 340 THR B O 1
ATOM 5774 N N . LEU B 1 341 ? -17.797 41.781 17.797 1 98.62 341 LEU B N 1
ATOM 5775 C CA . LEU B 1 341 ? -16.469 42.375 17.984 1 98.62 341 LEU B CA 1
ATOM 5776 C C . LEU B 1 341 ? -16.359 43.719 17.25 1 98.62 341 LEU B C 1
ATOM 5778 O O . LEU B 1 341 ? -15.625 44.625 17.688 1 98.62 341 LEU B O 1
ATOM 5782 N N . TYR B 1 342 ? -17.078 43.844 16.156 1 98.44 342 TYR B N 1
ATOM 5783 C CA . TYR B 1 342 ? -17.125 45.125 15.469 1 98.44 342 TYR B CA 1
ATOM 5784 C C . TYR B 1 342 ? -17.703 46.219 16.375 1 98.44 342 TYR B C 1
ATOM 5786 O O . TYR B 1 342 ? -17.172 47.312 16.406 1 98.44 342 TYR B O 1
ATOM 5794 N N . LEU B 1 343 ? -18.672 45.875 17.156 1 98.19 343 LEU B N 1
ATOM 5795 C CA . LEU B 1 343 ? -19.422 46.875 17.922 1 98.19 343 LEU B CA 1
ATOM 5796 C C . LEU B 1 343 ? -18.797 47.062 19.297 1 98.19 343 LEU B C 1
ATOM 5798 O O . LEU B 1 343 ? -19 48.125 19.922 1 98.19 343 LEU B O 1
ATOM 5802 N N . ASP B 1 344 ? -18.062 46.125 19.75 1 98.25 344 ASP B N 1
ATOM 5803 C CA . ASP B 1 344 ? -17.594 46.156 21.141 1 98.25 344 ASP B CA 1
ATOM 5804 C C . ASP B 1 344 ? -16.078 46.312 21.219 1 98.25 344 ASP B C 1
ATOM 5806 O O . ASP B 1 344 ? -15.352 45.344 21.375 1 98.25 344 ASP B O 1
ATOM 5810 N N . SER B 1 345 ? -15.602 47.531 21.297 1 97.5 345 SER B N 1
ATOM 5811 C CA . SER B 1 345 ? -14.172 47.812 21.328 1 97.5 345 SER B CA 1
ATOM 5812 C C . SER B 1 345 ? -13.531 47.344 22.625 1 97.5 345 SER B C 1
ATOM 5814 O O . SER B 1 345 ? -12.367 46.938 22.641 1 97.5 345 SER B O 1
ATOM 5816 N N . GLU B 1 346 ? -14.281 47.375 23.641 1 97.94 346 GLU B N 1
ATOM 5817 C CA . GLU B 1 346 ? -13.758 46.906 24.922 1 97.94 346 GLU B CA 1
ATOM 5818 C C . GLU B 1 346 ? -13.492 45.406 24.906 1 97.94 346 GLU B C 1
ATOM 5820 O O . GLU B 1 346 ? -12.461 44.938 25.375 1 97.94 346 GLU B O 1
ATOM 5825 N N . MET B 1 347 ? -14.43 44.688 24.359 1 98 347 MET B N 1
ATOM 5826 C CA . MET B 1 347 ? -14.242 43.25 24.25 1 98 347 MET B CA 1
ATOM 5827 C C . MET B 1 347 ? -13.031 42.906 23.391 1 98 347 MET B C 1
ATOM 5829 O O . MET B 1 347 ? -12.266 42 23.703 1 98 347 MET B O 1
ATOM 5833 N N . ARG B 1 348 ? -12.82 43.656 22.328 1 98.25 348 ARG B N 1
ATOM 5834 C CA . ARG B 1 348 ? -11.656 43.438 21.469 1 98.25 348 ARG B CA 1
ATOM 5835 C C . ARG B 1 348 ? -10.359 43.594 22.266 1 98.25 348 ARG B C 1
ATOM 5837 O O . ARG B 1 348 ? -9.438 42.781 22.141 1 98.25 348 ARG B O 1
ATOM 5844 N N . SER B 1 349 ? -10.352 44.656 23.016 1 97.94 349 SER B N 1
ATOM 5845 C CA . SER B 1 349 ? -9.156 44.938 23.797 1 97.94 349 SER B CA 1
ATOM 5846 C C . SER B 1 349 ? -8.859 43.844 24.812 1 97.94 349 SER B C 1
ATOM 5848 O O . SER B 1 349 ? -7.715 43.438 24.953 1 97.94 349 SER B O 1
ATOM 5850 N N . VAL B 1 350 ? -9.875 43.344 25.453 1 98.12 350 VAL B N 1
ATOM 5851 C CA . VAL B 1 350 ? -9.719 42.344 26.484 1 98.12 350 VAL B CA 1
ATOM 5852 C C . VAL B 1 350 ? -9.266 41.031 25.859 1 98.12 350 VAL B C 1
ATOM 5854 O O . VAL B 1 350 ? -8.312 40.406 26.328 1 98.12 350 VAL B O 1
ATOM 5857 N N . LEU B 1 351 ? -9.922 40.625 24.812 1 98.5 351 LEU B N 1
ATOM 5858 C CA . LEU B 1 351 ? -9.57 39.375 24.125 1 98.5 351 LEU B CA 1
ATOM 5859 C C . LEU B 1 351 ? -8.141 39.438 23.609 1 98.5 351 LEU B C 1
ATOM 5861 O O . LEU B 1 351 ? -7.402 38.469 23.703 1 98.5 351 LEU B O 1
ATOM 5865 N N . SER B 1 352 ? -7.758 40.594 23.016 1 98.06 352 SER B N 1
ATOM 5866 C CA . SER B 1 352 ? -6.434 40.75 22.422 1 98.06 352 SER B CA 1
ATOM 5867 C C . SER B 1 352 ? -5.34 40.656 23.469 1 98.06 352 SER B C 1
ATOM 5869 O O . SER B 1 352 ? -4.312 40.031 23.266 1 98.06 352 SER B O 1
ATOM 5871 N N . GLU B 1 353 ? -5.57 41.312 24.562 1 98.38 353 GLU B N 1
ATOM 5872 C CA . GLU B 1 353 ? -4.586 41.312 25.641 1 98.38 353 GLU B CA 1
ATOM 5873 C C . GLU B 1 353 ? -4.434 39.906 26.234 1 98.38 353 GLU B C 1
ATOM 5875 O O . GLU B 1 353 ? -3.314 39.438 26.453 1 98.38 353 GLU B O 1
ATOM 5880 N N . ASN B 1 354 ? -5.52 39.312 26.547 1 98.56 354 ASN B N 1
ATOM 5881 C CA . ASN B 1 354 ? -5.492 37.969 27.094 1 98.56 354 ASN B CA 1
ATOM 5882 C C . ASN B 1 354 ? -4.891 36.969 26.109 1 98.56 354 ASN B C 1
ATOM 5884 O O . ASN B 1 354 ? -4.172 36.062 26.5 1 98.56 354 ASN B O 1
ATOM 5888 N N . GLY B 1 355 ? -5.254 37.156 24.891 1 98.44 355 GLY B N 1
ATOM 5889 C CA . GLY B 1 355 ? -4.668 36.281 23.859 1 98.44 355 GLY B CA 1
ATOM 5890 C C . GLY B 1 355 ? -3.16 36.438 23.766 1 98.44 355 GLY B C 1
ATOM 5891 O O . GLY B 1 355 ? -2.453 35.438 23.625 1 98.44 355 GLY B O 1
ATOM 5892 N N . PHE B 1 356 ? -2.695 37.625 23.812 1 98.31 356 PHE B N 1
ATOM 5893 C CA . PHE B 1 356 ? -1.264 37.906 23.766 1 98.31 356 PHE B CA 1
ATOM 5894 C C . PHE B 1 356 ? -0.55 37.25 24.938 1 98.31 356 PHE B C 1
ATOM 5896 O O . PHE B 1 356 ? 0.474 36.594 24.75 1 98.31 356 PHE B O 1
ATOM 5903 N N . LYS B 1 357 ? -1.081 37.406 26.141 1 98.19 357 LYS B N 1
ATOM 5904 C CA . LYS B 1 357 ? -0.491 36.812 27.328 1 98.19 357 LYS B CA 1
ATOM 5905 C C . LYS B 1 357 ? -0.418 35.281 27.203 1 98.19 357 LYS B C 1
ATOM 5907 O O . LYS B 1 357 ? 0.592 34.688 27.562 1 98.19 357 LYS B O 1
ATOM 5912 N N . ARG B 1 358 ? -1.443 34.719 26.719 1 97.62 358 ARG B N 1
ATOM 5913 C CA . ARG B 1 358 ? -1.491 33.25 26.547 1 97.62 358 ARG B CA 1
ATOM 5914 C C . ARG B 1 358 ? -0.47 32.812 25.516 1 97.62 358 ARG B C 1
ATOM 5916 O O . ARG B 1 358 ? 0.213 31.797 25.703 1 97.62 358 ARG B O 1
ATOM 5923 N N . CYS B 1 359 ? -0.399 33.5 24.438 1 97.44 359 CYS B N 1
ATOM 5924 C CA . CYS B 1 359 ? 0.525 33.188 23.359 1 97.44 359 CYS B CA 1
ATOM 5925 C C . CYS B 1 359 ? 1.967 33.219 23.844 1 97.44 359 CYS B C 1
ATOM 5927 O O . CYS B 1 359 ? 2.715 32.25 23.625 1 97.44 359 CYS B O 1
ATOM 5929 N N . VAL B 1 360 ? 2.314 34.188 24.547 1 96.88 360 VAL B N 1
ATOM 5930 C CA . VAL B 1 360 ? 3.676 34.344 25.047 1 96.88 360 VAL B CA 1
ATOM 5931 C C . VAL B 1 360 ? 3.977 33.281 26.078 1 96.88 360 VAL B C 1
ATOM 5933 O O . VAL B 1 360 ? 5.09 32.75 26.125 1 96.88 360 VAL B O 1
ATOM 5936 N N . LYS B 1 361 ? 2.994 32.969 26.844 1 97 361 LYS B N 1
ATOM 5937 C CA . LYS B 1 361 ? 3.176 31.984 27.922 1 97 361 LYS B CA 1
ATOM 5938 C C . LYS B 1 361 ? 3.348 30.578 27.375 1 97 361 LYS B C 1
ATOM 5940 O O . LYS B 1 361 ? 4.145 29.797 27.891 1 97 361 LYS B O 1
ATOM 5945 N N . TYR B 1 362 ? 2.65 30.266 26.281 1 97.06 362 TYR B N 1
ATOM 5946 C CA . TYR B 1 362 ? 2.559 28.844 25.969 1 97.06 362 TYR B CA 1
ATOM 5947 C C . TYR B 1 362 ? 3.082 28.578 24.562 1 97.06 362 TYR B C 1
ATOM 5949 O O . TYR B 1 362 ? 3.527 27.453 24.266 1 97.06 362 TYR B O 1
ATOM 5957 N N . PHE B 1 363 ? 3.066 29.547 23.656 1 97.38 363 PHE B N 1
ATOM 5958 C CA . PHE B 1 363 ? 3.152 29.172 22.25 1 97.38 363 PHE B CA 1
ATOM 5959 C C . PHE B 1 363 ? 4.379 29.797 21.594 1 97.38 363 PHE B C 1
ATOM 5961 O O . PHE B 1 363 ? 4.566 29.672 20.375 1 97.38 363 PHE B O 1
ATOM 5968 N N . GLY B 1 364 ? 5.191 30.406 22.344 1 96.94 364 GLY B N 1
ATOM 5969 C CA . GLY B 1 364 ? 6.406 30.969 21.781 1 96.94 364 GLY B CA 1
ATOM 5970 C C . GLY B 1 364 ? 7.344 29.938 21.203 1 96.94 364 GLY B C 1
ATOM 5971 O O . GLY B 1 364 ? 7.48 28.828 21.75 1 96.94 364 GLY B O 1
ATOM 5972 N N . ARG B 1 365 ? 8 30.25 20.156 1 96.81 365 ARG B N 1
ATOM 5973 C CA . ARG B 1 365 ? 8.859 29.328 19.422 1 96.81 365 ARG B CA 1
ATOM 5974 C C . ARG B 1 365 ? 9.992 28.812 20.297 1 96.81 365 ARG B C 1
ATOM 5976 O O . ARG B 1 365 ? 10.289 27.609 20.297 1 96.81 365 ARG B O 1
ATOM 5983 N N . GLU B 1 366 ? 10.672 29.625 20.984 1 95.62 366 GLU B N 1
ATOM 5984 C CA . GLU B 1 366 ? 11.773 29.203 21.844 1 95.62 366 GLU B CA 1
ATOM 5985 C C . GLU B 1 366 ? 11.336 28.125 22.812 1 95.62 366 GLU B C 1
ATOM 5987 O O . GLU B 1 366 ? 12.023 27.109 22.984 1 95.62 366 GLU B O 1
ATOM 5992 N N . LYS B 1 367 ? 10.242 28.375 23.406 1 96.12 367 LYS B N 1
ATOM 5993 C CA . LYS B 1 367 ? 9.703 27.406 24.359 1 96.12 367 LYS B CA 1
ATOM 5994 C C . LYS B 1 367 ? 9.328 26.109 23.656 1 96.12 367 LYS B C 1
ATOM 5996 O O . LYS B 1 367 ? 9.672 25.016 24.141 1 96.12 367 LYS B O 1
ATOM 6001 N N . MET B 1 368 ? 8.672 26.203 22.594 1 97.19 368 MET B N 1
ATOM 6002 C CA . MET B 1 368 ? 8.18 25.016 21.906 1 97.19 368 MET B CA 1
ATOM 6003 C C . MET B 1 368 ? 9.344 24.188 21.344 1 97.19 368 MET B C 1
ATOM 6005 O O . MET B 1 368 ? 9.273 22.969 21.297 1 97.19 368 MET B O 1
ATOM 6009 N N . LEU B 1 369 ? 10.406 24.828 20.859 1 97.81 369 LEU B N 1
ATOM 6010 C CA . LEU B 1 369 ? 11.57 24.109 20.359 1 97.81 369 LEU B CA 1
ATOM 6011 C C . LEU B 1 369 ? 12.234 23.312 21.484 1 97.81 369 LEU B C 1
ATOM 6013 O O . LEU B 1 369 ? 12.664 22.172 21.266 1 97.81 369 LEU B O 1
ATOM 6017 N N . ARG B 1 370 ? 12.297 23.906 22.641 1 97.69 370 ARG B N 1
ATOM 6018 C CA . ARG B 1 370 ? 12.867 23.219 23.797 1 97.69 370 ARG B CA 1
ATOM 6019 C C . ARG B 1 370 ? 12.023 22 24.172 1 97.69 370 ARG B C 1
ATOM 6021 O O . ARG B 1 370 ? 12.562 20.922 24.391 1 97.69 370 ARG B O 1
ATOM 6028 N N . LEU B 1 371 ? 10.766 22.172 24.219 1 97.94 371 LEU B N 1
ATOM 6029 C CA . LEU B 1 371 ? 9.867 21.078 24.578 1 97.94 371 LEU B CA 1
ATOM 6030 C C . LEU B 1 371 ? 9.93 19.953 23.547 1 97.94 371 LEU B C 1
ATOM 6032 O O . LEU B 1 371 ? 9.891 18.781 23.891 1 97.94 371 LEU B O 1
ATOM 6036 N N . THR B 1 372 ? 10.016 20.344 22.312 1 98 372 THR B N 1
ATOM 6037 C CA . THR B 1 372 ? 10.094 19.375 21.219 1 98 372 THR B CA 1
ATOM 6038 C C . THR B 1 372 ? 11.375 18.547 21.328 1 98 372 THR B C 1
ATOM 6040 O O . THR B 1 372 ? 11.344 17.328 21.141 1 98 372 THR B O 1
ATOM 6043 N N . HIS B 1 373 ? 12.445 19.234 21.594 1 98.12 373 HIS B N 1
ATOM 6044 C CA . HIS B 1 373 ? 13.719 18.531 21.734 1 98.12 373 HIS B CA 1
ATOM 6045 C C . HIS B 1 373 ? 13.68 17.562 22.922 1 98.12 373 HIS B C 1
ATOM 6047 O O . HIS B 1 373 ? 14.156 16.422 22.812 1 98.12 373 HIS B O 1
ATOM 6053 N N . GLU B 1 374 ? 13.156 18.016 24.031 1 98 374 GLU B N 1
ATOM 6054 C CA . GLU B 1 374 ? 13.023 17.156 25.203 1 98 374 GLU B CA 1
ATOM 6055 C C . GLU B 1 374 ? 12.18 15.922 24.891 1 98 374 GLU B C 1
ATOM 6057 O O . GLU B 1 374 ? 12.477 14.82 25.359 1 98 374 GLU B O 1
ATOM 6062 N N . ASP B 1 375 ? 11.172 16.156 24.156 1 98.06 375 ASP B N 1
ATOM 6063 C CA . ASP B 1 375 ? 10.297 15.062 23.75 1 98.06 375 ASP B CA 1
ATOM 6064 C C . ASP B 1 375 ? 11.055 14.031 22.922 1 98.06 375 ASP B C 1
ATOM 6066 O O . ASP B 1 375 ? 10.891 12.82 23.125 1 98.06 375 ASP B O 1
ATOM 6070 N N . ARG B 1 376 ? 11.852 14.5 21.969 1 98.12 376 ARG B N 1
ATOM 6071 C CA . ARG B 1 376 ? 12.625 13.594 21.109 1 98.12 376 ARG B CA 1
ATOM 6072 C C . ARG B 1 376 ? 13.617 12.781 21.938 1 98.12 376 ARG B C 1
ATOM 6074 O O . ARG B 1 376 ? 13.812 11.594 21.688 1 98.12 376 ARG B O 1
ATOM 6081 N N . LEU B 1 377 ? 14.219 13.398 22.938 1 97.94 377 LEU B N 1
ATOM 6082 C CA . LEU B 1 377 ? 15.156 12.703 23.812 1 97.94 377 LEU B CA 1
ATOM 6083 C C . LEU B 1 377 ? 14.453 11.594 24.578 1 97.94 377 LEU B C 1
ATOM 6085 O O . LEU B 1 377 ? 15.008 10.5 24.734 1 97.94 377 LEU B O 1
ATOM 6089 N N . LYS B 1 378 ? 13.266 11.867 25 1 97.5 378 LYS B N 1
ATOM 6090 C CA . LYS B 1 378 ? 12.492 10.867 25.734 1 97.5 378 LYS B CA 1
ATOM 6091 C C . LYS B 1 378 ? 12.164 9.672 24.844 1 97.5 378 LYS B C 1
ATOM 6093 O O . LYS B 1 378 ? 12.211 8.531 25.297 1 97.5 378 LYS B O 1
ATOM 6098 N N . ILE B 1 379 ? 11.836 9.961 23.609 1 97.88 379 ILE B N 1
ATOM 6099 C CA . ILE B 1 379 ? 11.477 8.906 22.656 1 97.88 379 ILE B CA 1
ATOM 6100 C C . ILE B 1 379 ? 12.695 8.016 22.406 1 97.88 379 ILE B C 1
ATOM 6102 O O . ILE B 1 379 ? 12.586 6.785 22.422 1 97.88 379 ILE B O 1
ATOM 6106 N N . ILE B 1 380 ? 13.789 8.609 22.172 1 96.81 380 ILE B N 1
ATOM 6107 C CA . ILE B 1 380 ? 15.016 7.879 21.859 1 96.81 380 ILE B CA 1
ATOM 6108 C C . ILE B 1 380 ? 15.414 7.016 23.062 1 96.81 380 ILE B C 1
ATOM 6110 O O . ILE B 1 380 ? 15.906 5.895 22.891 1 96.81 380 ILE B O 1
ATOM 6114 N N . ALA B 1 381 ? 15.195 7.445 24.25 1 94.44 381 ALA B N 1
ATOM 6115 C CA . ALA B 1 381 ? 15.609 6.758 25.469 1 94.44 381 ALA B CA 1
ATOM 6116 C C . ALA B 1 381 ? 14.695 5.57 25.766 1 94.44 381 ALA B C 1
ATOM 6118 O O . ALA B 1 381 ? 15.086 4.645 26.484 1 94.44 381 ALA B O 1
ATOM 6119 N N . SER B 1 382 ? 13.531 5.547 25.297 1 90.12 382 SER B N 1
ATOM 6120 C CA . SER B 1 382 ? 12.57 4.488 25.578 1 90.12 382 SER B CA 1
ATOM 6121 C C . SER B 1 382 ? 12.758 3.305 24.641 1 90.12 382 SER B C 1
ATOM 6123 O O . SER B 1 382 ? 12.445 2.166 24.984 1 90.12 382 SER B O 1
#

Sequence (764 aa):
MTNYCIVTTVDMTMSAFIIDAARFHKKNGFNITLICNMSDGFYSEYRDEFNCINIDMNRGSSVLDVLKNTYELYKIFKNKKFDMVQYATPNAAFYASIASYFALVPKRLYCQWGIRYVGFDVGIKRKLFKFIEFITCSLSTDIRPASEKNRQFSISEKLYKKEKSDVVGKGGTIGVDLEKFNIEMKESHKASFYENYRINKNDFIFGYVGSLRGDKGTNELIDAFKTISSLYDNVKLVLVGSTFDGDPIQKDLLDWAKSSDKVLFTGRQKDTSLFISSFSVHVHPSYREGFSMVLQEAMALKIPVITTDIPGPSEVVVKDISGLLVAPRDSAQLRAAMVTLYLDSEMRSVLSENGFKRCVKYFGREKMLRLTHEDRLKIIASMTNYCIVTTVDMTMSAFIIDAARFHKKNGFNITLICNMSDGFYSEYRDEFNCINIDMNRGSSVLDVLKNTYELYKIFKNKKFDMVQYATPNAAFYASIASYFALVPKRLYCQWGIRYVGFDVGIKRKLFKFIEFITCSLSTDIRPASEKNRQFSISEKLYKKEKSDVVGKGGTIGVDLEKFNIEMKESHKASFYENYRINKNDFIFGYVGSLRGDKGTNELIDAFKTISSLYDNVKLVLVGSTFDGDPIQKDLLDWAKSSDKVLFTGRQKDTSLFISSFSVHVHPSYREGFSMVLQEAMALKIPVITTDIPGPSEVVVKDISGLLVAPRDSAQLRAAMVTLYLDSEMRSVLSENGFKRCVKYFGREKMLRLTHEDRLKIIAS

Secondary structure (DSSP, 8-state):
-EEEEEEEEEHHHHHHHTHHHHHHHHHTTEEEEEEEE--HHHHHHHTTTSEEEE----SS--HHHHHHHHHHHHHHHHHHT-SEEEE-SHHHHHHHHHHHHHTT-SEEEE-----GGGG--SSHHHHHHHHHHHHHHHH-SEE--SSHHHHHHHHHTTSS-GGGB--STTS-SS-B-TTTS-GGGHHHHHHHHHHHS---TT-EEEEEES-BSGGGTHHHHHHHHHHHHHH-TTEEEEEEB-B-TTSPPPHHHHHHHHH-TTEEEEE--S--HHHHTT-SEEEE--S--SS-HHHHHHHHTT--EEEESSTTHHHHS-BTTTBEEE-TT-HHHHHHHHHHHHH-HHHHHHHHHHHHHHHHHHTBHHHHHHHHHHHHHHHHH-/-EEEEEEEEEHHHHHHHTHHHHHHHHHTTEEEEEEEE--HHHHHHHTTTSEEEE----SS--HHHHHHHHHHHHHHHHHH--SEEEE-SHHHHHHHHHHHHHTT-SEEEE-----GGGG--SSHHHHHHHHHHHHHHHH-SEE--SSHHHHHHHHHTTSS-GGGB--STTS-SS-B-TTTS-GGGHHHHHHHHHHHS---TT-EEEEEES-BSGGGTHHHHHHHHHHHHHH-TTEEEEEEB-B-TTSPPPHHHHHHHHH-TTEEEEE--S--HHHHTT-SEEEE--S--SS-HHHHHHHHTT--EEEESSTTHHHHS-BTTTBEEE-TT-HHHHHHHHHHHHH-HHHHHHHHHHHHHHHHHHTBHHHHHHHHHHHHHHHHH-

InterPro domains:
  IPR001296 Glycosyl transferase, family 1 [PF00534] (196-358)
  IPR028098 Glycosyltransferase subfamily 4-like, N-terminal domain [PF13477] (15-132)

Foldseek 3Di:
DAEEEEEEAEVVCCVVFPVVLQQLLVVVPYQYEYEYQYDPVSCVVCVVPHNYDHDNQDPPDDPVSLVVLLVVLLVVCLVVVGLEYEYEDQSGLLSNLNSNLVSPRPAYEYEYFWQVLLLPDDDPSSVVSLVSLLSSLVSGQAYEFQAPQVVVVCVVVVSDDPVRYDYQFRGHGQFDALVLLPLVCLVVLQVVCVVVDVADLQAAEEEEADEAFVQQCNQLVLVLVVVVCVVDPRYAYEYEEYYDPVGGHDPVSVVVLVPDPRYHYDYYDPRCSSVLSNHQEYEGQGNITRADNVLLSNLSNLHEYEYEPDTRPPSLADDLQQYHYDHHPDSPRSSVRVVVSVVDVPSSNRNSVRSNVSSVVTGHSVVSSVSVSVVVVVSSVD/DAEEEEEEAEVVCCVVFPVVLQQVLVVVPYQYEYEYQYDPVSCVVCVVPHNYDHDNQDPPADPVSLVVLLVVLLVVCLVVVGLEYEYEDQSGLLSNLNSNLVSPRPAYEYEYFWQPLLLPDDDPSSVVSLVSLLSSLVSGQAYEFQAPQVVVVCVVVVSDHPVRYDYQFRGHGQFDALVLLPLVCLVVLQVVCVVVDVADLQAAEEEEADEAFVQQCNQLVLVLVVVVCVVDPRYAYEYEEYYDPVGGHDPVSVVVLVPDPRYHYDYYDPRCSSVLSNHQEYEGQGNITRADNVLLSNLSNLHEYEYEPDTRPPSLADDLQQYHYDHHPDSPRSSVRVVVSVVDVPSSNRNSVRSNVSSVVTGHSVVSSVSVSVVVVVSSVD

Nearest PDB structures (foldseek):
  8dqd-assembly1_A  TM=8.783E-01  e=9.179E-28  Campylobacter concisus
  8dvz-assembly1_A  TM=8.825E-01  e=2.170E-27  Campylobacter concisus
  6n1x-assembly1_A  TM=8.012E-01  e=8.980E-19  Staphylococcus aureus subsp. aureus CN1
  5d00-assembly1_A  TM=8.281E-01  e=2.632E-18  Bacillus subtilis subsp. subtilis str. 168
  3c48-assembly1_B  TM=4.933E-01  e=7.642E-19  Corynebacterium glutamicum

Organism: NCBI:txid1219067

Radius of gyration: 34.09 Å; Cα contacts (8 Å, |Δi|>4): 1539; chains: 2; bounding box: 50×100×71 Å

pLDDT: mean 94.84, std 6.18, range [53.84, 98.88]